Protein AF-A0A8S1F6G4-F1 (afdb_monomer_lite)

Organism: NCBI:txid2654633

Structure (mmCIF, N/CA/C/O backbone):
data_AF-A0A8S1F6G4-F1
#
_entry.id   AF-A0A8S1F6G4-F1
#
loop_
_atom_site.group_PDB
_atom_site.id
_atom_site.type_symbol
_atom_site.label_atom_id
_atom_site.label_alt_id
_atom_site.label_comp_id
_atom_site.label_asym_id
_atom_site.label_entity_id
_atom_site.label_seq_id
_atom_site.pdbx_PDB_ins_code
_atom_site.Cartn_x
_atom_site.Cartn_y
_atom_site.Cartn_z
_atom_site.occupancy
_atom_site.B_iso_or_equiv
_atom_site.auth_seq_id
_atom_site.auth_comp_id
_atom_site.auth_asym_id
_atom_site.auth_atom_id
_atom_site.pdbx_PDB_model_num
ATOM 1 N N . MET A 1 1 ? 21.079 3.612 -48.250 1.00 78.31 1 MET A N 1
ATOM 2 C CA . MET A 1 1 ? 20.667 3.744 -46.835 1.00 78.31 1 MET A CA 1
ATOM 3 C C . MET A 1 1 ? 19.174 3.493 -46.755 1.00 78.31 1 MET A C 1
ATOM 5 O O . MET A 1 1 ? 18.463 3.950 -47.637 1.00 78.31 1 MET A O 1
ATOM 9 N N . SER A 1 2 ? 18.727 2.748 -45.750 1.00 88.56 2 SER A N 1
ATOM 10 C CA . SER A 1 2 ? 17.322 2.566 -45.400 1.00 88.56 2 SER A CA 1
ATOM 11 C C . SER A 1 2 ? 16.981 3.512 -44.255 1.00 88.56 2 SER A C 1
ATOM 13 O O . SER A 1 2 ? 17.711 3.556 -43.262 1.00 88.56 2 SER A O 1
ATOM 15 N N . LEU A 1 3 ? 15.886 4.254 -44.395 1.00 92.00 3 LEU A N 1
ATOM 16 C CA . LEU A 1 3 ? 15.326 5.066 -43.320 1.00 92.00 3 LEU A CA 1
ATOM 17 C C . LEU A 1 3 ? 14.583 4.151 -42.341 1.00 92.00 3 LEU A C 1
ATOM 19 O O . LEU A 1 3 ? 13.874 3.241 -42.767 1.00 92.00 3 LEU A O 1
ATOM 23 N N . HIS A 1 4 ? 14.737 4.392 -41.046 1.00 92.88 4 HIS A N 1
ATOM 24 C CA . HIS A 1 4 ? 13.941 3.752 -40.002 1.00 92.88 4 HIS A CA 1
ATOM 25 C C . HIS A 1 4 ? 13.675 4.749 -38.872 1.00 92.88 4 HIS A C 1
ATOM 27 O O . HIS A 1 4 ? 14.307 5.804 -38.801 1.00 92.88 4 HIS A O 1
ATOM 33 N N . LYS A 1 5 ? 12.710 4.427 -38.014 1.00 94.75 5 LYS A N 1
ATOM 34 C CA . LYS A 1 5 ? 12.267 5.282 -36.916 1.00 94.75 5 LYS A CA 1
ATOM 35 C C . LYS A 1 5 ? 12.493 4.568 -35.588 1.00 94.75 5 LYS A C 1
ATOM 37 O O . LYS A 1 5 ? 12.183 3.385 -35.470 1.00 94.75 5 LYS A O 1
ATOM 42 N N . ILE A 1 6 ? 13.014 5.300 -34.611 1.00 96.19 6 ILE A N 1
ATOM 43 C CA . ILE A 1 6 ? 13.050 4.909 -33.202 1.00 96.19 6 ILE A CA 1
ATOM 44 C C . ILE A 1 6 ? 11.918 5.662 -32.512 1.00 96.19 6 ILE A C 1
ATOM 46 O O . ILE A 1 6 ? 11.839 6.889 -32.611 1.00 96.19 6 ILE A O 1
ATOM 50 N N . GLU A 1 7 ? 11.021 4.919 -31.872 1.00 94.88 7 GLU A N 1
ATOM 51 C CA . GLU A 1 7 ? 9.897 5.492 -31.137 1.00 94.88 7 GLU A CA 1
ATOM 52 C C . GLU A 1 7 ? 10.360 6.217 -29.870 1.00 94.88 7 GLU A C 1
ATOM 54 O O . GLU A 1 7 ? 11.411 5.916 -29.300 1.00 94.88 7 GLU A O 1
ATOM 59 N N . GLU A 1 8 ? 9.549 7.170 -29.417 1.00 94.00 8 GLU A N 1
ATOM 60 C CA . GLU A 1 8 ? 9.791 7.867 -28.156 1.00 94.00 8 GLU A CA 1
ATOM 61 C C . GLU A 1 8 ? 9.844 6.867 -26.990 1.00 94.00 8 GLU A C 1
ATOM 63 O O . GLU A 1 8 ? 9.173 5.829 -26.990 1.00 94.00 8 GLU A O 1
ATOM 68 N N . GLY A 1 9 ? 10.692 7.149 -26.000 1.00 92.88 9 GLY A N 1
ATOM 69 C CA . GLY A 1 9 ? 10.905 6.247 -24.868 1.00 92.88 9 GLY A CA 1
ATOM 70 C C . GLY A 1 9 ? 11.729 4.993 -25.180 1.00 92.88 9 GLY A C 1
ATOM 71 O O . GLY A 1 9 ? 11.834 4.114 -24.319 1.00 92.88 9 GLY A O 1
ATOM 72 N N . HIS A 1 10 ? 12.322 4.919 -26.375 1.00 95.75 10 HIS A N 1
ATOM 73 C CA . HIS A 1 10 ? 13.271 3.888 -26.781 1.00 95.75 10 HIS A CA 1
ATOM 74 C C . HIS A 1 10 ? 14.594 4.501 -27.240 1.00 95.75 10 HIS A C 1
ATOM 76 O O . HIS A 1 10 ? 14.670 5.642 -27.686 1.00 95.75 10 HIS A O 1
ATOM 82 N N . VAL A 1 11 ? 15.647 3.699 -27.170 1.00 95.62 11 VAL A N 1
ATOM 83 C CA . VAL A 1 11 ? 16.984 4.013 -27.657 1.00 95.62 11 VAL A CA 1
ATOM 84 C C . VAL A 1 11 ? 17.381 2.961 -28.683 1.00 95.62 11 VAL A C 1
ATOM 86 O O . VAL A 1 11 ? 17.190 1.761 -28.483 1.00 95.62 11 VAL A O 1
ATOM 89 N N . GLY A 1 12 ? 17.917 3.408 -29.814 1.00 95.44 12 GLY A N 1
ATOM 90 C CA . GLY A 1 12 ? 18.351 2.526 -30.891 1.00 95.44 12 GLY A CA 1
ATOM 91 C C . GLY A 1 12 ? 19.770 2.044 -30.677 1.00 95.44 12 GLY A C 1
ATOM 92 O O . GLY A 1 12 ? 20.696 2.844 -30.528 1.00 95.44 12 GLY A O 1
ATOM 93 N N . VAL A 1 13 ? 19.938 0.731 -30.731 1.00 95.62 13 VAL A N 1
ATOM 94 C CA . VAL A 1 13 ? 21.222 0.054 -30.649 1.00 95.62 13 VAL A CA 1
ATOM 95 C C . VAL A 1 13 ? 21.519 -0.615 -31.986 1.00 95.62 13 VAL A C 1
ATOM 97 O O . VAL A 1 13 ? 20.683 -1.326 -32.548 1.00 95.62 13 VAL A O 1
ATOM 100 N N . TYR A 1 14 ? 22.717 -0.372 -32.511 1.00 94.75 14 TYR A N 1
ATOM 101 C CA . TYR A 1 14 ? 23.095 -0.761 -33.866 1.00 94.75 14 TYR A CA 1
ATOM 102 C C . TYR A 1 14 ? 24.189 -1.814 -33.839 1.00 94.75 14 TYR A C 1
ATOM 104 O O . TYR A 1 14 ? 25.193 -1.667 -33.145 1.00 94.75 14 TYR A O 1
ATOM 112 N N . TYR A 1 15 ? 24.035 -2.827 -34.680 1.00 94.69 15 TYR A N 1
ATOM 113 C CA . TYR A 1 15 ? 25.055 -3.829 -34.939 1.00 94.69 15 TYR A CA 1
ATOM 114 C C . TYR A 1 15 ? 25.494 -3.721 -36.395 1.00 94.69 15 TYR A C 1
ATOM 116 O O . TYR A 1 15 ? 24.651 -3.684 -37.288 1.00 94.69 15 TYR A O 1
ATOM 124 N N . ARG A 1 16 ? 26.801 -3.683 -36.661 1.00 94.25 16 ARG A N 1
ATOM 125 C CA . ARG A 1 16 ? 27.364 -3.726 -38.020 1.00 94.25 16 ARG A CA 1
ATOM 126 C C . ARG A 1 16 ? 28.177 -4.997 -38.185 1.00 94.25 16 ARG A C 1
ATOM 128 O O . ARG A 1 16 ? 29.143 -5.199 -37.457 1.00 94.25 16 ARG A O 1
ATOM 135 N N . GLY A 1 17 ? 27.767 -5.866 -39.110 1.00 90.69 17 GLY A N 1
ATOM 136 C CA . GLY A 1 17 ? 28.433 -7.159 -39.315 1.00 90.69 17 GLY A CA 1
ATOM 137 C C . GLY A 1 17 ? 28.501 -8.025 -38.047 1.00 90.69 17 GLY A C 1
ATOM 138 O O . GLY A 1 17 ? 29.459 -8.766 -37.867 1.00 90.69 17 GLY A O 1
ATOM 139 N N . GLY A 1 18 ? 27.526 -7.884 -37.141 1.00 87.38 18 GLY A N 1
ATOM 140 C CA . GLY A 1 18 ? 27.472 -8.591 -35.854 1.00 87.38 18 GLY A CA 1
ATOM 141 C C . GLY A 1 18 ? 28.146 -7.877 -34.674 1.00 87.38 18 GLY A C 1
ATOM 142 O O . GLY A 1 18 ? 27.898 -8.255 -33.533 1.00 87.38 18 GLY A O 1
ATOM 143 N N . ALA A 1 19 ? 28.933 -6.822 -34.903 1.00 92.81 19 ALA A N 1
ATOM 144 C CA . ALA A 1 19 ? 29.557 -6.044 -33.832 1.00 92.81 19 ALA A CA 1
ATOM 145 C C . ALA A 1 19 ? 28.655 -4.890 -33.369 1.00 92.81 19 ALA A C 1
ATOM 147 O O . ALA A 1 19 ? 28.157 -4.122 -34.192 1.00 92.81 19 ALA A O 1
ATOM 148 N N . LEU A 1 20 ? 28.478 -4.756 -32.055 1.00 95.44 20 LEU A N 1
ATOM 149 C CA . LEU A 1 20 ? 27.735 -3.669 -31.418 1.00 95.44 20 LEU A CA 1
ATOM 150 C C . LEU A 1 20 ? 28.486 -2.332 -31.559 1.00 95.44 20 LEU A C 1
ATOM 152 O O . LEU A 1 20 ? 29.661 -2.244 -31.204 1.00 95.44 20 LEU A O 1
ATOM 156 N N . LEU A 1 21 ? 27.817 -1.289 -32.056 1.00 93.88 21 LEU A N 1
ATOM 157 C CA . LEU A 1 21 ? 28.376 0.065 -32.112 1.00 93.88 21 LEU A CA 1
ATOM 158 C C . LEU A 1 21 ? 28.373 0.724 -30.727 1.00 93.88 21 LEU A C 1
ATOM 160 O O . LEU A 1 21 ? 27.453 0.518 -29.940 1.00 93.88 21 LEU A O 1
ATOM 164 N N . SER A 1 22 ? 29.393 1.543 -30.452 1.00 89.94 22 SER A N 1
ATOM 165 C CA . SER A 1 22 ? 29.575 2.240 -29.170 1.00 89.94 22 SER A CA 1
ATOM 166 C C . SER A 1 22 ? 28.565 3.352 -28.907 1.00 89.94 22 SER A C 1
ATOM 168 O O . SER A 1 22 ? 28.343 3.719 -27.757 1.00 89.94 22 SER A O 1
ATOM 170 N N . GLU A 1 23 ? 27.978 3.905 -29.964 1.00 90.44 23 GLU A N 1
ATOM 171 C CA . GLU A 1 23 ? 27.007 4.986 -29.866 1.00 90.44 23 GLU A CA 1
ATOM 172 C C . GLU A 1 23 ? 25.585 4.445 -29.955 1.00 90.44 23 GLU A C 1
ATOM 174 O O . GLU A 1 23 ? 25.259 3.615 -30.809 1.00 90.44 23 GLU A O 1
ATOM 179 N N . VAL A 1 24 ? 24.735 4.967 -29.077 1.00 93.88 24 VAL A N 1
ATOM 180 C CA . VAL A 1 24 ? 23.299 4.715 -29.078 1.00 93.88 24 VAL A CA 1
ATOM 181 C C . VAL A 1 24 ? 22.564 5.916 -29.665 1.00 93.88 24 VAL A C 1
ATOM 183 O O . VAL A 1 24 ? 22.954 7.063 -29.442 1.00 93.88 24 VAL A O 1
ATOM 186 N N . SER A 1 25 ? 21.503 5.671 -30.431 1.00 94.62 25 SER A N 1
ATOM 187 C CA . SER A 1 25 ? 20.724 6.743 -31.060 1.00 94.62 25 SER A CA 1
ATOM 188 C C . SER A 1 25 ? 19.469 7.076 -30.264 1.00 94.62 25 SER A C 1
ATOM 190 O O . SER A 1 25 ? 18.749 6.185 -29.818 1.00 94.62 25 SER A O 1
ATOM 192 N N . GLN A 1 26 ? 19.199 8.373 -30.134 1.00 94.50 26 GLN A N 1
ATOM 193 C CA . GLN A 1 26 ? 17.991 8.917 -29.508 1.00 94.50 26 GLN A CA 1
ATOM 194 C C . GLN A 1 26 ? 16.737 8.675 -30.373 1.00 94.50 26 GLN A C 1
ATOM 196 O O . GLN A 1 26 ? 16.883 8.350 -31.557 1.00 94.50 26 GLN A O 1
ATOM 201 N N . PRO A 1 27 ? 15.517 8.848 -29.831 1.00 95.44 27 PRO A N 1
ATOM 202 C CA . PRO A 1 27 ? 14.281 8.788 -30.610 1.00 95.44 27 PRO A CA 1
ATOM 203 C C . PRO A 1 27 ? 14.305 9.668 -31.867 1.00 95.44 27 PRO A C 1
ATOM 205 O O . PRO A 1 27 ? 14.926 10.732 -31.891 1.00 95.44 27 PRO A O 1
ATOM 208 N N . GLY A 1 28 ? 13.630 9.221 -32.930 1.00 95.38 28 GLY A N 1
ATOM 209 C CA . GLY A 1 28 ? 13.546 9.943 -34.203 1.00 95.38 28 GLY A CA 1
ATOM 210 C C . GLY A 1 28 ? 13.889 9.103 -35.433 1.00 95.38 28 GLY A C 1
ATOM 211 O O . GLY A 1 28 ? 13.963 7.874 -35.383 1.00 95.38 28 GLY A O 1
ATOM 212 N N . TYR A 1 29 ? 14.059 9.776 -36.571 1.00 95.25 29 TYR A N 1
ATOM 213 C CA . TYR A 1 29 ? 14.381 9.142 -37.850 1.00 95.25 29 TYR A CA 1
ATOM 214 C C . TYR A 1 29 ? 15.890 8.994 -38.039 1.00 95.25 29 TYR A C 1
ATOM 216 O O . TYR A 1 29 ? 16.629 9.972 -37.953 1.00 95.25 29 TYR A O 1
ATOM 224 N N . HIS A 1 30 ? 16.329 7.781 -38.375 1.00 94.25 30 HIS A N 1
ATOM 225 C CA . HIS A 1 30 ? 17.738 7.434 -38.545 1.00 94.25 30 HIS A CA 1
ATOM 226 C C . HIS A 1 30 ? 17.983 6.625 -39.816 1.00 94.25 30 HIS A C 1
ATOM 228 O O . HIS A 1 30 ? 17.096 5.964 -40.361 1.00 94.25 30 HIS A O 1
ATOM 234 N N . MET A 1 31 ? 19.227 6.652 -40.287 1.00 91.94 31 MET A N 1
ATOM 235 C CA . MET A 1 31 ? 19.647 5.977 -41.513 1.00 91.94 31 MET A CA 1
ATOM 236 C C . MET A 1 31 ? 20.515 4.763 -41.191 1.00 91.94 31 MET A C 1
ATOM 238 O O . MET A 1 31 ? 21.533 4.874 -40.512 1.00 91.94 31 MET A O 1
ATOM 242 N N . ALA A 1 32 ? 20.149 3.602 -41.730 1.00 91.81 32 ALA A N 1
ATOM 243 C CA . ALA A 1 32 ? 20.916 2.365 -41.615 1.00 91.81 32 ALA A CA 1
ATOM 244 C C . ALA A 1 32 ? 21.372 1.866 -42.996 1.00 91.81 32 ALA A C 1
ATOM 246 O O . ALA A 1 32 ? 20.788 2.201 -44.029 1.00 91.81 32 ALA A O 1
ATOM 247 N N . ILE A 1 33 ? 22.437 1.065 -43.048 1.00 90.44 33 ILE A N 1
ATOM 248 C CA . ILE A 1 33 ? 22.870 0.412 -44.290 1.00 90.44 33 ILE A CA 1
ATOM 249 C C . ILE A 1 33 ? 22.125 -0.926 -44.381 1.00 90.44 33 ILE A C 1
ATOM 251 O O . ILE A 1 33 ? 22.315 -1.764 -43.498 1.00 90.44 33 ILE A O 1
ATOM 255 N N . PRO A 1 34 ? 21.279 -1.144 -45.406 1.00 87.06 34 PRO A N 1
ATOM 256 C CA . PRO A 1 34 ? 20.552 -2.403 -45.544 1.00 87.06 34 PRO A CA 1
ATOM 257 C C . PRO A 1 34 ? 21.535 -3.575 -45.676 1.00 87.06 34 PRO A C 1
ATOM 259 O O . PRO A 1 34 ? 22.626 -3.410 -46.221 1.00 87.06 34 PRO A O 1
ATOM 262 N N . TYR A 1 35 ? 21.151 -4.746 -45.164 1.00 86.06 35 TYR A N 1
ATOM 263 C CA . TYR A 1 35 ? 21.930 -5.998 -45.123 1.00 86.06 35 TYR A CA 1
ATOM 264 C C . TYR A 1 35 ? 23.185 -6.013 -44.232 1.00 86.06 35 TYR A C 1
ATOM 266 O O . TYR A 1 35 ? 23.555 -7.079 -43.752 1.00 86.06 35 TYR A O 1
ATOM 274 N N . LEU A 1 36 ? 23.824 -4.868 -43.972 1.00 91.25 36 LEU A N 1
ATOM 275 C CA . LEU A 1 36 ? 25.031 -4.791 -43.136 1.00 91.25 36 LEU A CA 1
ATOM 276 C C . LEU A 1 36 ? 24.736 -4.399 -41.682 1.00 91.25 36 LEU A C 1
ATOM 278 O O . LEU A 1 36 ? 25.426 -4.857 -40.767 1.00 91.25 36 LEU A O 1
ATOM 282 N N . THR A 1 37 ? 23.741 -3.532 -41.481 1.00 92.25 37 THR A N 1
ATOM 283 C CA . THR A 1 37 ? 23.390 -2.991 -40.168 1.00 92.25 37 THR A CA 1
ATOM 284 C C . THR A 1 37 ? 22.068 -3.572 -39.683 1.00 92.25 37 THR A C 1
ATOM 286 O O . THR A 1 37 ? 21.054 -3.438 -40.368 1.00 92.25 37 THR A O 1
ATOM 289 N N . THR A 1 38 ? 22.051 -4.152 -38.485 1.00 92.06 38 THR A N 1
ATOM 290 C CA . THR A 1 38 ? 20.818 -4.513 -37.775 1.00 92.06 38 THR A CA 1
ATOM 291 C C . THR A 1 38 ? 20.581 -3.543 -36.626 1.00 92.06 38 THR A C 1
ATOM 293 O O . THR A 1 38 ? 21.511 -3.143 -35.927 1.00 92.06 38 THR A O 1
ATOM 296 N N . VAL A 1 39 ? 19.328 -3.127 -36.455 1.00 92.94 39 VAL A N 1
ATOM 297 C CA . VAL A 1 39 ? 18.919 -2.174 -35.418 1.00 92.94 39 VAL A CA 1
ATOM 298 C C . VAL A 1 39 ? 17.985 -2.885 -34.458 1.00 92.94 39 VAL A C 1
ATOM 300 O O . VAL A 1 39 ? 17.070 -3.582 -34.893 1.00 92.94 39 VAL A O 1
ATOM 303 N N . LYS A 1 40 ? 18.219 -2.705 -33.161 1.00 93.94 40 LYS A N 1
ATOM 304 C CA . LYS A 1 40 ? 17.316 -3.136 -32.098 1.00 93.94 40 LYS A CA 1
ATOM 305 C C . LYS A 1 40 ? 16.962 -1.929 -31.236 1.00 93.94 40 LYS A C 1
ATOM 307 O O . LYS A 1 40 ? 17.846 -1.181 -30.827 1.00 93.94 40 LYS A O 1
ATOM 312 N N . SER A 1 41 ? 15.675 -1.725 -30.991 1.00 94.25 41 SER 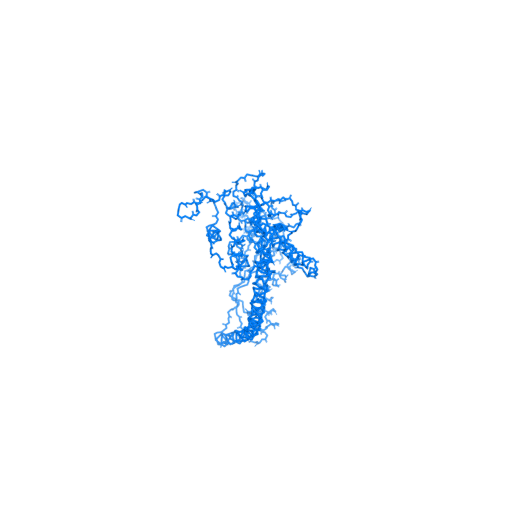A N 1
ATOM 313 C CA . SER A 1 41 ? 15.180 -0.696 -30.078 1.00 94.25 41 SER A CA 1
ATOM 314 C C . SER A 1 41 ? 15.121 -1.256 -28.662 1.00 94.25 41 SER A C 1
ATOM 316 O O . SER A 1 41 ? 14.473 -2.275 -28.439 1.00 94.25 41 SER A O 1
ATOM 318 N N . VAL A 1 42 ? 15.771 -0.581 -27.719 1.00 95.38 42 VAL A N 1
ATOM 319 C CA . VAL A 1 42 ? 15.719 -0.889 -26.287 1.00 95.38 42 VAL A CA 1
ATOM 320 C C . VAL A 1 42 ? 14.862 0.167 -25.612 1.00 95.38 42 VAL A C 1
ATOM 322 O O . VAL A 1 42 ? 15.098 1.360 -25.791 1.00 95.38 42 VAL A O 1
ATOM 325 N N . GLN A 1 43 ? 13.853 -0.248 -24.864 1.00 94.88 43 GLN A N 1
ATOM 326 C CA . GLN A 1 43 ? 12.990 0.677 -24.142 1.00 94.88 43 GLN A CA 1
ATOM 327 C C . GLN A 1 43 ? 13.720 1.213 -22.897 1.00 94.88 43 GLN A C 1
ATOM 329 O O . GLN A 1 43 ? 14.386 0.469 -22.189 1.00 94.88 43 GLN A O 1
ATOM 334 N N . ILE A 1 44 ? 13.616 2.520 -22.652 1.00 94.50 44 ILE A N 1
ATOM 335 C CA . ILE A 1 44 ? 14.245 3.221 -21.509 1.00 94.50 44 ILE A CA 1
ATOM 336 C C . ILE A 1 44 ? 13.212 3.868 -20.575 1.00 94.50 44 ILE A C 1
ATOM 338 O O . ILE A 1 44 ? 13.551 4.562 -19.620 1.00 94.50 44 ILE A O 1
ATOM 342 N N . THR A 1 45 ? 11.932 3.700 -20.894 1.00 94.62 45 THR A N 1
ATOM 343 C CA . THR A 1 45 ? 10.811 4.158 -20.070 1.00 94.62 45 THR A CA 1
ATOM 344 C C . THR A 1 45 ? 10.478 3.128 -18.998 1.00 94.62 45 THR A C 1
ATOM 346 O O . THR A 1 45 ? 11.094 2.073 -18.930 1.00 94.62 45 THR A O 1
ATOM 349 N N . LEU A 1 46 ? 9.502 3.445 -18.148 1.00 95.06 46 LEU A N 1
ATOM 350 C CA . LEU A 1 46 ? 8.905 2.490 -17.220 1.00 95.06 46 LEU A CA 1
ATOM 351 C C . LEU A 1 46 ? 8.447 1.225 -17.959 1.00 95.06 46 LEU A C 1
ATOM 353 O O . LEU A 1 46 ? 7.598 1.300 -18.849 1.00 95.06 46 LEU A O 1
ATOM 357 N N . GLN A 1 47 ? 8.992 0.081 -17.557 1.00 92.88 47 GLN A N 1
ATOM 358 C CA . GLN A 1 47 ? 8.617 -1.240 -18.053 1.00 92.88 47 GLN A CA 1
ATOM 359 C C . GLN A 1 47 ? 8.075 -2.095 -16.913 1.00 92.88 47 GLN A C 1
ATOM 361 O O . GLN A 1 47 ? 8.335 -1.834 -15.738 1.00 92.88 47 GLN A O 1
ATOM 366 N N . THR A 1 48 ? 7.283 -3.106 -17.254 1.00 94.62 48 THR A N 1
ATOM 367 C CA . THR A 1 48 ? 6.793 -4.099 -16.298 1.00 94.62 48 THR A CA 1
ATOM 368 C C . THR A 1 48 ? 7.079 -5.477 -16.857 1.00 94.62 48 THR A C 1
ATOM 370 O O . THR A 1 48 ? 6.457 -5.884 -17.836 1.00 94.62 48 THR A O 1
ATOM 373 N N . ASP A 1 49 ? 8.014 -6.170 -16.219 1.00 93.31 49 ASP A N 1
ATOM 374 C CA . ASP A 1 49 ? 8.353 -7.544 -16.554 1.00 93.31 49 ASP A CA 1
ATOM 375 C C . ASP A 1 49 ? 7.480 -8.483 -15.735 1.00 93.31 49 ASP A C 1
ATOM 377 O O . ASP A 1 49 ? 7.238 -8.254 -14.548 1.00 93.31 49 ASP A O 1
ATOM 381 N N . GLU A 1 50 ? 7.006 -9.550 -16.364 1.00 93.62 50 GLU A N 1
ATOM 382 C CA . GLU A 1 50 ? 6.086 -10.489 -15.740 1.00 93.62 50 GLU A CA 1
ATOM 383 C C . GLU A 1 50 ? 6.680 -11.895 -15.711 1.00 93.62 50 GLU A C 1
ATOM 385 O O . GLU A 1 50 ? 7.009 -12.476 -16.746 1.00 93.62 50 GLU A O 1
ATOM 390 N N . ALA A 1 51 ? 6.768 -12.467 -14.512 1.00 92.25 51 ALA A N 1
ATOM 391 C CA . ALA A 1 51 ? 7.039 -13.881 -14.314 1.00 92.25 51 ALA A CA 1
ATOM 392 C C . ALA A 1 51 ? 5.737 -14.601 -13.945 1.00 92.25 51 ALA A C 1
ATOM 394 O O . ALA A 1 51 ? 5.127 -14.324 -12.910 1.00 92.25 51 ALA A O 1
ATOM 395 N N . THR A 1 52 ? 5.306 -15.529 -14.801 1.00 93.19 52 THR A N 1
ATOM 396 C CA . THR A 1 52 ? 4.069 -16.297 -14.606 1.00 93.19 52 THR A CA 1
ATOM 397 C C . THR A 1 52 ? 4.340 -17.725 -14.156 1.00 93.19 52 THR A C 1
ATOM 399 O O . THR A 1 52 ? 5.281 -18.348 -14.648 1.00 93.19 52 THR A O 1
ATOM 402 N N . ASN A 1 53 ? 3.447 -18.283 -13.335 1.00 91.44 53 ASN A N 1
ATOM 403 C CA . ASN A 1 53 ? 3.481 -19.680 -12.884 1.00 91.44 53 ASN A CA 1
ATOM 404 C C . ASN A 1 53 ? 4.835 -20.091 -12.282 1.00 91.44 53 ASN A C 1
ATOM 406 O O . ASN A 1 53 ? 5.411 -21.116 -12.648 1.00 91.44 53 ASN A O 1
ATOM 410 N N . VAL A 1 54 ? 5.343 -19.292 -11.345 1.00 93.69 54 VAL A N 1
ATOM 411 C CA . VAL A 1 54 ? 6.610 -19.551 -10.654 1.00 93.69 54 VAL A CA 1
ATOM 412 C C . VAL A 1 54 ? 6.396 -20.658 -9.614 1.00 93.69 54 VAL A C 1
ATOM 414 O O . VAL A 1 54 ? 5.667 -20.435 -8.644 1.00 93.69 54 VAL A O 1
ATOM 417 N N . PRO A 1 55 ? 6.979 -21.861 -9.783 1.00 93.69 55 PRO A N 1
ATOM 418 C CA . PRO A 1 55 ? 6.889 -22.909 -8.773 1.00 93.69 55 PRO A CA 1
ATOM 419 C C . PRO A 1 55 ? 7.751 -22.553 -7.561 1.00 93.69 55 PRO A C 1
ATOM 421 O O . PRO A 1 55 ? 8.868 -22.061 -7.726 1.00 93.69 55 PRO A O 1
ATOM 424 N N . CYS A 1 56 ? 7.236 -22.845 -6.367 1.00 93.81 56 CYS A N 1
ATOM 425 C CA . CYS A 1 56 ? 7.911 -22.630 -5.096 1.00 93.81 56 CYS A CA 1
ATOM 426 C C . CYS A 1 56 ? 7.715 -23.817 -4.151 1.00 93.81 56 CYS A C 1
ATOM 428 O O . CYS A 1 56 ? 6.584 -24.231 -3.897 1.00 93.81 56 CYS A O 1
ATOM 430 N N . GLY A 1 57 ? 8.806 -24.357 -3.609 1.00 94.06 57 GLY A N 1
ATOM 431 C CA . GLY A 1 57 ? 8.758 -25.376 -2.560 1.00 94.06 57 GLY A CA 1
ATOM 432 C C . GLY A 1 57 ? 8.831 -24.732 -1.180 1.00 94.06 57 GLY A C 1
ATOM 433 O O . GLY A 1 57 ? 9.798 -24.039 -0.882 1.00 94.06 57 GLY A O 1
ATOM 434 N N . THR A 1 58 ? 7.817 -24.948 -0.345 1.00 94.69 58 THR A N 1
ATOM 435 C CA . THR A 1 58 ? 7.840 -24.492 1.058 1.00 94.69 58 THR A CA 1
ATOM 436 C C . THR A 1 58 ? 8.698 -25.412 1.928 1.00 94.69 58 THR A C 1
ATOM 438 O O . THR A 1 58 ? 8.895 -26.581 1.587 1.00 94.69 58 THR A O 1
ATOM 441 N N . SER A 1 59 ? 9.145 -24.938 3.095 1.00 93.94 59 SER A N 1
ATOM 442 C CA . SER A 1 59 ? 9.911 -25.756 4.056 1.00 93.94 59 SER A CA 1
ATOM 443 C C . SER A 1 59 ? 9.162 -27.017 4.522 1.00 93.94 59 SER A C 1
ATOM 445 O O . SER A 1 59 ? 9.777 -28.024 4.868 1.00 93.94 59 SER A O 1
ATOM 447 N N . GLY A 1 60 ? 7.824 -26.996 4.468 1.00 89.25 60 GLY A N 1
ATOM 448 C CA . GLY A 1 60 ? 6.950 -28.138 4.756 1.00 89.25 60 GLY A CA 1
ATOM 449 C C . GLY A 1 60 ? 6.819 -29.157 3.616 1.00 89.25 60 GLY A C 1
ATOM 450 O O . GLY A 1 60 ? 6.026 -30.088 3.731 1.00 89.25 60 GLY A O 1
ATOM 451 N N . GLY A 1 61 ? 7.539 -28.980 2.503 1.00 88.88 61 GLY A N 1
ATOM 452 C CA . GLY A 1 61 ? 7.514 -29.890 1.353 1.00 88.88 61 GLY A CA 1
ATOM 453 C C . GLY A 1 61 ? 6.282 -29.753 0.453 1.00 88.88 61 GLY A C 1
ATOM 454 O O . GLY A 1 61 ? 6.092 -30.563 -0.454 1.00 88.88 61 GLY A O 1
ATOM 455 N N . VAL A 1 62 ? 5.442 -28.736 0.673 1.00 91.44 62 VAL A N 1
ATOM 456 C CA . VAL A 1 62 ? 4.301 -28.438 -0.200 1.00 91.44 62 VAL A CA 1
ATOM 457 C C . VAL A 1 62 ? 4.769 -27.556 -1.350 1.00 91.44 62 VAL A C 1
ATOM 459 O O . VAL A 1 62 ? 5.343 -26.487 -1.122 1.00 91.44 62 VAL A O 1
ATOM 462 N N . MET A 1 63 ? 4.491 -28.001 -2.575 1.00 92.56 63 MET A N 1
ATOM 463 C CA . MET A 1 63 ? 4.695 -27.217 -3.790 1.00 92.56 63 MET A CA 1
ATOM 464 C C . MET A 1 63 ? 3.523 -26.257 -3.998 1.00 92.56 63 MET A C 1
ATOM 466 O O . MET A 1 63 ? 2.372 -26.683 -4.100 1.00 92.56 63 MET A O 1
ATOM 470 N N . ILE A 1 64 ? 3.833 -24.969 -4.081 1.00 94.06 64 ILE A N 1
ATOM 471 C CA . ILE A 1 64 ? 2.901 -23.890 -4.410 1.00 94.06 64 ILE A CA 1
ATOM 472 C C . ILE A 1 64 ? 3.337 -23.198 -5.698 1.00 94.06 64 ILE A C 1
ATOM 474 O O . ILE A 1 64 ? 4.486 -23.320 -6.125 1.00 94.06 64 ILE A O 1
ATOM 478 N N . HIS A 1 65 ? 2.423 -22.457 -6.319 1.00 94.56 65 HIS A N 1
ATOM 479 C CA . HIS A 1 65 ? 2.721 -21.692 -7.528 1.00 94.56 65 HIS A CA 1
ATOM 480 C C . HIS A 1 65 ? 2.299 -20.240 -7.360 1.00 94.56 65 HIS A C 1
ATOM 482 O O . HIS A 1 65 ? 1.158 -19.969 -6.998 1.00 94.56 65 HIS A O 1
ATOM 488 N N . PHE A 1 66 ? 3.195 -19.306 -7.660 1.00 94.88 66 PHE A N 1
ATOM 489 C CA . PHE A 1 66 ? 2.828 -17.904 -7.817 1.00 94.88 66 PHE A CA 1
ATOM 490 C C . PHE A 1 66 ? 2.349 -17.686 -9.246 1.00 94.88 66 PHE A C 1
ATOM 492 O O . PHE A 1 66 ? 3.084 -17.938 -10.201 1.00 94.88 66 PHE A O 1
ATOM 499 N N . ASP A 1 67 ? 1.106 -17.235 -9.391 1.00 93.38 67 ASP A N 1
ATOM 500 C CA . ASP A 1 67 ? 0.500 -17.035 -10.706 1.00 93.38 67 ASP A CA 1
ATOM 501 C C . ASP A 1 67 ? 1.224 -15.962 -11.499 1.00 93.38 67 ASP A C 1
ATOM 503 O O . ASP A 1 67 ? 1.481 -16.137 -12.689 1.00 93.38 67 ASP A O 1
ATOM 507 N N . ARG A 1 68 ? 1.527 -14.854 -10.824 1.00 94.75 68 ARG A N 1
ATOM 508 C CA . ARG A 1 68 ? 2.022 -13.637 -11.449 1.00 94.75 68 ARG A CA 1
ATOM 509 C C . ARG A 1 68 ? 2.889 -12.845 -10.484 1.00 94.75 68 ARG A C 1
ATOM 511 O O . ARG A 1 68 ? 2.454 -12.539 -9.370 1.00 94.75 68 ARG A O 1
ATOM 518 N N . ILE A 1 69 ? 4.088 -12.507 -10.935 1.00 95.94 69 ILE A N 1
ATOM 519 C CA . ILE A 1 69 ? 5.005 -11.588 -10.268 1.00 95.94 69 ILE A CA 1
ATOM 520 C C . ILE A 1 69 ? 5.363 -10.505 -11.276 1.00 95.94 69 ILE A C 1
ATOM 522 O O . ILE A 1 69 ? 5.923 -10.805 -12.328 1.00 95.94 69 ILE A O 1
ATOM 526 N N . GLU A 1 70 ? 5.012 -9.264 -10.964 1.00 96.00 70 GLU A N 1
ATOM 527 C CA . GLU A 1 70 ? 5.318 -8.100 -11.791 1.00 96.00 70 GLU A CA 1
ATOM 528 C C . GLU A 1 70 ? 6.511 -7.350 -11.198 1.00 96.00 70 GLU A C 1
ATOM 530 O O . GLU A 1 70 ? 6.499 -6.989 -10.020 1.00 96.00 70 GLU A O 1
ATOM 535 N N . VAL A 1 71 ? 7.522 -7.067 -12.014 1.00 96.88 71 VAL A N 1
ATOM 536 C CA . VAL A 1 71 ? 8.667 -6.234 -11.642 1.00 96.88 71 VAL A CA 1
ATOM 537 C C . VAL A 1 71 ? 8.644 -4.980 -12.497 1.00 96.88 71 VAL A C 1
ATOM 539 O O . VAL A 1 71 ? 8.847 -5.024 -13.708 1.00 96.88 71 VAL A O 1
ATOM 542 N N . VAL A 1 72 ? 8.393 -3.843 -11.857 1.00 96.75 72 VAL A N 1
ATOM 543 C CA . VAL A 1 72 ? 8.424 -2.537 -12.507 1.00 96.75 72 VAL A CA 1
ATOM 544 C C . VAL A 1 72 ? 9.855 -2.023 -12.486 1.00 96.75 72 VAL A C 1
ATOM 546 O O . VAL A 1 72 ? 10.412 -1.786 -11.409 1.00 96.75 72 VAL A O 1
ATOM 549 N N . ASN A 1 73 ? 10.441 -1.821 -13.662 1.00 95.38 73 ASN A N 1
ATOM 550 C CA . ASN A 1 73 ? 11.816 -1.361 -13.803 1.00 95.38 73 ASN A CA 1
ATOM 551 C C . ASN A 1 73 ? 11.938 -0.155 -14.746 1.00 95.38 73 ASN A C 1
ATOM 553 O O . ASN A 1 73 ? 11.002 0.212 -15.461 1.00 95.38 73 ASN A O 1
ATOM 557 N N . ILE A 1 74 ? 13.103 0.486 -14.703 1.00 95.94 74 ILE A N 1
ATOM 558 C CA . ILE A 1 74 ? 13.509 1.520 -15.649 1.00 95.94 74 ILE A CA 1
ATOM 559 C C . ILE A 1 74 ? 15.001 1.386 -15.954 1.00 95.94 74 ILE A C 1
ATOM 561 O O . ILE A 1 74 ? 15.825 1.204 -15.053 1.00 95.94 74 ILE A O 1
ATOM 565 N N . LEU A 1 75 ? 15.349 1.506 -17.234 1.00 95.88 75 LEU A N 1
ATOM 566 C CA . LEU A 1 75 ? 16.722 1.468 -17.720 1.00 95.88 75 LEU A CA 1
ATOM 567 C C . LEU A 1 75 ? 17.209 2.876 -18.080 1.00 95.88 75 LEU A C 1
ATOM 569 O O . LEU A 1 75 ? 16.653 3.546 -18.948 1.00 95.88 75 LEU A O 1
ATOM 573 N N . ALA A 1 76 ? 18.298 3.316 -17.453 1.00 95.62 76 ALA A N 1
ATOM 574 C CA . ALA A 1 76 ? 18.942 4.581 -17.780 1.00 95.62 76 ALA A CA 1
ATOM 575 C C . ALA A 1 76 ? 19.546 4.553 -19.195 1.00 95.62 76 ALA A C 1
ATOM 577 O O . ALA A 1 76 ? 20.350 3.679 -19.527 1.00 95.62 76 ALA A O 1
ATOM 578 N N . ALA A 1 77 ? 19.234 5.573 -20.002 1.00 93.75 77 ALA A N 1
ATOM 579 C CA . ALA A 1 77 ? 19.696 5.690 -21.388 1.00 93.75 77 ALA A CA 1
ATOM 580 C C . ALA A 1 77 ? 21.229 5.623 -21.539 1.00 93.75 77 ALA A C 1
ATOM 582 O O . ALA A 1 77 ? 21.737 5.060 -22.508 1.00 93.75 77 ALA A O 1
ATOM 583 N N . SER A 1 78 ? 21.973 6.158 -20.566 1.00 94.44 78 SER A N 1
ATOM 584 C CA . SER A 1 78 ? 23.441 6.130 -20.539 1.00 94.44 78 SER A CA 1
ATOM 585 C C . SER A 1 78 ? 24.023 4.726 -20.335 1.00 94.44 78 SER A C 1
ATOM 587 O O . SER A 1 78 ? 25.134 4.455 -20.788 1.00 94.44 78 SER A O 1
ATOM 589 N N . SER A 1 79 ? 23.282 3.825 -19.686 1.00 95.75 79 SER A N 1
ATOM 590 C CA . SER A 1 79 ? 23.729 2.464 -19.369 1.00 95.75 79 SER A CA 1
ATOM 591 C C . SER A 1 79 ? 23.336 1.426 -20.422 1.00 95.75 79 SER A C 1
ATOM 593 O O . SER A 1 79 ? 23.859 0.310 -20.389 1.00 95.75 79 SER A O 1
ATOM 595 N N . VAL A 1 80 ? 22.479 1.788 -21.389 1.00 95.69 80 VAL A N 1
ATOM 596 C CA . VAL A 1 80 ? 21.964 0.888 -22.440 1.00 95.69 80 VAL A CA 1
ATOM 597 C C . VAL A 1 80 ? 23.094 0.166 -23.174 1.00 95.69 80 VAL A C 1
ATOM 599 O O . VAL A 1 80 ? 23.061 -1.055 -23.298 1.00 95.69 80 VAL A O 1
ATOM 602 N N . TYR A 1 81 ? 24.129 0.888 -23.621 1.00 95.19 81 TYR A N 1
ATOM 603 C CA . TYR A 1 81 ? 25.244 0.277 -24.354 1.00 95.19 81 TYR A CA 1
ATOM 604 C C . TYR A 1 81 ? 25.960 -0.807 -23.535 1.00 95.19 81 TYR A C 1
ATOM 606 O O . TYR A 1 81 ? 26.196 -1.905 -24.036 1.00 95.19 81 TYR A O 1
ATOM 614 N N . ASN A 1 82 ? 26.276 -0.522 -22.268 1.00 95.00 82 ASN A N 1
ATOM 615 C CA . ASN A 1 82 ? 27.003 -1.455 -21.404 1.00 95.00 82 ASN A CA 1
ATOM 616 C C . ASN A 1 82 ? 26.163 -2.694 -21.075 1.00 95.00 82 ASN A C 1
ATOM 618 O O . ASN A 1 82 ? 26.679 -3.811 -21.107 1.00 95.00 82 ASN A O 1
ATOM 622 N N . ILE A 1 83 ? 24.870 -2.507 -20.806 1.00 95.38 83 ILE A N 1
ATOM 623 C CA . ILE A 1 83 ? 23.954 -3.608 -20.501 1.00 95.38 83 ILE A CA 1
ATOM 624 C C . ILE A 1 83 ? 23.761 -4.495 -21.728 1.00 95.38 83 ILE A C 1
ATOM 626 O O . ILE A 1 83 ? 23.945 -5.704 -21.629 1.00 95.38 83 ILE A O 1
ATOM 630 N N . VAL A 1 84 ? 23.525 -3.914 -22.906 1.00 95.50 84 VAL A N 1
ATOM 631 C CA . VAL A 1 84 ? 23.377 -4.691 -24.144 1.00 95.50 84 VAL A CA 1
ATOM 632 C C . VAL A 1 84 ? 24.674 -5.396 -24.538 1.00 95.50 84 VAL A C 1
ATOM 634 O O . VAL A 1 84 ? 24.642 -6.504 -25.071 1.00 95.50 84 VAL A O 1
ATOM 637 N N . LYS A 1 85 ? 25.832 -4.797 -24.257 1.00 94.69 85 LYS A N 1
ATOM 638 C CA . LYS A 1 85 ? 27.130 -5.430 -24.504 1.00 94.69 85 LYS A CA 1
ATOM 639 C C . LYS A 1 85 ? 27.354 -6.663 -23.624 1.00 94.69 85 LYS A C 1
ATOM 641 O O . LYS A 1 85 ? 27.868 -7.660 -24.122 1.00 94.69 85 LYS A O 1
ATOM 646 N N . ASN A 1 86 ? 26.989 -6.586 -22.345 1.00 94.44 86 ASN A N 1
ATOM 647 C CA . ASN A 1 86 ? 27.263 -7.643 -21.369 1.00 94.44 86 ASN A CA 1
ATOM 648 C C . ASN A 1 86 ? 26.163 -8.717 -21.317 1.00 94.44 86 ASN A C 1
ATOM 650 O O . ASN A 1 86 ? 26.473 -9.888 -21.116 1.00 94.44 86 ASN A O 1
ATOM 654 N N . TYR A 1 87 ? 24.899 -8.332 -21.518 1.00 93.94 87 TYR A N 1
ATOM 655 C CA . TYR A 1 87 ? 23.719 -9.183 -21.310 1.00 93.94 87 TYR A CA 1
ATOM 656 C C . TYR A 1 87 ? 22.804 -9.295 -22.532 1.00 93.94 87 TYR A C 1
ATOM 658 O O . TYR A 1 87 ? 21.792 -9.987 -22.468 1.00 93.94 87 TYR A O 1
ATOM 666 N N . THR A 1 88 ? 23.175 -8.689 -23.664 1.00 93.44 88 THR A N 1
ATOM 667 C CA . THR A 1 88 ? 22.361 -8.610 -24.891 1.00 93.44 88 THR A CA 1
ATOM 668 C C . THR A 1 88 ? 21.094 -7.761 -24.726 1.00 93.44 88 THR A C 1
ATOM 670 O O . THR A 1 88 ? 20.907 -7.086 -23.719 1.00 93.44 88 THR A O 1
ATOM 673 N N . VAL A 1 89 ? 20.257 -7.708 -25.766 1.00 92.19 89 VAL A N 1
ATOM 674 C CA . VAL A 1 89 ? 19.013 -6.917 -25.744 1.00 92.19 89 VAL A CA 1
ATOM 675 C C . VAL A 1 89 ? 17.960 -7.537 -24.824 1.00 92.19 89 VAL A C 1
ATOM 677 O O . VAL A 1 89 ? 17.182 -6.797 -24.239 1.00 92.19 89 VAL A O 1
ATOM 680 N N . ASP A 1 90 ? 18.003 -8.856 -24.633 1.00 93.06 90 ASP A N 1
ATOM 681 C CA . ASP A 1 90 ? 17.079 -9.609 -23.778 1.00 93.06 90 ASP A CA 1
ATOM 682 C C . ASP A 1 90 ? 17.661 -9.737 -22.354 1.00 93.06 90 ASP A C 1
ATOM 684 O O . ASP A 1 90 ? 17.823 -10.837 -21.819 1.00 93.06 90 ASP A O 1
ATOM 688 N N . TYR A 1 91 ? 18.102 -8.609 -21.781 1.00 93.44 91 TYR A N 1
ATOM 689 C CA . TYR A 1 91 ? 18.768 -8.554 -20.470 1.00 93.44 91 TYR A CA 1
ATOM 690 C C . TYR A 1 91 ? 17.809 -8.831 -19.302 1.00 93.44 91 TYR A C 1
ATOM 692 O O . TYR A 1 91 ? 18.238 -9.286 -18.240 1.00 93.44 91 TYR A O 1
ATOM 700 N N . ASP A 1 92 ? 16.522 -8.564 -19.502 1.00 92.94 92 ASP A N 1
ATOM 701 C CA . ASP A 1 92 ? 15.404 -8.788 -18.584 1.00 92.94 92 ASP A CA 1
ATOM 702 C C . ASP A 1 92 ? 15.320 -10.256 -18.142 1.00 92.94 92 ASP A C 1
ATOM 704 O O . ASP A 1 92 ? 15.171 -10.568 -16.957 1.00 92.94 92 ASP A O 1
ATOM 708 N N . ARG A 1 93 ? 15.520 -11.189 -19.074 1.00 92.25 93 ARG A N 1
ATOM 709 C CA . ARG A 1 93 ? 15.440 -12.625 -18.801 1.00 92.25 93 ARG A CA 1
ATOM 710 C C . ARG A 1 93 ? 16.500 -13.129 -17.803 1.00 92.25 93 ARG A C 1
ATOM 712 O O . ARG A 1 93 ? 16.121 -13.758 -16.811 1.00 92.25 93 ARG A O 1
ATOM 719 N N . PRO A 1 94 ? 17.814 -12.916 -18.012 1.00 92.38 94 PRO A N 1
ATOM 720 C CA . PRO A 1 94 ? 18.833 -13.348 -17.062 1.00 92.38 94 PRO A CA 1
ATOM 721 C C . PRO A 1 94 ? 18.886 -12.501 -15.786 1.00 92.38 94 PRO A C 1
ATOM 723 O O . PRO A 1 94 ? 19.144 -13.071 -14.729 1.00 92.38 94 PRO A O 1
ATOM 726 N N . LEU A 1 95 ? 18.663 -11.183 -15.864 1.00 93.88 95 LEU A N 1
ATOM 727 C CA . LEU A 1 95 ? 18.861 -10.283 -14.721 1.00 93.88 95 LEU A CA 1
ATOM 728 C C . LEU A 1 95 ? 17.637 -10.161 -13.812 1.00 93.88 95 LEU A C 1
ATOM 730 O O . LEU A 1 95 ? 17.802 -9.999 -12.607 1.00 93.88 95 LEU A O 1
ATOM 734 N N . ILE A 1 96 ? 16.426 -10.236 -14.368 1.00 94.06 96 ILE A N 1
ATOM 735 C CA . ILE A 1 96 ? 15.181 -10.059 -13.613 1.00 94.06 96 ILE A CA 1
ATOM 736 C C . ILE A 1 96 ? 14.452 -11.393 -13.500 1.00 94.06 96 ILE A C 1
ATOM 738 O O . ILE A 1 96 ? 14.349 -11.927 -12.400 1.00 94.06 96 ILE A O 1
ATOM 742 N N . PHE A 1 97 ? 14.001 -11.984 -14.611 1.00 92.75 97 PHE A N 1
ATOM 743 C CA . PHE A 1 97 ? 13.147 -13.181 -14.576 1.00 92.75 97 PHE A CA 1
ATOM 744 C C . PHE A 1 97 ? 13.808 -14.355 -13.838 1.00 92.75 97 PHE A C 1
ATOM 746 O O . PHE A 1 97 ? 13.251 -14.891 -12.878 1.00 92.75 97 PHE A O 1
ATOM 753 N N . ASN A 1 98 ? 15.030 -14.727 -14.226 1.00 93.00 98 ASN A N 1
ATOM 754 C CA . ASN A 1 98 ? 15.746 -15.828 -13.578 1.00 93.00 98 ASN A CA 1
ATOM 755 C C . ASN A 1 98 ? 16.045 -15.535 -12.101 1.00 93.00 98 ASN A C 1
ATOM 757 O O . ASN A 1 98 ? 15.993 -16.442 -11.267 1.00 93.00 98 ASN A O 1
ATOM 761 N N . LYS A 1 99 ? 16.343 -14.274 -11.772 1.00 93.19 99 LYS A N 1
ATOM 762 C CA . LYS A 1 99 ? 16.665 -13.867 -10.406 1.00 93.19 99 LYS A CA 1
ATOM 763 C C . LYS A 1 99 ? 15.431 -13.891 -9.504 1.00 93.19 99 LYS A C 1
ATOM 765 O O . LYS A 1 99 ? 15.510 -14.450 -8.418 1.00 93.19 99 LYS A O 1
ATOM 770 N N . VAL A 1 100 ? 14.281 -13.410 -9.980 1.00 95.00 100 VAL A N 1
ATOM 771 C CA . VAL A 1 100 ? 12.986 -13.528 -9.282 1.00 95.00 100 VAL A CA 1
ATOM 772 C C . VAL A 1 100 ? 12.681 -14.987 -8.956 1.00 95.00 100 VAL A C 1
ATOM 774 O O . VAL A 1 100 ? 12.372 -15.308 -7.813 1.00 95.00 100 VAL A O 1
ATOM 777 N N . HIS A 1 101 ? 12.820 -15.891 -9.931 1.00 93.44 101 HIS A N 1
ATOM 778 C CA . HIS A 1 101 ? 12.617 -17.324 -9.700 1.00 93.44 101 HIS A CA 1
ATOM 779 C C . HIS A 1 101 ? 13.534 -17.879 -8.600 1.00 93.44 101 HIS A C 1
ATOM 781 O O . HIS A 1 101 ? 13.095 -18.713 -7.808 1.00 93.44 101 HIS A O 1
ATOM 787 N N . HIS A 1 102 ? 14.795 -17.446 -8.552 1.00 93.25 102 HIS A N 1
ATOM 788 C CA . HIS A 1 102 ? 15.742 -17.878 -7.528 1.00 93.25 102 HIS A CA 1
ATOM 789 C C . HIS A 1 102 ? 15.369 -17.346 -6.138 1.00 93.25 102 HIS A C 1
ATOM 791 O O . HIS A 1 102 ? 15.240 -18.139 -5.207 1.00 93.25 102 HIS A O 1
ATOM 797 N N . GLU A 1 103 ? 15.123 -16.039 -6.020 1.00 94.06 103 GLU A N 1
ATOM 798 C CA . GLU A 1 103 ? 14.805 -15.379 -4.746 1.00 94.06 103 GLU A CA 1
ATOM 799 C C . GLU A 1 103 ? 13.492 -15.879 -4.144 1.00 94.06 103 GLU A C 1
ATOM 801 O O . GLU A 1 103 ? 13.425 -16.187 -2.957 1.00 94.06 103 GLU A O 1
ATOM 806 N N . VAL A 1 104 ? 12.457 -16.056 -4.969 1.00 93.75 104 VAL A N 1
ATOM 807 C CA . VAL A 1 104 ? 11.168 -16.608 -4.525 1.00 93.75 104 VAL A CA 1
ATOM 808 C C . VAL A 1 104 ? 11.354 -18.018 -3.969 1.00 93.75 104 VAL A C 1
ATOM 810 O O . VAL A 1 104 ? 10.886 -18.320 -2.873 1.00 93.75 104 VAL A O 1
ATOM 813 N N . ASN A 1 105 ? 12.094 -18.876 -4.679 1.00 92.94 105 ASN A N 1
ATOM 814 C CA . ASN A 1 105 ? 12.379 -20.233 -4.214 1.00 92.94 105 ASN A CA 1
ATOM 815 C C . ASN A 1 105 ? 13.199 -20.257 -2.921 1.00 92.94 105 ASN A C 1
ATOM 817 O O . ASN A 1 105 ? 12.924 -21.072 -2.037 1.00 92.94 105 ASN A O 1
ATOM 821 N N . GLN A 1 106 ? 14.178 -19.363 -2.791 1.00 92.81 106 GLN A N 1
ATOM 822 C CA . GLN A 1 106 ? 14.967 -19.218 -1.573 1.00 92.81 106 GLN A CA 1
ATOM 823 C C . GLN A 1 106 ? 14.094 -18.774 -0.395 1.00 92.81 106 GLN A C 1
ATOM 825 O O . GLN A 1 106 ? 14.197 -19.352 0.688 1.00 92.81 106 GLN A O 1
ATOM 830 N N . PHE A 1 107 ? 13.191 -17.818 -0.624 1.00 92.69 107 PHE A N 1
ATOM 831 C CA . PHE A 1 107 ? 12.241 -17.349 0.375 1.00 92.69 107 PHE A CA 1
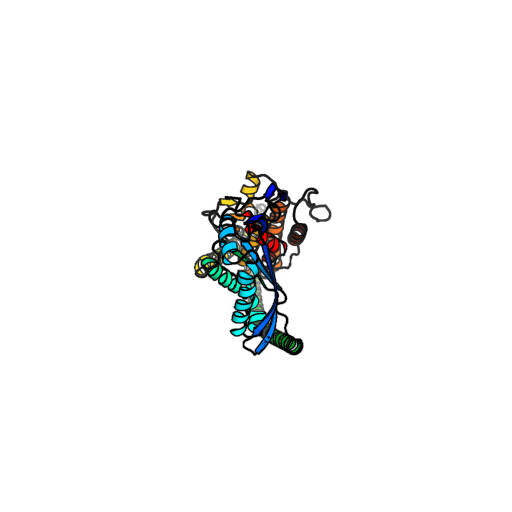ATOM 832 C C . PHE A 1 107 ? 11.286 -18.460 0.829 1.00 92.69 107 PHE A C 1
ATOM 834 O O . PHE A 1 107 ? 11.126 -18.670 2.028 1.00 92.69 107 PHE A O 1
ATOM 841 N N . CYS A 1 108 ? 10.678 -19.227 -0.082 1.00 93.50 108 CYS A N 1
ATOM 842 C CA . CYS A 1 108 ? 9.777 -20.313 0.328 1.00 93.50 108 CYS A CA 1
ATOM 843 C C . CYS A 1 108 ? 10.513 -21.454 1.035 1.00 93.50 108 CYS A C 1
ATOM 845 O O . CYS A 1 108 ? 9.950 -22.080 1.927 1.00 93.50 108 CYS A O 1
ATOM 847 N N . SER A 1 109 ? 11.767 -21.730 0.671 1.00 94.38 109 SER A N 1
ATOM 848 C CA . SER A 1 109 ? 12.517 -22.845 1.260 1.00 94.38 109 SER A CA 1
ATOM 849 C C . SER A 1 109 ? 12.775 -22.655 2.760 1.00 94.38 109 SER A C 1
ATOM 851 O O . SER A 1 109 ? 12.893 -23.638 3.490 1.00 94.38 109 SER A O 1
ATOM 853 N N . SER A 1 110 ? 12.844 -21.408 3.235 1.00 93.31 110 SER A N 1
ATOM 854 C CA . SER A 1 110 ? 13.036 -21.077 4.651 1.00 93.31 110 SER A CA 1
ATOM 855 C C . SER A 1 110 ? 11.735 -20.898 5.439 1.00 93.31 110 SER A C 1
ATOM 857 O O . SER A 1 110 ? 11.794 -20.847 6.666 1.00 93.31 110 SER A O 1
ATOM 859 N N . HIS A 1 111 ? 10.574 -20.863 4.776 1.00 93.94 111 HIS A N 1
ATOM 860 C CA . HIS A 1 111 ? 9.285 -20.552 5.401 1.00 93.94 111 HIS A CA 1
ATOM 861 C C . HIS A 1 111 ? 8.230 -21.634 5.157 1.00 93.94 111 HIS A C 1
ATOM 863 O O . HIS A 1 111 ? 8.207 -22.334 4.141 1.00 93.94 111 HIS A O 1
ATOM 869 N N . THR A 1 112 ? 7.324 -21.784 6.117 1.00 94.06 112 THR A N 1
ATOM 870 C CA . THR A 1 112 ? 6.201 -22.721 6.010 1.00 94.06 112 THR A CA 1
ATOM 871 C C . THR A 1 112 ? 5.101 -22.176 5.093 1.00 94.06 112 THR A C 1
ATOM 873 O O . THR A 1 112 ? 5.010 -20.976 4.839 1.00 94.06 112 THR A O 1
ATOM 876 N N . LEU A 1 113 ? 4.201 -23.050 4.625 1.00 91.44 113 LEU A N 1
ATOM 877 C CA . LEU A 1 113 ? 3.050 -22.641 3.808 1.00 91.44 113 LEU A CA 1
ATOM 878 C C . LEU A 1 113 ? 2.178 -21.575 4.496 1.00 91.44 113 LEU A C 1
ATOM 880 O O . LEU A 1 113 ? 1.735 -20.637 3.840 1.00 91.44 113 LEU A O 1
ATOM 884 N N . GLN A 1 114 ? 1.951 -21.709 5.807 1.00 88.50 114 GLN A N 1
ATOM 885 C CA . GLN A 1 114 ? 1.159 -20.752 6.589 1.00 88.50 114 GLN A CA 1
ATOM 886 C C . GLN A 1 114 ? 1.819 -19.367 6.603 1.00 88.50 114 GLN A C 1
ATOM 888 O O . GLN A 1 114 ? 1.154 -18.367 6.339 1.00 88.50 114 GLN A O 1
ATOM 893 N N . GLU A 1 115 ? 3.127 -19.318 6.862 1.00 91.19 115 GLU A N 1
ATOM 894 C CA . GLU A 1 115 ? 3.877 -18.064 6.930 1.00 91.19 115 GLU A CA 1
ATOM 895 C C . GLU A 1 115 ? 3.897 -17.353 5.574 1.00 91.19 115 GLU A C 1
ATOM 897 O O . GLU A 1 115 ? 3.616 -16.163 5.504 1.00 91.19 115 GLU A O 1
ATOM 902 N N . VAL A 1 116 ? 4.159 -18.080 4.482 1.00 91.69 116 VAL A N 1
ATOM 903 C CA . VAL A 1 116 ? 4.199 -17.503 3.126 1.00 91.69 116 VAL A CA 1
ATOM 904 C C . VAL A 1 116 ? 2.816 -17.020 2.671 1.00 91.69 116 VAL A C 1
ATOM 906 O O . VAL A 1 116 ? 2.715 -16.002 1.990 1.00 91.69 116 VAL A O 1
ATOM 909 N N . TYR A 1 117 ? 1.745 -17.739 3.023 1.00 89.50 117 TYR A N 1
ATOM 910 C CA . TYR A 1 117 ? 0.393 -17.432 2.547 1.00 89.50 117 TYR A CA 1
ATOM 911 C C . TYR A 1 117 ? -0.328 -16.353 3.371 1.00 89.50 117 TYR A C 1
ATOM 913 O O . TYR A 1 117 ? -1.139 -15.608 2.816 1.00 89.50 117 TYR A O 1
ATOM 921 N N . ILE A 1 118 ? -0.066 -16.282 4.683 1.00 86.12 118 ILE A N 1
ATOM 922 C CA . ILE A 1 118 ? -0.802 -15.417 5.619 1.00 86.12 118 ILE A CA 1
ATOM 923 C C . ILE A 1 118 ? 0.126 -14.406 6.294 1.00 86.12 118 ILE A C 1
ATOM 925 O O . ILE A 1 118 ? -0.101 -13.208 6.159 1.00 86.12 118 ILE A O 1
ATOM 929 N N . ASP A 1 119 ? 1.160 -14.859 7.004 1.00 86.00 119 ASP A N 1
ATOM 930 C CA . ASP A 1 119 ? 1.867 -14.000 7.970 1.00 86.00 119 ASP A CA 1
ATOM 931 C C . ASP A 1 119 ? 2.919 -13.068 7.339 1.00 86.00 119 ASP A C 1
ATOM 933 O O . ASP A 1 119 ? 3.187 -11.980 7.854 1.00 86.00 119 ASP A O 1
ATOM 937 N N . LEU A 1 120 ? 3.548 -13.490 6.241 1.00 89.44 120 LEU A N 1
ATOM 938 C CA . LEU A 1 120 ? 4.675 -12.802 5.604 1.00 89.44 120 LEU A CA 1
ATOM 939 C C . LEU A 1 120 ? 4.396 -12.378 4.164 1.00 89.44 120 LEU A C 1
ATOM 941 O O . LEU A 1 120 ? 5.284 -11.789 3.555 1.00 89.44 120 LEU A O 1
ATOM 945 N N . PHE A 1 121 ? 3.197 -12.627 3.629 1.00 86.62 121 PHE A N 1
ATOM 946 C CA . PHE A 1 121 ? 2.858 -12.307 2.238 1.00 86.62 121 PHE A CA 1
ATOM 947 C C . PHE A 1 121 ? 3.171 -10.844 1.885 1.00 86.62 121 PHE A C 1
ATOM 949 O O . PHE A 1 121 ? 3.861 -10.582 0.905 1.00 86.62 121 PHE A O 1
ATOM 956 N N . ASP A 1 122 ? 2.776 -9.908 2.751 1.00 86.38 122 ASP A N 1
ATOM 957 C CA . ASP A 1 122 ? 2.987 -8.468 2.543 1.00 86.38 122 ASP A CA 1
ATOM 958 C C . ASP A 1 122 ? 4.473 -8.053 2.563 1.00 86.38 122 ASP A C 1
ATOM 960 O O . ASP A 1 122 ? 4.818 -6.948 2.151 1.00 86.38 122 ASP A O 1
ATOM 964 N N . LYS A 1 123 ? 5.371 -8.917 3.057 1.00 90.31 123 LYS A N 1
ATOM 965 C CA . LYS A 1 123 ? 6.818 -8.655 3.108 1.00 90.31 123 LYS A CA 1
ATOM 966 C C . LYS A 1 123 ? 7.569 -9.208 1.902 1.00 90.31 123 LYS A C 1
ATOM 968 O O . LYS A 1 123 ? 8.688 -8.770 1.651 1.00 90.31 123 LYS A O 1
ATOM 973 N N . ILE A 1 124 ? 6.975 -10.149 1.165 1.00 91.25 124 ILE A N 1
ATOM 974 C CA . ILE A 1 124 ? 7.620 -10.810 0.021 1.00 91.25 124 ILE A CA 1
ATOM 975 C C . ILE A 1 124 ? 8.009 -9.777 -1.042 1.00 91.25 124 ILE A C 1
ATOM 977 O O . ILE A 1 124 ? 9.124 -9.820 -1.558 1.00 91.25 124 ILE A O 1
ATOM 981 N N . ASP A 1 125 ? 7.117 -8.825 -1.322 1.00 92.69 125 ASP A N 1
ATOM 982 C CA 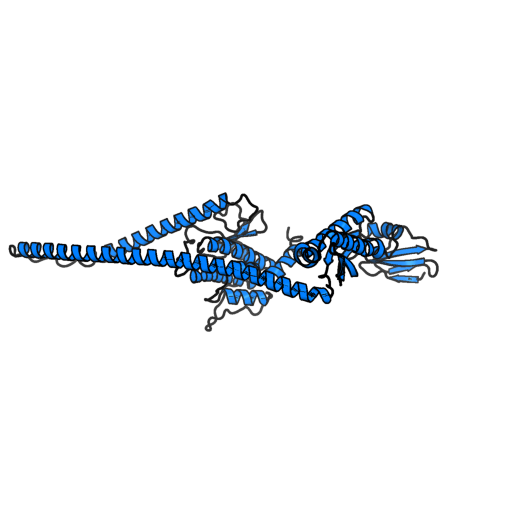. ASP A 1 125 ? 7.335 -7.770 -2.315 1.00 92.69 125 ASP A CA 1
ATOM 983 C C . ASP A 1 125 ? 8.610 -6.960 -2.025 1.00 92.69 125 ASP A C 1
ATOM 985 O O . ASP A 1 125 ? 9.452 -6.772 -2.907 1.00 92.69 125 ASP A O 1
ATOM 989 N N . GLU A 1 126 ? 8.781 -6.514 -0.777 1.00 92.56 126 GLU A N 1
ATOM 990 C CA . GLU A 1 126 ? 9.926 -5.691 -0.371 1.00 92.56 126 GLU A CA 1
ATOM 991 C C . GLU A 1 126 ? 11.228 -6.496 -0.278 1.00 92.56 126 GLU A C 1
ATOM 993 O O . GLU A 1 126 ? 12.274 -5.999 -0.699 1.00 92.56 126 GLU A O 1
ATOM 998 N N . GLU A 1 127 ? 11.184 -7.743 0.202 1.00 92.12 127 GLU A N 1
ATOM 999 C CA . GLU A 1 127 ? 12.370 -8.611 0.246 1.00 92.12 127 GLU A CA 1
ATOM 1000 C C . GLU A 1 127 ? 12.891 -8.919 -1.167 1.00 92.12 127 GLU A C 1
ATOM 1002 O O . GLU A 1 127 ? 14.081 -8.746 -1.438 1.00 92.12 127 GLU A O 1
ATOM 1007 N N . ILE A 1 128 ? 12.006 -9.278 -2.108 1.00 93.94 128 ILE A N 1
ATOM 1008 C CA . ILE A 1 128 ? 12.398 -9.540 -3.503 1.00 93.94 128 ILE A CA 1
ATOM 1009 C C . ILE A 1 128 ? 12.926 -8.268 -4.162 1.00 93.94 128 ILE A C 1
ATOM 1011 O O . ILE A 1 128 ? 13.959 -8.300 -4.832 1.00 93.94 128 ILE A O 1
ATOM 1015 N N . LYS A 1 129 ? 12.245 -7.132 -3.976 1.00 95.38 129 LYS A N 1
ATOM 1016 C CA . LYS A 1 129 ? 12.693 -5.843 -4.516 1.00 95.38 129 LYS A CA 1
ATOM 1017 C C . LYS A 1 129 ? 14.098 -5.498 -4.033 1.00 95.38 129 LYS A C 1
ATOM 1019 O O . LYS A 1 129 ? 14.938 -5.088 -4.836 1.00 95.38 129 LYS A O 1
ATOM 1024 N N . LYS A 1 130 ? 14.350 -5.657 -2.733 1.00 95.81 130 LYS A N 1
ATOM 1025 C CA . LYS A 1 130 ? 15.645 -5.371 -2.122 1.00 95.81 130 LYS A CA 1
ATOM 1026 C C . LYS A 1 130 ? 16.732 -6.291 -2.676 1.00 95.81 130 LYS A C 1
ATOM 1028 O O . LYS A 1 130 ? 17.746 -5.783 -3.148 1.00 95.81 130 LYS A O 1
ATOM 1033 N N . ALA A 1 131 ? 16.493 -7.602 -2.700 1.00 94.69 131 ALA A N 1
ATOM 1034 C CA . ALA A 1 131 ? 17.444 -8.581 -3.225 1.00 94.69 131 ALA A CA 1
ATOM 1035 C C . ALA A 1 131 ? 17.772 -8.341 -4.711 1.00 94.69 131 ALA A C 1
ATOM 1037 O O . ALA A 1 131 ? 18.936 -8.370 -5.109 1.00 94.69 131 ALA A O 1
ATOM 1038 N N . LEU A 1 132 ? 16.761 -8.030 -5.534 1.00 95.31 132 LEU A N 1
ATOM 1039 C CA . LEU A 1 132 ? 16.969 -7.671 -6.939 1.00 95.31 132 LEU A CA 1
ATOM 1040 C C . LEU A 1 132 ? 17.825 -6.410 -7.079 1.00 95.31 132 LEU A C 1
ATOM 1042 O O . LEU A 1 132 ? 18.771 -6.390 -7.863 1.00 95.31 132 LEU A O 1
ATOM 1046 N N . GLN A 1 133 ? 17.506 -5.348 -6.337 1.00 95.56 133 GLN A N 1
ATOM 1047 C CA . GLN A 1 133 ? 18.214 -4.079 -6.475 1.00 95.56 133 GLN A CA 1
ATOM 1048 C C . GLN A 1 133 ? 19.667 -4.168 -5.988 1.00 95.56 133 GLN A C 1
ATOM 1050 O O . GLN A 1 133 ? 20.542 -3.550 -6.600 1.00 95.56 133 GLN A O 1
ATOM 1055 N N . GLU A 1 134 ? 19.945 -4.925 -4.925 1.00 95.62 134 GLU A N 1
ATOM 1056 C CA . GLU A 1 134 ? 21.307 -5.153 -4.425 1.00 95.62 134 GLU A CA 1
ATOM 1057 C C . GLU A 1 134 ? 22.196 -5.793 -5.503 1.00 95.62 134 GLU A C 1
ATOM 1059 O O . GLU A 1 134 ? 23.265 -5.259 -5.816 1.00 95.62 134 GLU A O 1
ATOM 1064 N N . ASP A 1 135 ? 21.712 -6.845 -6.165 1.00 94.31 135 ASP A N 1
ATOM 1065 C CA . ASP A 1 135 ? 22.454 -7.522 -7.232 1.00 94.31 135 ASP A CA 1
ATOM 1066 C C . ASP A 1 135 ? 22.599 -6.658 -8.489 1.00 94.31 135 ASP A C 1
ATOM 1068 O O . ASP A 1 135 ? 23.688 -6.554 -9.065 1.00 94.31 135 ASP A O 1
ATOM 1072 N N . LEU A 1 136 ? 21.527 -5.978 -8.907 1.00 94.81 136 LEU A N 1
ATOM 1073 C CA . LEU A 1 136 ? 21.544 -5.114 -10.091 1.00 94.81 136 LEU A CA 1
ATOM 1074 C C . LEU A 1 136 ? 22.497 -3.927 -9.935 1.00 94.81 136 LEU A C 1
ATOM 1076 O O . LEU A 1 136 ? 23.118 -3.509 -10.912 1.00 94.81 136 LEU A O 1
ATOM 1080 N N . THR A 1 137 ? 22.683 -3.431 -8.711 1.00 94.50 137 THR A N 1
ATOM 1081 C CA . THR A 1 137 ? 23.635 -2.347 -8.425 1.00 94.50 137 THR A CA 1
ATOM 1082 C C . THR A 1 137 ? 25.077 -2.754 -8.752 1.00 94.50 137 THR A C 1
ATOM 1084 O O . THR A 1 137 ? 25.870 -1.912 -9.175 1.00 94.50 137 THR A O 1
ATOM 1087 N N . ILE A 1 138 ? 25.411 -4.041 -8.614 1.00 94.44 138 ILE A N 1
ATOM 1088 C CA . ILE A 1 138 ? 26.743 -4.585 -8.911 1.00 94.44 138 ILE A CA 1
ATOM 1089 C C . ILE A 1 138 ? 26.826 -5.051 -10.371 1.00 94.44 138 ILE A C 1
ATOM 1091 O O . ILE A 1 138 ? 27.795 -4.753 -11.069 1.00 94.44 138 ILE A O 1
ATOM 1095 N N . MET A 1 139 ? 25.816 -5.787 -10.841 1.00 92.94 139 MET A N 1
ATOM 1096 C CA . MET A 1 139 ? 25.846 -6.478 -12.134 1.00 92.94 139 MET A CA 1
ATOM 1097 C C . MET A 1 139 ? 25.493 -5.584 -13.327 1.00 92.94 139 MET A C 1
ATOM 1099 O O . MET A 1 139 ? 26.061 -5.760 -14.410 1.00 92.94 139 MET A O 1
ATOM 1103 N N . ALA A 1 140 ? 24.545 -4.660 -13.159 1.00 94.25 140 ALA A N 1
ATOM 1104 C CA . ALA A 1 140 ? 23.955 -3.866 -14.235 1.00 94.25 140 ALA A CA 1
ATOM 1105 C C . ALA A 1 140 ? 23.644 -2.430 -13.761 1.00 94.25 140 ALA A C 1
ATOM 1107 O O . ALA A 1 140 ? 22.477 -2.044 -13.640 1.00 94.25 140 ALA A O 1
ATOM 1108 N N . PRO A 1 141 ? 24.679 -1.605 -13.508 1.00 94.88 141 PRO A N 1
ATOM 1109 C CA . PRO A 1 141 ? 24.486 -0.251 -13.006 1.00 94.88 141 PRO A CA 1
ATOM 1110 C C . PRO A 1 141 ? 23.684 0.596 -14.003 1.00 94.88 141 PRO A C 1
ATOM 1112 O O . PRO A 1 141 ? 24.086 0.790 -15.154 1.00 94.88 141 PRO A O 1
ATOM 1115 N N . GLY A 1 142 ? 22.551 1.129 -13.546 1.00 93.06 142 GLY A N 1
ATOM 1116 C CA . GLY A 1 142 ? 21.613 1.917 -14.351 1.00 93.06 142 GLY A CA 1
ATOM 1117 C C . GLY A 1 142 ? 20.318 1.193 -14.722 1.00 93.06 142 GLY A C 1
ATOM 1118 O O . GLY A 1 142 ? 19.454 1.821 -15.329 1.00 93.06 142 GLY A O 1
ATOM 1119 N N . LEU A 1 143 ? 20.162 -0.081 -14.349 1.00 95.69 143 LEU A N 1
ATOM 1120 C CA . LEU A 1 143 ? 18.863 -0.748 -14.293 1.00 95.69 143 LEU A CA 1
ATOM 1121 C C . LEU A 1 143 ? 18.303 -0.622 -12.871 1.00 95.69 143 LEU A C 1
ATOM 1123 O O . LEU A 1 143 ? 18.934 -1.064 -11.909 1.00 95.69 143 LEU A O 1
ATOM 1127 N N . PHE A 1 144 ? 17.138 0.007 -12.736 1.00 95.81 144 PHE A N 1
ATOM 1128 C CA . PHE A 1 144 ? 16.521 0.282 -11.440 1.00 95.81 144 PHE A CA 1
ATOM 1129 C C . PHE A 1 144 ? 15.183 -0.430 -11.312 1.00 95.81 144 PHE A C 1
ATOM 1131 O O . PHE A 1 144 ? 14.331 -0.314 -12.191 1.00 95.81 144 PHE A O 1
ATOM 1138 N N . VAL A 1 145 ? 14.982 -1.114 -10.188 1.00 96.50 145 VAL A N 1
ATOM 1139 C CA . VAL A 1 145 ? 13.705 -1.726 -9.819 1.00 96.50 145 VAL A CA 1
ATOM 1140 C C . VAL A 1 145 ? 12.939 -0.749 -8.939 1.00 96.50 145 VAL A C 1
ATOM 1142 O O . VAL A 1 145 ? 13.384 -0.362 -7.859 1.00 96.50 145 VAL A O 1
ATOM 1145 N N . LEU A 1 146 ? 11.767 -0.331 -9.404 1.00 95.19 146 LEU A N 1
ATOM 1146 C CA . LEU A 1 146 ? 10.936 0.659 -8.723 1.00 95.19 146 LEU A CA 1
ATOM 1147 C C . LEU A 1 146 ? 9.967 -0.016 -7.750 1.00 95.19 146 LEU A C 1
ATOM 1149 O O . LEU A 1 146 ? 9.832 0.406 -6.597 1.00 95.19 146 LEU A O 1
ATOM 1153 N N . ALA A 1 147 ? 9.318 -1.085 -8.206 1.00 95.31 147 ALA A N 1
ATOM 1154 C CA . ALA A 1 147 ? 8.362 -1.849 -7.420 1.00 95.31 147 ALA A CA 1
ATOM 1155 C C . ALA A 1 147 ? 8.318 -3.306 -7.882 1.00 95.31 147 ALA A C 1
ATOM 1157 O O . ALA A 1 147 ? 8.502 -3.595 -9.063 1.00 95.31 147 ALA A O 1
ATOM 1158 N N . VAL A 1 148 ? 8.020 -4.201 -6.948 1.00 96.31 148 VAL A N 1
ATOM 1159 C CA . VAL A 1 148 ? 7.697 -5.604 -7.214 1.00 96.31 148 VAL A CA 1
ATOM 1160 C C . VAL A 1 148 ? 6.296 -5.846 -6.672 1.00 96.31 148 VAL A C 1
ATOM 1162 O O . VAL A 1 148 ? 5.947 -5.304 -5.626 1.00 96.31 148 VAL A O 1
ATOM 1165 N N . ARG A 1 149 ? 5.480 -6.600 -7.404 1.00 94.88 149 ARG A N 1
ATOM 1166 C CA . ARG A 1 149 ? 4.146 -7.014 -6.967 1.00 94.88 149 ARG A CA 1
ATOM 1167 C C . ARG A 1 149 ? 4.002 -8.509 -7.149 1.00 94.88 149 ARG A C 1
ATOM 1169 O O . ARG A 1 149 ? 4.027 -9.002 -8.278 1.00 94.88 149 ARG A O 1
ATOM 1176 N N . VAL A 1 150 ? 3.810 -9.221 -6.053 1.00 94.50 150 VAL A N 1
ATOM 1177 C CA . VAL A 1 150 ? 3.580 -10.660 -6.046 1.00 94.50 150 VAL A CA 1
ATOM 1178 C C . VAL A 1 150 ? 2.096 -10.925 -5.817 1.00 94.50 150 VAL A C 1
ATOM 1180 O O . VAL A 1 150 ? 1.464 -10.371 -4.922 1.00 94.50 150 VAL A O 1
ATOM 1183 N N . THR A 1 151 ? 1.494 -11.773 -6.647 1.00 93.75 151 THR A N 1
ATOM 1184 C CA . THR A 1 151 ? 0.126 -12.260 -6.406 1.00 93.75 151 THR A CA 1
ATOM 1185 C C . THR A 1 151 ? 0.117 -13.378 -5.367 1.00 93.75 151 THR A C 1
ATOM 1187 O O . THR A 1 151 ? 1.117 -14.062 -5.168 1.00 93.75 151 THR A O 1
ATOM 1190 N N . LYS A 1 152 ? -1.017 -13.603 -4.695 1.00 92.00 152 LYS A N 1
ATOM 1191 C CA . LYS A 1 152 ? -1.124 -14.706 -3.729 1.00 92.00 152 LYS A CA 1
ATOM 1192 C C . LYS A 1 152 ? -0.839 -16.056 -4.399 1.00 92.00 152 LYS A C 1
ATOM 1194 O O . LYS A 1 152 ? -1.354 -16.297 -5.493 1.00 92.00 152 LYS A O 1
ATOM 1199 N N . PRO A 1 153 ? -0.066 -16.949 -3.756 1.00 92.50 153 PRO A N 1
ATOM 1200 C CA . PRO A 1 153 ? 0.251 -18.233 -4.353 1.00 92.50 153 PRO A CA 1
ATOM 1201 C C . PRO A 1 153 ? -0.979 -19.145 -4.371 1.00 92.50 153 PRO A C 1
ATOM 1203 O O . PRO A 1 153 ? -1.778 -19.174 -3.432 1.00 92.50 153 PRO A O 1
ATOM 1206 N N . LYS A 1 154 ? -1.113 -19.932 -5.436 1.00 92.06 154 LYS A N 1
ATOM 1207 C CA . LYS A 1 154 ? -2.099 -21.004 -5.543 1.00 92.06 154 LYS A CA 1
ATOM 1208 C C . LYS A 1 154 ? -1.654 -22.215 -4.730 1.00 92.06 154 LYS A C 1
ATOM 1210 O O . LYS A 1 154 ? -0.575 -22.769 -4.953 1.00 92.06 154 LYS A O 1
ATOM 1215 N N . ILE A 1 155 ? -2.528 -22.643 -3.822 1.00 91.88 155 ILE A N 1
ATOM 1216 C CA . ILE A 1 155 ? -2.360 -23.844 -2.999 1.00 91.88 155 ILE A CA 1
ATOM 1217 C C . ILE A 1 155 ? -3.044 -25.032 -3.698 1.00 91.88 155 ILE A C 1
ATOM 1219 O O . ILE A 1 155 ? -4.146 -24.866 -4.227 1.00 91.88 155 ILE A O 1
ATOM 1223 N N . PRO A 1 156 ? -2.445 -26.237 -3.687 1.00 90.56 156 PRO A N 1
ATOM 1224 C CA . PRO A 1 156 ? -3.101 -27.447 -4.172 1.00 90.56 156 PRO A CA 1
ATOM 1225 C C . PRO A 1 156 ? -4.430 -27.744 -3.457 1.00 90.56 156 PRO A C 1
ATOM 1227 O O . PRO A 1 156 ? -4.533 -27.648 -2.232 1.00 90.56 156 PRO A O 1
ATOM 1230 N N . GLU A 1 157 ? -5.429 -28.204 -4.217 1.00 88.56 157 GLU A N 1
ATOM 1231 C CA . GLU A 1 157 ? -6.795 -28.444 -3.720 1.00 88.56 157 GLU A CA 1
ATOM 1232 C C . GLU A 1 157 ? -6.856 -29.417 -2.535 1.00 88.56 157 GLU A C 1
ATOM 1234 O O . GLU A 1 157 ? -7.654 -29.233 -1.619 1.00 88.56 157 GLU A O 1
ATOM 1239 N N . ALA A 1 158 ? -5.967 -30.416 -2.518 1.00 85.69 158 ALA A N 1
ATOM 1240 C CA . ALA A 1 158 ? -5.903 -31.427 -1.466 1.00 85.69 158 ALA A CA 1
ATOM 1241 C C . ALA A 1 158 ? -5.672 -30.837 -0.063 1.00 85.69 158 ALA A C 1
ATOM 1243 O O . ALA A 1 158 ? -6.124 -31.412 0.921 1.00 85.69 158 ALA A O 1
ATOM 1244 N N . ILE A 1 159 ? -4.972 -29.701 0.028 1.00 87.81 159 ILE A N 1
ATOM 1245 C CA . ILE A 1 159 ? -4.605 -29.052 1.297 1.00 87.81 159 ILE A CA 1
ATOM 1246 C C . ILE A 1 159 ? -5.502 -27.837 1.575 1.00 87.81 159 ILE A C 1
ATOM 1248 O O . ILE A 1 159 ? -5.699 -27.465 2.733 1.00 87.81 159 ILE A O 1
ATOM 1252 N N . ARG A 1 160 ? -6.101 -27.248 0.530 1.00 88.56 160 ARG A N 1
ATOM 1253 C CA . ARG A 1 160 ? -6.941 -26.047 0.624 1.00 88.56 160 ARG A CA 1
ATOM 1254 C C . ARG A 1 160 ? -8.088 -26.211 1.621 1.00 88.56 160 ARG A C 1
ATOM 1256 O O . ARG A 1 160 ? -8.224 -25.392 2.524 1.00 88.56 160 ARG A O 1
ATOM 1263 N N . GLN A 1 161 ? -8.850 -27.301 1.513 1.00 87.38 161 GLN A N 1
ATOM 1264 C CA . GLN A 1 161 ? -9.995 -27.551 2.401 1.00 87.38 161 GLN A CA 1
ATOM 1265 C C . GLN A 1 161 ? -9.571 -27.701 3.868 1.00 87.38 161 GLN A C 1
ATOM 1267 O O . GLN A 1 161 ? -10.244 -27.204 4.770 1.00 87.38 161 GLN A O 1
ATOM 1272 N N . SER A 1 162 ? -8.439 -28.361 4.126 1.00 86.31 162 SER A N 1
ATOM 1273 C CA . SER A 1 162 ? -7.909 -28.520 5.483 1.00 86.31 162 SER A CA 1
ATOM 1274 C C . SER A 1 162 ? -7.506 -27.180 6.101 1.00 86.31 162 SER A C 1
ATOM 1276 O O . SER A 1 162 ? -7.789 -26.948 7.274 1.00 86.31 162 SER A O 1
ATOM 1278 N N . TYR A 1 163 ? -6.907 -26.284 5.314 1.00 87.06 163 TYR A N 1
ATOM 1279 C CA . TYR A 1 163 ? -6.545 -24.939 5.766 1.00 87.06 163 TYR A CA 1
ATOM 1280 C C . TYR A 1 163 ? -7.765 -24.057 6.028 1.00 87.06 163 TYR A C 1
ATOM 1282 O O . TYR A 1 163 ? -7.823 -23.391 7.058 1.00 87.06 163 TYR A O 1
ATOM 1290 N N . GLU A 1 164 ? -8.758 -24.085 5.139 1.00 87.12 164 GLU A N 1
ATOM 1291 C CA . GLU A 1 164 ? -10.006 -23.336 5.323 1.00 87.12 164 GLU A CA 1
ATOM 1292 C C . GLU A 1 164 ? -10.728 -23.761 6.612 1.00 87.12 164 GLU A C 1
ATOM 1294 O O . GLU A 1 164 ? -11.173 -22.911 7.386 1.00 87.12 164 GLU A O 1
ATOM 1299 N N . ASN A 1 165 ? -10.775 -25.068 6.897 1.00 89.56 165 ASN A N 1
ATOM 1300 C CA . ASN A 1 165 ? -11.359 -25.592 8.133 1.00 89.56 165 ASN A CA 1
ATOM 1301 C C . ASN A 1 165 ? -10.560 -25.181 9.378 1.00 89.56 165 ASN A C 1
ATOM 1303 O O . ASN A 1 165 ? -11.148 -24.726 10.360 1.00 89.56 165 ASN A O 1
ATOM 1307 N N . MET A 1 166 ? -9.230 -25.295 9.336 1.00 87.38 166 MET A N 1
ATOM 1308 C CA . MET A 1 166 ? -8.355 -24.916 10.450 1.00 87.38 166 MET A CA 1
ATOM 1309 C C . MET A 1 166 ? -8.472 -23.422 10.788 1.00 87.38 166 MET A C 1
ATOM 1311 O O . MET A 1 166 ? -8.575 -23.056 11.960 1.00 87.38 166 MET A O 1
ATOM 1315 N N . GLU A 1 167 ? -8.509 -22.549 9.779 1.00 86.38 167 GLU A N 1
ATOM 1316 C CA . GLU A 1 167 ? -8.628 -21.102 9.989 1.00 86.38 167 GLU A CA 1
ATOM 1317 C C . GLU A 1 167 ? -10.023 -20.721 10.516 1.00 86.38 167 GLU A C 1
ATOM 1319 O O . GLU A 1 167 ? -10.158 -19.855 11.391 1.00 86.38 167 GLU A O 1
ATOM 1324 N N . ALA A 1 168 ? -11.069 -21.423 10.063 1.00 90.81 168 ALA A N 1
ATOM 1325 C CA . ALA A 1 168 ? -12.418 -21.270 10.598 1.00 90.81 168 ALA A CA 1
ATOM 1326 C C . ALA A 1 168 ? -12.495 -21.682 12.079 1.00 90.81 168 ALA A C 1
ATOM 1328 O O . ALA A 1 168 ? -13.119 -20.984 12.882 1.00 90.81 168 ALA A O 1
ATOM 1329 N N . GLU A 1 169 ? -11.842 -22.779 12.471 1.00 93.44 169 GLU A N 1
ATOM 1330 C CA . GLU A 1 169 ? -11.762 -23.218 13.869 1.00 93.44 169 GLU A CA 1
ATOM 1331 C C . GLU A 1 169 ? -10.962 -22.248 14.746 1.00 93.44 169 GLU A C 1
ATOM 1333 O O . GLU A 1 169 ? -11.428 -21.871 15.825 1.00 93.44 169 GLU A O 1
ATOM 1338 N N . LYS A 1 170 ? -9.807 -21.768 14.271 1.00 90.56 170 LYS A N 1
ATOM 1339 C CA . LYS A 1 170 ? -8.987 -20.766 14.971 1.00 90.56 170 LYS A CA 1
ATOM 1340 C C . LYS A 1 170 ? -9.765 -19.473 15.211 1.00 90.56 170 LYS A C 1
ATOM 1342 O O . LYS A 1 170 ? -9.769 -18.944 16.323 1.00 90.56 170 LYS A O 1
ATOM 1347 N N . THR A 1 171 ? -10.490 -19.006 14.195 1.00 91.00 171 THR A N 1
ATOM 1348 C CA . THR A 1 171 ? -11.360 -17.829 14.304 1.00 91.00 171 THR A CA 1
ATOM 1349 C C . THR A 1 171 ? -12.480 -18.057 15.319 1.00 91.00 171 THR A C 1
ATOM 1351 O O . THR A 1 171 ? -12.716 -17.203 16.173 1.00 91.00 171 THR A O 1
ATOM 1354 N N . ARG A 1 172 ? -13.140 -19.226 15.293 1.00 94.88 172 ARG A N 1
ATOM 1355 C CA . ARG A 1 172 ? -14.179 -19.584 16.277 1.00 94.88 172 ARG A CA 1
ATOM 1356 C C . ARG A 1 172 ? -13.646 -19.576 17.707 1.00 94.88 172 ARG A C 1
ATOM 1358 O O . ARG A 1 172 ? -14.325 -19.060 18.593 1.00 94.88 172 ARG A O 1
ATOM 1365 N N . LEU A 1 173 ? -12.444 -20.105 17.932 1.00 96.00 173 LEU A N 1
ATOM 1366 C CA . LEU A 1 173 ? -11.810 -20.107 19.249 1.00 96.00 173 LEU A CA 1
ATOM 1367 C C . LEU A 1 173 ? -11.516 -18.683 19.739 1.00 96.00 173 LEU A C 1
ATOM 1369 O O . LEU A 1 173 ? -11.852 -18.348 20.873 1.00 96.00 173 LEU A O 1
ATOM 1373 N N . LEU A 1 174 ? -10.944 -17.829 18.885 1.00 92.25 174 LEU A N 1
ATOM 1374 C CA . LEU A 1 174 ? -10.665 -16.430 19.229 1.00 92.25 174 LEU A CA 1
ATOM 1375 C C . LEU A 1 174 ? -11.946 -15.659 19.565 1.00 92.25 174 LEU A C 1
ATOM 1377 O O . LEU A 1 174 ? -11.989 -14.945 20.566 1.00 92.25 174 LEU A O 1
ATOM 1381 N N . VAL A 1 175 ? -13.013 -15.855 18.785 1.00 96.50 175 VAL A N 1
ATOM 1382 C CA . VAL A 1 175 ? -14.327 -15.254 19.058 1.00 96.50 175 VAL A CA 1
ATOM 1383 C C . VAL A 1 175 ? -14.896 -15.753 20.386 1.00 96.50 175 VAL A C 1
ATOM 1385 O O . VAL A 1 175 ? -15.408 -14.949 21.160 1.00 96.50 175 VAL A O 1
ATOM 1388 N N . ALA A 1 176 ? -14.784 -17.049 20.688 1.00 96.25 176 ALA A N 1
ATOM 1389 C CA . ALA A 1 176 ? -15.249 -17.606 21.957 1.00 96.25 176 ALA A CA 1
ATOM 1390 C C . ALA A 1 176 ? -14.488 -17.022 23.161 1.00 96.25 176 ALA A C 1
ATOM 1392 O O . ALA A 1 176 ? -15.111 -16.685 24.168 1.00 96.25 176 ALA A O 1
ATOM 1393 N N . ILE A 1 177 ? -13.168 -16.842 23.042 1.00 95.50 177 ILE A N 1
ATOM 1394 C CA . ILE A 1 177 ? -12.325 -16.226 24.079 1.00 95.50 177 ILE A CA 1
ATOM 1395 C C . ILE A 1 177 ? -12.724 -14.764 24.310 1.00 95.50 177 ILE A C 1
ATOM 1397 O O . ILE A 1 177 ? -12.925 -14.352 25.452 1.00 95.50 177 ILE A O 1
ATOM 1401 N N . GLU A 1 178 ? -12.863 -13.970 23.247 1.00 94.31 178 GLU A N 1
ATOM 1402 C CA . GLU A 1 178 ? -13.273 -12.567 23.374 1.00 94.31 178 GLU A CA 1
ATOM 1403 C C . GLU A 1 178 ? -14.701 -12.443 23.914 1.00 94.31 178 GLU A C 1
ATOM 1405 O O . GLU A 1 178 ? -14.965 -11.624 24.794 1.00 94.31 178 GLU A O 1
ATOM 1410 N N . HIS A 1 179 ? -15.613 -13.315 23.481 1.00 95.88 179 HIS A N 1
ATOM 1411 C CA . HIS A 1 179 ? -16.963 -13.378 24.029 1.00 95.88 179 HIS A CA 1
ATOM 1412 C C . HIS A 1 179 ? -16.950 -13.695 25.530 1.00 95.88 179 HIS A C 1
ATOM 1414 O O . HIS A 1 179 ? -17.650 -13.042 26.304 1.00 95.88 179 HIS A O 1
ATOM 1420 N N . GLN A 1 180 ? -16.124 -14.649 25.970 1.00 94.56 180 GLN A N 1
ATOM 1421 C CA . GLN A 1 180 ? -15.976 -14.973 27.387 1.00 94.56 180 GLN A CA 1
ATOM 1422 C C . GLN A 1 180 ? -15.491 -13.762 28.200 1.00 94.56 180 GLN A C 1
ATOM 1424 O O . GLN A 1 180 ? -16.071 -13.467 29.246 1.00 94.56 180 GLN A O 1
ATOM 1429 N N . LYS A 1 181 ? -14.504 -13.009 27.692 1.00 96.56 181 LYS A N 1
ATOM 1430 C CA . LYS A 1 181 ? -14.025 -11.768 28.330 1.00 96.56 181 LYS A CA 1
ATOM 1431 C C . LYS A 1 181 ? -15.116 -10.701 28.415 1.00 96.56 181 LYS A C 1
ATOM 1433 O O . LYS A 1 181 ? -15.231 -10.018 29.431 1.00 96.56 181 LYS A O 1
ATOM 1438 N N . VAL A 1 182 ? -15.925 -10.549 27.365 1.00 96.56 182 VAL A N 1
ATOM 1439 C CA . VAL A 1 182 ? -17.049 -9.602 27.359 1.00 96.56 182 VAL A CA 1
ATOM 1440 C C . VAL A 1 182 ? -18.082 -9.990 28.415 1.00 96.56 182 VAL A C 1
ATOM 1442 O O . VAL A 1 182 ? -18.491 -9.134 29.195 1.00 96.56 182 VAL A O 1
ATOM 1445 N N . VAL A 1 183 ? -18.463 -11.268 28.494 1.00 97.06 183 VAL A N 1
ATOM 1446 C CA . VAL A 1 183 ? -19.418 -11.762 29.501 1.00 97.06 183 VAL A CA 1
ATOM 1447 C C . VAL A 1 183 ? -18.897 -11.528 30.921 1.00 97.06 183 VAL A C 1
ATOM 1449 O O . VAL A 1 183 ? -19.640 -11.036 31.769 1.00 97.06 183 VAL A O 1
ATOM 1452 N N . GLU A 1 184 ? -17.617 -11.800 31.176 1.00 95.56 184 GLU A N 1
ATOM 1453 C CA . GLU A 1 184 ? -16.984 -11.541 32.473 1.00 95.56 184 GLU A CA 1
ATOM 1454 C C . GLU A 1 184 ? -17.032 -10.048 32.844 1.00 95.56 184 GLU A C 1
ATOM 1456 O O . GLU A 1 184 ? -17.455 -9.687 33.945 1.00 95.56 184 GLU A O 1
ATOM 1461 N N . LYS A 1 185 ? -16.691 -9.157 31.903 1.00 95.62 185 LYS A N 1
ATOM 1462 C CA . LYS A 1 185 ? -16.735 -7.702 32.120 1.00 95.62 185 LYS A CA 1
ATOM 1463 C C . LYS A 1 185 ? -18.152 -7.169 32.298 1.00 95.62 185 LYS A C 1
ATOM 1465 O O . LYS A 1 185 ? -18.354 -6.240 33.082 1.00 95.62 185 LYS A O 1
ATOM 1470 N N . LEU A 1 186 ? -19.140 -7.745 31.618 1.00 92.56 186 LEU A N 1
ATOM 1471 C CA . LEU A 1 186 ? -20.545 -7.387 31.807 1.00 92.56 186 LEU A CA 1
ATOM 1472 C C . LEU A 1 186 ? -21.032 -7.802 33.198 1.00 92.56 186 LEU A C 1
ATOM 1474 O O . LEU A 1 186 ? -21.630 -6.980 33.889 1.00 92.56 186 LEU A O 1
ATOM 1478 N N . ALA A 1 187 ? -20.691 -9.009 33.652 1.00 95.81 187 ALA A N 1
ATOM 1479 C CA . ALA A 1 187 ? -21.036 -9.481 34.992 1.00 95.81 187 ALA A CA 1
ATOM 1480 C C . ALA A 1 187 ? -20.385 -8.628 36.101 1.00 95.81 187 ALA A C 1
ATOM 1482 O O . ALA A 1 187 ? -21.034 -8.285 37.091 1.00 95.81 187 ALA A O 1
ATOM 1483 N N . GLU A 1 188 ? -19.119 -8.224 35.940 1.00 93.94 188 GLU A N 1
ATOM 1484 C CA . GLU A 1 188 ? -18.464 -7.269 36.850 1.00 93.94 188 GLU A CA 1
ATOM 1485 C C . GLU A 1 188 ? -19.173 -5.906 36.867 1.00 93.94 188 GLU A C 1
ATOM 1487 O O . GLU A 1 188 ? -19.332 -5.289 37.925 1.00 93.94 188 GLU A O 1
ATOM 1492 N N . THR A 1 189 ? -19.598 -5.433 35.694 1.00 91.00 189 THR A N 1
ATOM 1493 C CA . THR A 1 189 ? -20.292 -4.149 35.532 1.00 91.00 189 THR A CA 1
ATOM 1494 C C . THR A 1 189 ? -21.657 -4.170 36.212 1.00 91.00 189 THR A C 1
ATOM 1496 O O . THR A 1 189 ? -22.006 -3.230 36.925 1.00 91.00 189 THR A O 1
ATOM 1499 N N . GLU A 1 190 ? -22.406 -5.258 36.049 1.00 94.88 190 GLU A N 1
ATOM 1500 C CA . GLU A 1 190 ? -23.712 -5.455 36.675 1.00 94.88 190 GLU A CA 1
ATOM 1501 C C . GLU A 1 190 ? -23.605 -5.488 38.204 1.00 94.88 190 GLU A C 1
ATOM 1503 O O . GLU A 1 190 ? -24.371 -4.807 38.889 1.00 94.88 190 GLU A O 1
ATOM 1508 N N . ARG A 1 191 ? -22.587 -6.170 38.749 1.00 94.62 191 ARG A N 1
ATOM 1509 C CA . ARG A 1 191 ? -22.302 -6.163 40.195 1.00 94.62 191 ARG A CA 1
ATOM 1510 C C . ARG A 1 191 ? -22.045 -4.754 40.723 1.00 94.62 191 ARG A C 1
ATOM 1512 O O . ARG A 1 191 ? -22.628 -4.367 41.731 1.00 94.62 191 ARG A O 1
ATOM 1519 N N . LYS A 1 192 ? -21.203 -3.970 40.042 1.00 93.75 192 LYS A N 1
ATOM 1520 C CA . LYS A 1 192 ? -20.930 -2.578 40.441 1.00 93.75 192 LYS A CA 1
ATOM 1521 C C . LYS A 1 192 ? -22.183 -1.712 40.362 1.00 93.75 192 LYS A C 1
ATOM 1523 O O . LYS A 1 192 ? -22.430 -0.926 41.269 1.00 93.75 192 LYS A O 1
ATOM 1528 N N . LYS A 1 193 ? -22.996 -1.885 39.318 1.00 93.62 193 LYS A N 1
ATOM 1529 C CA . LYS A 1 193 ? -24.260 -1.158 39.159 1.00 93.62 193 LYS A CA 1
ATOM 1530 C C . LYS A 1 193 ? -25.238 -1.462 40.297 1.00 93.62 193 LYS A C 1
ATOM 1532 O O . LYS A 1 193 ? -25.858 -0.538 40.807 1.00 93.62 193 LYS A O 1
ATOM 1537 N N . ALA A 1 194 ? -25.344 -2.722 40.719 1.00 94.44 194 ALA A N 1
ATOM 1538 C CA . ALA A 1 194 ? -26.200 -3.112 41.838 1.00 94.44 194 ALA A CA 1
ATOM 1539 C C . ALA A 1 194 ? -25.755 -2.476 43.168 1.00 94.44 194 ALA A C 1
ATOM 1541 O O . ALA A 1 194 ? -26.600 -2.019 43.934 1.00 94.44 194 ALA A O 1
ATOM 1542 N N . VAL A 1 195 ? -24.442 -2.396 43.422 1.00 95.56 195 VAL A N 1
ATOM 1543 C CA . VAL A 1 195 ? -23.894 -1.717 44.612 1.00 95.56 195 VAL A CA 1
ATOM 1544 C C . VAL A 1 195 ? -24.199 -0.220 44.580 1.00 95.56 195 VAL A C 1
ATOM 1546 O O . VAL A 1 195 ? -24.728 0.308 45.552 1.00 95.56 195 VAL A O 1
ATOM 1549 N N . ILE A 1 196 ? -23.950 0.443 43.446 1.00 92.06 196 ILE A N 1
ATOM 1550 C CA . ILE A 1 196 ? -24.218 1.880 43.282 1.00 92.06 196 ILE A CA 1
ATOM 1551 C C . ILE A 1 196 ? -25.710 2.187 43.468 1.00 92.06 196 ILE A C 1
ATOM 1553 O O . ILE A 1 196 ? -26.060 3.174 44.109 1.00 92.06 196 ILE A O 1
ATOM 1557 N N . GLU A 1 197 ? -26.605 1.349 42.940 1.00 93.06 197 GLU A N 1
ATOM 1558 C CA . GLU A 1 197 ? -28.047 1.555 43.112 1.00 93.06 197 GLU A CA 1
ATOM 1559 C C . GLU A 1 197 ? -28.475 1.373 44.576 1.00 93.06 197 GLU A C 1
ATOM 1561 O O . GLU A 1 197 ? -29.273 2.158 45.087 1.00 93.06 197 GLU A O 1
ATOM 1566 N N . ALA A 1 198 ? -27.907 0.391 45.284 1.00 93.62 198 ALA A N 1
ATOM 1567 C CA . ALA A 1 198 ? -28.166 0.206 46.710 1.00 93.62 198 ALA A CA 1
ATOM 1568 C C . ALA A 1 198 ? -27.677 1.403 47.549 1.00 93.62 198 ALA A C 1
ATOM 1570 O O . ALA A 1 198 ? -28.409 1.880 48.418 1.00 93.62 198 ALA A O 1
ATOM 1571 N N . GLU A 1 199 ? -26.479 1.923 47.265 1.00 92.94 199 GLU A N 1
ATOM 1572 C CA . GLU A 1 199 ? -25.929 3.122 47.915 1.00 92.94 199 GLU A CA 1
ATOM 1573 C C . GLU A 1 199 ? -26.787 4.359 47.636 1.00 92.94 199 GLU A C 1
ATOM 1575 O O . GLU A 1 199 ? -27.148 5.086 48.562 1.00 92.94 199 GLU A O 1
ATOM 1580 N N . LYS A 1 200 ? -27.203 4.550 46.380 1.00 95.56 200 LYS A N 1
ATOM 1581 C CA . LYS A 1 200 ? -28.087 5.646 45.975 1.00 95.56 200 LYS A CA 1
ATOM 1582 C C . LYS A 1 200 ? -29.419 5.608 46.723 1.00 95.56 200 LYS A C 1
ATOM 1584 O O . LYS A 1 200 ? -29.877 6.641 47.206 1.00 95.56 200 LYS A O 1
ATOM 1589 N N . ILE A 1 201 ? -30.051 4.439 46.844 1.00 93.50 201 ILE A N 1
ATOM 1590 C CA . ILE A 1 201 ? -31.312 4.293 47.589 1.00 93.50 201 ILE A CA 1
ATOM 1591 C C . ILE A 1 201 ? -31.104 4.632 49.072 1.00 93.50 201 ILE A C 1
ATOM 1593 O O . ILE A 1 201 ? -31.935 5.327 49.662 1.00 93.50 201 ILE A O 1
ATOM 1597 N N . ALA A 1 202 ? -29.996 4.184 49.669 1.00 92.69 202 ALA A N 1
ATOM 1598 C CA . ALA A 1 202 ? -29.666 4.493 51.058 1.00 92.69 202 ALA A CA 1
ATOM 1599 C C . ALA A 1 202 ? -29.444 6.001 51.280 1.00 92.69 202 ALA A C 1
ATOM 1601 O O . ALA A 1 202 ? -29.942 6.565 52.257 1.00 92.69 202 ALA A O 1
ATOM 1602 N N . GLU A 1 203 ? -28.756 6.674 50.357 1.00 93.19 203 GLU A N 1
ATOM 1603 C CA . GLU A 1 203 ? -28.513 8.116 50.422 1.00 93.19 203 GLU A CA 1
ATOM 1604 C C . GLU A 1 203 ? -29.806 8.927 50.246 1.00 93.19 203 GLU A C 1
ATOM 1606 O O . GLU A 1 203 ? -30.090 9.830 51.039 1.00 93.19 203 GLU A O 1
ATOM 1611 N N . VAL A 1 204 ? -30.655 8.552 49.282 1.00 93.06 204 VAL A N 1
ATOM 1612 C CA . VAL A 1 204 ? -31.977 9.170 49.079 1.00 93.06 204 VAL A CA 1
ATOM 1613 C C . VAL A 1 204 ? -32.861 9.003 50.320 1.00 93.06 204 VAL A C 1
ATOM 1615 O O . VAL A 1 204 ? -33.518 9.958 50.744 1.00 93.06 204 VAL A O 1
ATOM 1618 N N . ALA A 1 205 ? -32.847 7.827 50.955 1.00 91.25 205 ALA A N 1
ATOM 1619 C CA . ALA A 1 205 ? -33.578 7.595 52.200 1.00 91.25 205 ALA A CA 1
ATOM 1620 C C . ALA A 1 205 ? -33.076 8.500 53.343 1.00 91.25 205 ALA A C 1
ATOM 1622 O O . ALA A 1 205 ? -33.886 9.071 54.079 1.00 91.25 205 ALA A O 1
ATOM 1623 N N . ALA A 1 206 ? -31.758 8.697 53.461 1.00 93.19 206 ALA A N 1
ATOM 1624 C CA . ALA A 1 206 ? -31.169 9.584 54.464 1.00 93.19 206 ALA A CA 1
ATOM 1625 C C . ALA A 1 206 ? -31.554 11.060 54.246 1.00 93.19 206 ALA A C 1
ATOM 1627 O O . ALA A 1 206 ? -31.846 11.769 55.214 1.00 93.19 206 ALA A O 1
ATOM 1628 N N . ILE A 1 207 ? -31.600 11.526 52.993 1.00 90.50 207 ILE A N 1
ATOM 1629 C CA . ILE A 1 207 ? -32.052 12.885 52.652 1.00 90.50 207 ILE A CA 1
ATOM 1630 C C . ILE A 1 207 ? -33.525 13.069 53.026 1.00 90.50 207 ILE A C 1
ATOM 1632 O O . ILE A 1 207 ? -33.859 14.041 53.706 1.00 90.50 207 ILE A O 1
ATOM 1636 N N . HIS A 1 208 ? -34.394 12.123 52.661 1.00 88.56 208 HIS A N 1
ATOM 1637 C CA . HIS A 1 208 ? -35.811 12.174 53.032 1.00 88.56 208 HIS A CA 1
ATOM 1638 C C . HIS A 1 208 ? -36.014 12.205 54.547 1.00 88.56 208 HIS A C 1
ATOM 1640 O O . HIS A 1 208 ? -36.862 12.942 55.052 1.00 88.56 208 HIS A O 1
ATOM 1646 N N . GLN A 1 209 ? -35.219 11.437 55.294 1.00 91.88 209 GLN A N 1
ATOM 1647 C CA . GLN A 1 209 ? -35.288 11.445 56.748 1.00 91.88 209 GLN A CA 1
ATOM 1648 C C . GLN A 1 209 ? -34.861 12.798 57.332 1.00 91.88 209 GLN A C 1
ATOM 1650 O O . GLN A 1 209 ? -35.536 13.305 58.228 1.00 91.88 209 GLN A O 1
ATOM 1655 N N . LYS A 1 210 ? -33.802 13.421 56.796 1.00 90.06 210 LYS A N 1
ATOM 1656 C CA . LYS A 1 210 ? -33.379 14.776 57.191 1.00 90.06 210 LYS A CA 1
ATOM 1657 C C . LYS A 1 210 ? -34.441 15.832 56.879 1.00 90.06 210 LYS A C 1
ATOM 1659 O O . LYS A 1 210 ? -34.734 16.643 57.751 1.00 90.06 210 LYS A O 1
ATOM 1664 N N . GLN A 1 211 ? -35.044 15.799 55.688 1.00 86.56 211 GLN A N 1
ATOM 1665 C CA . GLN A 1 211 ? -36.135 16.712 55.314 1.00 86.56 211 GLN A CA 1
ATOM 1666 C C . GLN A 1 211 ? -37.301 16.617 56.303 1.00 86.56 211 GLN A C 1
ATOM 1668 O O . GLN A 1 211 ? -37.751 17.629 56.827 1.00 86.56 211 GLN A O 1
ATOM 1673 N N . LYS A 1 212 ? -37.713 15.395 56.653 1.00 90.81 212 LYS A N 1
ATOM 1674 C CA . LYS A 1 212 ? -38.831 15.159 57.574 1.00 90.81 212 LYS A CA 1
ATOM 1675 C C . LYS A 1 212 ? -38.549 15.611 59.013 1.00 90.81 212 LYS A C 1
ATOM 1677 O O . LYS A 1 212 ? -39.472 15.972 59.741 1.00 90.81 212 LYS A O 1
ATOM 1682 N N . ILE A 1 213 ? -37.288 15.555 59.451 1.00 90.25 213 ILE A N 1
ATOM 1683 C CA . ILE A 1 213 ? -36.864 16.101 60.751 1.00 90.25 213 ILE A CA 1
ATOM 1684 C C . ILE A 1 213 ? -36.918 17.630 60.711 1.00 90.25 213 ILE A C 1
ATOM 1686 O O . ILE A 1 213 ? -37.517 18.229 61.601 1.00 90.25 213 ILE A O 1
ATOM 1690 N N . ALA A 1 214 ? -36.363 18.239 59.660 1.00 88.75 214 ALA A N 1
ATOM 1691 C CA . ALA A 1 214 ? -36.362 19.687 59.484 1.00 88.75 214 ALA A CA 1
ATOM 1692 C C . ALA A 1 214 ? -37.788 20.261 59.418 1.00 88.75 214 ALA A C 1
ATOM 1694 O O . ALA A 1 214 ? -38.072 21.239 60.099 1.00 88.75 214 ALA A O 1
ATOM 1695 N N . GLU A 1 215 ? -38.709 19.619 58.690 1.00 83.69 215 GLU A N 1
ATOM 1696 C CA . GLU A 1 215 ? -40.128 20.010 58.637 1.00 83.69 215 GLU A CA 1
ATOM 1697 C C . GLU A 1 215 ? -40.756 20.053 60.038 1.00 83.69 215 GLU A C 1
ATOM 1699 O O . GLU A 1 215 ? -41.324 21.069 60.442 1.00 83.69 215 GLU A O 1
ATOM 1704 N N . LYS A 1 216 ? -40.570 18.996 60.837 1.00 86.00 216 LYS A N 1
ATOM 1705 C CA . LYS A 1 216 ? -41.087 18.946 62.214 1.00 86.00 216 LYS A CA 1
ATOM 1706 C C . LYS A 1 216 ? -40.463 19.991 63.138 1.00 86.00 216 LYS A C 1
ATOM 1708 O O . LYS A 1 216 ? -41.119 20.453 64.070 1.00 86.00 216 LYS A O 1
ATOM 1713 N N . GLU A 1 217 ? -39.194 20.335 62.944 1.00 83.06 217 GLU A N 1
ATOM 1714 C CA . GLU A 1 217 ? -38.542 21.406 63.706 1.00 83.06 217 GLU A CA 1
ATOM 1715 C C . GLU A 1 217 ? -39.064 22.783 63.296 1.00 83.06 217 GLU A C 1
ATOM 1717 O O . GLU A 1 217 ? -39.349 23.609 64.164 1.00 83.06 217 GLU A O 1
ATOM 1722 N N . THR A 1 218 ? -39.278 23.011 61.997 1.00 75.56 218 THR A N 1
ATOM 1723 C CA . THR A 1 218 ? -39.888 24.251 61.506 1.00 75.56 218 THR A CA 1
ATOM 1724 C C . THR A 1 218 ? -41.322 24.423 62.000 1.00 75.56 218 THR A C 1
ATOM 1726 O O . THR A 1 218 ? -41.6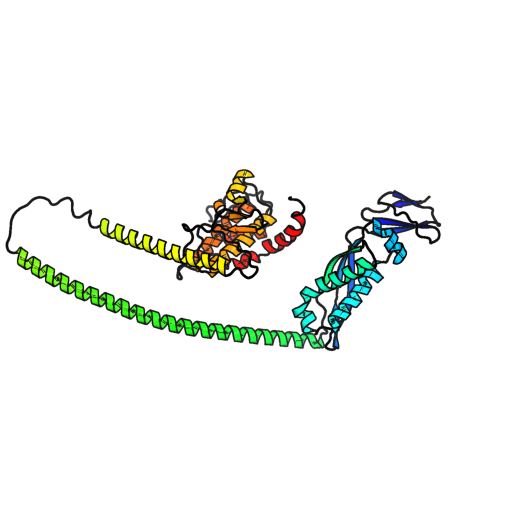64 25.514 62.442 1.00 75.56 218 THR A O 1
ATOM 1729 N N . GLU A 1 219 ? -42.133 23.359 62.042 1.00 81.00 219 GLU A N 1
ATOM 1730 C CA . GLU A 1 219 ? -43.480 23.400 62.632 1.00 81.00 219 GLU A CA 1
ATOM 1731 C C . GLU A 1 219 ? -43.441 23.804 64.112 1.00 81.00 219 GLU A C 1
ATOM 1733 O O . GLU A 1 219 ? -44.238 24.629 64.556 1.00 81.00 219 GLU A O 1
ATOM 1738 N N . LYS A 1 220 ? -42.487 23.275 64.891 1.00 80.12 220 LYS A N 1
ATOM 1739 C CA . LYS A 1 220 ? -42.320 23.672 66.299 1.00 80.12 220 LYS A CA 1
ATOM 1740 C C . LYS A 1 220 ? -41.953 25.147 66.445 1.00 80.12 220 LYS A C 1
ATOM 1742 O O . LYS A 1 220 ? -42.499 25.805 67.326 1.00 80.12 220 LYS A O 1
ATOM 1747 N N . LEU A 1 221 ? -41.053 25.655 65.603 1.00 79.19 221 LEU A N 1
ATOM 1748 C CA . LEU A 1 221 ? -40.644 27.061 65.617 1.00 79.19 221 LEU A CA 1
ATOM 1749 C C . LEU A 1 221 ? -41.789 27.994 65.209 1.00 79.19 221 LEU A C 1
ATOM 1751 O O . LEU A 1 221 ? -41.981 29.024 65.846 1.00 79.19 221 LEU A O 1
ATOM 1755 N N . VAL A 1 222 ? -42.581 27.630 64.197 1.00 74.81 222 VAL A N 1
ATOM 1756 C CA . VAL A 1 222 ? -43.763 28.407 63.788 1.00 74.81 222 VAL A CA 1
ATOM 1757 C C . VAL A 1 222 ? -44.791 28.459 64.913 1.00 74.81 222 VAL A C 1
ATOM 1759 O O . VAL A 1 222 ? -45.228 29.545 65.271 1.00 74.81 222 VAL A O 1
ATOM 1762 N N . ASN A 1 223 ? -45.084 27.329 65.559 1.00 77.44 223 ASN A N 1
ATOM 1763 C CA . ASN A 1 223 ? -46.006 27.295 66.697 1.00 77.44 223 ASN A CA 1
ATOM 1764 C C . ASN A 1 223 ? -45.512 28.140 67.891 1.00 77.44 223 ASN A C 1
ATOM 1766 O O . ASN A 1 223 ? -46.319 28.716 68.617 1.00 77.44 223 ASN A O 1
ATOM 1770 N N . GLN A 1 224 ? -44.193 28.226 68.105 1.00 72.81 224 GLN A N 1
ATOM 1771 C CA . GLN A 1 224 ? -43.599 29.092 69.133 1.00 72.81 224 GLN A CA 1
ATOM 1772 C C . GLN A 1 224 ? -43.707 30.578 68.761 1.00 72.81 224 GLN A C 1
ATOM 1774 O O . GLN A 1 224 ? -44.100 31.382 69.600 1.00 72.81 224 GLN A O 1
ATOM 1779 N N . MET A 1 225 ? -43.446 30.936 67.502 1.00 61.38 225 MET A N 1
ATOM 1780 C CA . MET A 1 225 ? -43.609 32.310 67.010 1.00 61.38 225 MET A CA 1
ATOM 1781 C C . MET A 1 225 ? -45.078 32.758 67.000 1.00 61.38 225 MET A C 1
ATOM 1783 O O . MET A 1 225 ? -45.372 33.906 67.321 1.00 61.38 225 MET A O 1
ATOM 1787 N N . GLU A 1 226 ? -46.017 31.866 66.682 1.00 59.06 226 GLU A N 1
ATOM 1788 C CA . GLU A 1 226 ? -47.454 32.151 66.756 1.00 59.06 226 GLU A CA 1
ATOM 1789 C C . GLU A 1 226 ? -47.909 32.386 68.204 1.00 59.06 226 GLU A C 1
ATOM 1791 O O . GLU A 1 226 ? -48.702 33.297 68.457 1.00 59.06 226 GLU A O 1
ATOM 1796 N N . ALA A 1 227 ? -47.350 31.645 69.167 1.00 57.84 227 ALA A N 1
ATOM 1797 C CA . ALA A 1 227 ? -47.596 31.860 70.591 1.00 57.84 227 ALA A CA 1
ATOM 1798 C C . ALA A 1 227 ? -47.031 33.202 71.098 1.00 57.84 227 ALA A C 1
ATOM 1800 O O . ALA A 1 227 ? -47.673 33.857 71.919 1.00 57.84 227 ALA A O 1
ATOM 1801 N N . GLU A 1 228 ? -45.880 33.641 70.581 1.00 54.88 228 GLU A N 1
ATOM 1802 C CA . GLU A 1 228 ? -45.277 34.946 70.899 1.00 54.88 228 GLU A CA 1
ATOM 1803 C C . GLU A 1 228 ? -45.973 36.119 70.177 1.00 54.88 228 GLU A C 1
ATOM 1805 O O . GLU A 1 228 ? -45.970 37.240 70.677 1.00 54.88 228 GLU A O 1
ATOM 1810 N N . SER A 1 229 ? -46.655 35.870 69.053 1.00 48.69 229 SER A N 1
ATOM 1811 C CA . SER A 1 229 ? -47.379 36.897 68.282 1.00 48.69 229 SER A CA 1
ATOM 1812 C C . SER A 1 229 ? -48.763 37.283 68.833 1.00 48.69 229 SER A C 1
ATOM 1814 O O . SER A 1 229 ? -49.358 38.258 68.376 1.00 48.69 229 SER A O 1
ATOM 1816 N N . ASN A 1 230 ? -49.280 36.573 69.846 1.00 49.12 230 ASN A N 1
ATOM 1817 C CA . ASN A 1 230 ? -50.574 36.878 70.482 1.00 49.12 230 ASN A CA 1
ATOM 1818 C C . ASN A 1 230 ? -50.509 37.999 71.538 1.00 49.12 230 ASN A C 1
ATOM 1820 O O . ASN A 1 230 ? -51.501 38.268 72.220 1.00 49.12 230 ASN A O 1
ATOM 1824 N N . LEU A 1 231 ? -49.368 38.682 71.663 1.00 43.78 231 LEU A N 1
ATOM 1825 C CA . LEU A 1 231 ? -49.211 39.845 72.528 1.00 43.78 231 LEU A CA 1
ATOM 1826 C C . LEU A 1 231 ? -48.411 40.961 71.845 1.00 43.78 231 LEU A C 1
ATOM 1828 O O . LEU A 1 231 ? -47.363 41.337 72.336 1.00 43.78 231 LEU A O 1
ATOM 1832 N N . GLU A 1 232 ? -48.903 41.492 70.725 1.00 36.00 232 GLU A N 1
ATOM 1833 C CA . GLU A 1 232 ? -48.728 42.902 70.335 1.00 36.00 232 GLU A CA 1
ATOM 1834 C C . GLU A 1 232 ? -49.497 43.181 69.035 1.00 36.00 232 GLU A C 1
ATOM 1836 O O . GLU A 1 232 ? -49.163 42.707 67.951 1.00 36.00 232 GLU A O 1
ATOM 1841 N N . LEU A 1 233 ? -50.570 43.965 69.154 1.00 43.53 233 LEU A N 1
ATOM 1842 C CA . LEU A 1 233 ? -51.235 44.611 68.026 1.00 43.53 233 LEU A CA 1
ATOM 1843 C C . LEU A 1 233 ? -50.708 46.044 67.881 1.00 43.53 233 LEU A C 1
ATOM 1845 O O . LEU A 1 233 ? -50.402 46.697 68.876 1.00 43.53 233 LEU A O 1
ATOM 1849 N N . THR A 1 234 ? -50.777 46.542 66.639 1.00 33.31 234 THR A N 1
ATOM 1850 C CA . THR A 1 234 ? -50.489 47.907 66.132 1.00 33.31 234 THR A CA 1
ATOM 1851 C C . THR A 1 234 ? -49.077 48.040 65.539 1.00 33.31 234 THR A C 1
ATOM 1853 O O . THR A 1 234 ? -48.110 47.637 66.157 1.00 33.31 234 THR A O 1
ATOM 1856 N N . THR A 1 235 ? -48.845 48.510 64.308 1.00 35.94 235 THR A N 1
ATOM 1857 C CA . THR A 1 235 ? -49.522 49.526 63.477 1.00 35.94 235 THR A CA 1
ATOM 1858 C C . THR A 1 235 ? -49.247 49.284 61.968 1.00 35.94 235 THR A C 1
ATOM 1860 O O . THR A 1 235 ? -48.361 48.507 61.611 1.00 35.94 235 THR A O 1
ATOM 1863 N N . PRO A 1 236 ? -49.989 49.944 61.053 1.00 47.09 236 PRO A N 1
ATOM 1864 C CA . PRO A 1 236 ? -49.925 49.716 59.611 1.00 47.09 236 PRO A CA 1
ATOM 1865 C C . PRO A 1 236 ? -48.866 50.596 58.926 1.00 47.09 236 PRO A C 1
ATOM 1867 O O . PRO A 1 236 ? -48.725 51.772 59.250 1.00 47.09 236 PRO A O 1
ATOM 1870 N N . GLY A 1 237 ? -48.193 50.062 57.901 1.00 38.28 237 GLY A N 1
ATOM 1871 C CA . GLY A 1 237 ? -47.506 50.889 56.900 1.00 38.28 237 GLY A CA 1
ATOM 1872 C C . GLY A 1 237 ? -46.073 50.491 56.557 1.00 38.28 237 GLY A C 1
ATOM 1873 O O . GLY A 1 237 ? -45.134 51.155 56.979 1.00 38.28 237 GLY A O 1
ATOM 1874 N N . LYS A 1 238 ? -45.925 49.461 55.713 1.00 33.47 238 LYS A N 1
ATOM 1875 C CA . LYS A 1 238 ? -45.052 49.419 54.514 1.00 33.47 238 LYS A CA 1
ATOM 1876 C C . LYS A 1 238 ? -45.031 47.994 53.953 1.00 33.47 238 LYS A C 1
ATOM 1878 O O . LYS A 1 238 ? -44.058 47.260 54.064 1.00 33.47 238 LYS A O 1
ATOM 1883 N N . GLN A 1 239 ? -46.139 47.609 53.327 1.00 40.53 239 GLN A N 1
ATOM 1884 C CA . GLN A 1 239 ? -46.181 46.481 52.399 1.00 40.53 239 GLN A CA 1
ATOM 1885 C C . GLN A 1 239 ? -46.023 47.022 50.981 1.00 40.53 239 GLN A C 1
ATOM 1887 O O . GLN A 1 239 ? -46.998 47.352 50.321 1.00 40.53 239 GLN A O 1
ATOM 1892 N N . GLN A 1 240 ? -44.781 47.150 50.538 1.00 40.41 240 GLN A N 1
ATOM 1893 C CA . GLN A 1 240 ? -44.372 47.042 49.138 1.00 40.41 240 GLN A CA 1
ATOM 1894 C C . GLN A 1 240 ? -42.851 47.158 49.128 1.00 40.41 240 GLN A C 1
ATOM 1896 O O . GLN A 1 240 ? -42.297 48.013 49.810 1.00 40.41 240 GLN A O 1
ATOM 1901 N N . ILE A 1 241 ? -42.195 46.307 48.339 1.00 40.66 241 ILE A N 1
ATOM 1902 C CA . ILE A 1 241 ? -40.737 46.117 48.269 1.00 40.66 241 ILE A CA 1
ATOM 1903 C C . ILE A 1 241 ? -40.196 45.213 49.388 1.00 40.66 241 ILE A C 1
ATOM 1905 O O . ILE A 1 241 ? -39.484 45.680 50.263 1.00 40.66 241 ILE A O 1
ATOM 1909 N N . LEU A 1 242 ? -40.505 43.910 49.352 1.00 39.00 242 LEU A N 1
ATOM 1910 C CA . LEU A 1 242 ? -39.601 42.872 49.903 1.00 39.00 242 LEU A CA 1
ATOM 1911 C C . LEU A 1 242 ? -39.974 41.422 49.548 1.00 39.00 242 LEU A C 1
ATOM 1913 O O . LEU A 1 242 ? -39.324 40.498 50.021 1.00 39.00 242 LEU A O 1
ATOM 1917 N N . THR A 1 243 ? -40.961 41.188 48.678 1.00 37.91 243 THR A N 1
ATOM 1918 C CA . THR A 1 243 ? -41.356 39.828 48.260 1.00 37.91 243 THR A CA 1
ATOM 1919 C C . THR A 1 243 ? -41.001 39.463 46.816 1.00 37.91 243 THR A C 1
ATOM 1921 O O . THR A 1 243 ? -41.184 38.317 46.428 1.00 37.91 243 THR A O 1
ATOM 1924 N N . SER A 1 244 ? -40.402 40.361 46.026 1.00 37.16 244 SER A N 1
ATOM 1925 C CA . SER A 1 244 ? -39.956 40.049 44.652 1.00 37.16 244 SER A CA 1
ATOM 1926 C C . SER A 1 244 ? -38.434 39.954 44.475 1.00 37.16 244 SER A C 1
ATOM 1928 O O . SER A 1 244 ? -37.965 39.480 43.445 1.00 37.16 244 SER A O 1
ATOM 1930 N N . SER A 1 245 ? -37.637 40.342 45.476 1.00 40.31 245 SER A N 1
ATOM 1931 C CA . SER A 1 245 ? -36.166 40.389 45.382 1.00 40.31 245 SER A CA 1
ATOM 1932 C C . SER A 1 245 ? -35.434 39.263 46.124 1.00 40.31 245 SER A C 1
ATOM 1934 O O . SER A 1 245 ? -34.236 39.081 45.913 1.00 40.31 245 SER A O 1
ATOM 1936 N N . LEU A 1 246 ? -36.132 38.461 46.937 1.00 39.16 246 LEU A N 1
ATOM 1937 C CA . LEU A 1 246 ? -35.543 37.312 47.644 1.00 39.16 246 LEU A CA 1
ATOM 1938 C C . LEU A 1 246 ? -35.789 35.960 46.954 1.00 39.16 246 LEU A C 1
ATOM 1940 O O . LEU A 1 246 ? -35.068 35.008 47.241 1.00 39.16 246 LEU A O 1
ATOM 1944 N N . CYS A 1 247 ? -36.713 35.884 45.988 1.00 37.53 247 CYS A N 1
ATOM 1945 C CA . CYS A 1 247 ? -36.947 34.661 45.208 1.00 37.53 247 CYS A CA 1
ATOM 1946 C C . CYS A 1 247 ? -35.997 34.525 44.002 1.00 37.53 247 CYS A C 1
ATOM 1948 O O . CYS A 1 247 ? -35.608 33.416 43.657 1.00 37.53 247 CYS A O 1
ATOM 1950 N N . ASN A 1 248 ? -35.538 35.636 43.412 1.00 36.41 248 ASN A N 1
ATOM 1951 C CA . ASN A 1 248 ? -34.586 35.589 42.292 1.00 36.41 248 ASN A CA 1
ATOM 1952 C C . ASN A 1 248 ? -33.122 35.486 42.741 1.00 36.41 248 ASN A C 1
ATOM 1954 O O . ASN A 1 248 ? -32.278 35.024 41.987 1.00 36.41 248 ASN A O 1
ATOM 1958 N N . ARG A 1 249 ? -32.786 35.897 43.969 1.00 39.22 249 ARG A N 1
ATOM 1959 C CA . ARG A 1 249 ? -31.383 35.962 44.415 1.00 39.22 249 ARG A CA 1
ATOM 1960 C C . ARG A 1 249 ? -30.841 34.627 44.940 1.00 39.22 249 ARG A C 1
ATOM 1962 O O . ARG A 1 249 ? -29.634 34.419 44.904 1.00 39.22 249 ARG A O 1
ATOM 1969 N N . LYS A 1 250 ? -31.718 33.720 45.392 1.00 38.91 250 LYS A N 1
ATOM 1970 C CA . LYS A 1 250 ? -31.338 32.348 45.772 1.00 38.91 250 LYS A CA 1
ATOM 1971 C C . LYS A 1 250 ? -31.213 31.426 44.556 1.00 38.91 250 LYS A C 1
ATOM 1973 O O . LYS A 1 250 ? -30.226 30.709 44.473 1.00 38.91 250 LYS A O 1
ATOM 1978 N N . SER A 1 251 ? -32.114 31.536 43.574 1.00 40.75 251 SER A N 1
ATOM 1979 C CA . SER A 1 251 ? -32.037 30.729 42.349 1.00 40.75 251 SER A CA 1
ATOM 1980 C C . SER A 1 251 ? -30.830 31.090 41.480 1.00 40.75 251 SER A C 1
ATOM 1982 O O . SER A 1 251 ? -30.117 30.189 41.061 1.00 40.75 251 SER A O 1
ATOM 1984 N N . LEU A 1 252 ? -30.534 32.385 41.284 1.00 42.47 252 LEU A N 1
ATOM 1985 C CA . LEU A 1 252 ? -29.373 32.833 40.499 1.00 42.47 252 LEU A CA 1
ATOM 1986 C C . LEU A 1 252 ? -28.026 32.469 41.144 1.00 42.47 252 LEU A C 1
ATOM 1988 O O . LEU A 1 252 ? -27.083 32.156 40.423 1.00 42.47 252 LEU A O 1
ATOM 1992 N N . ASN A 1 253 ? -27.926 32.479 42.478 1.00 43.44 253 ASN A N 1
ATOM 1993 C CA . ASN A 1 253 ? -26.692 32.093 43.164 1.00 43.44 253 ASN A CA 1
ATOM 1994 C C . ASN A 1 253 ? -26.491 30.571 43.173 1.00 43.44 253 ASN A C 1
ATOM 1996 O O . ASN A 1 253 ? -25.368 30.131 42.969 1.00 43.44 253 ASN A O 1
ATOM 2000 N N . GLU A 1 254 ? -27.538 29.761 43.350 1.00 42.88 254 GLU A N 1
ATOM 2001 C CA . GLU A 1 254 ? -27.408 28.296 43.281 1.00 42.88 254 GLU A CA 1
ATOM 2002 C C . GLU A 1 254 ? -27.080 27.814 41.860 1.00 42.88 254 GLU A C 1
ATOM 2004 O O . GLU A 1 254 ? -26.211 26.958 41.705 1.00 42.88 254 GLU A O 1
ATOM 2009 N N . THR A 1 255 ? -27.658 28.421 40.815 1.00 44.00 255 THR A N 1
ATOM 2010 C CA . THR A 1 255 ? -27.298 28.101 39.422 1.00 44.00 255 THR A CA 1
ATOM 2011 C C . THR A 1 255 ? -25.894 28.582 39.048 1.00 44.00 255 THR A C 1
ATOM 2013 O O . THR A 1 255 ? -25.156 27.839 38.412 1.00 44.00 255 THR A O 1
ATOM 2016 N N . MET A 1 256 ? -25.472 29.781 39.481 1.00 42.84 256 MET A N 1
ATOM 2017 C CA . MET A 1 256 ? -24.111 30.274 39.199 1.00 42.84 256 MET A CA 1
ATOM 2018 C C . MET A 1 256 ? -23.028 29.500 39.962 1.00 42.84 256 MET A C 1
ATOM 2020 O O . MET A 1 256 ? -21.935 29.313 39.434 1.00 42.84 256 MET A O 1
ATOM 2024 N N . ILE A 1 257 ? -23.313 29.034 41.183 1.00 48.59 257 ILE A N 1
ATOM 2025 C CA . ILE A 1 257 ? -22.372 28.226 41.972 1.00 48.59 257 ILE A CA 1
ATOM 2026 C C . ILE A 1 257 ? -22.276 26.797 41.406 1.00 48.59 257 ILE A C 1
ATOM 2028 O O . ILE A 1 257 ? -21.180 26.237 41.365 1.00 48.59 257 ILE A O 1
ATOM 2032 N N . MET A 1 258 ? -23.380 26.222 40.910 1.00 41.56 258 MET A N 1
ATOM 2033 C CA . MET A 1 258 ? -23.363 24.917 40.233 1.00 41.56 258 MET A CA 1
ATOM 2034 C C . MET A 1 258 ? -22.621 24.951 38.888 1.00 41.56 258 MET A C 1
ATOM 2036 O O . MET A 1 258 ? -21.810 24.060 38.637 1.00 41.56 258 MET A O 1
ATOM 2040 N N . ASP A 1 259 ? -22.822 25.985 38.064 1.00 46.91 259 ASP A N 1
ATOM 2041 C CA . ASP A 1 259 ? -22.113 26.126 36.782 1.00 46.91 259 ASP A CA 1
ATOM 2042 C C . ASP A 1 259 ? -20.611 26.386 36.979 1.00 46.91 259 ASP A C 1
ATOM 2044 O O . ASP A 1 259 ? -19.789 25.808 36.269 1.00 46.91 259 ASP A O 1
ATOM 2048 N N . HIS A 1 260 ? -20.220 27.203 37.968 1.00 47.94 260 HIS A N 1
ATOM 2049 C CA . HIS A 1 260 ? -18.805 27.493 38.232 1.00 47.94 260 HIS A CA 1
ATOM 2050 C C . HIS A 1 260 ? -18.037 26.256 38.730 1.00 47.94 260 HIS A C 1
ATOM 2052 O O . HIS A 1 260 ? -16.935 25.995 38.251 1.00 47.94 260 HIS A O 1
ATOM 2058 N N . ASN A 1 261 ? -18.644 25.445 39.607 1.00 52.03 261 ASN A N 1
ATOM 2059 C CA . ASN A 1 261 ? -18.044 24.196 40.089 1.00 52.03 261 ASN A CA 1
ATOM 2060 C C . ASN A 1 261 ? -17.954 23.124 38.985 1.00 52.03 261 ASN A C 1
ATOM 2062 O O . ASN A 1 261 ? -16.940 22.437 38.884 1.00 52.03 261 ASN A O 1
ATOM 2066 N N . GLN A 1 262 ? -18.961 23.012 38.106 1.00 55.34 262 GLN A N 1
ATOM 2067 C CA . GLN A 1 262 ? -18.895 22.102 36.952 1.00 55.34 262 GLN A CA 1
ATOM 2068 C C . GLN A 1 262 ? -17.851 22.537 35.913 1.00 55.34 262 GLN A C 1
ATOM 2070 O O . GLN A 1 262 ? -17.214 21.685 35.290 1.00 55.34 262 GLN A O 1
ATOM 2075 N N . LEU A 1 263 ? -17.662 23.842 35.697 1.00 51.22 263 LEU A N 1
ATOM 2076 C CA . LEU A 1 263 ? -16.616 24.363 34.814 1.00 51.22 263 LEU A CA 1
ATOM 2077 C C . LEU A 1 263 ? -15.211 24.044 35.343 1.00 51.22 263 LEU A C 1
ATOM 2079 O O . LEU A 1 263 ? -14.362 23.639 34.550 1.00 51.22 263 LEU A O 1
ATOM 2083 N N . ASP A 1 264 ? -14.974 24.161 36.652 1.00 53.88 264 ASP A N 1
ATOM 2084 C CA . ASP A 1 264 ? -13.661 23.893 37.259 1.00 53.88 264 ASP A CA 1
ATOM 2085 C C . ASP A 1 264 ? -13.334 22.383 37.300 1.00 53.88 264 ASP A C 1
ATOM 2087 O O . ASP A 1 264 ? -12.224 21.978 36.953 1.00 53.88 264 ASP A O 1
ATOM 2091 N N . GLU A 1 265 ? -14.322 21.517 37.574 1.00 59.38 265 GLU A N 1
ATOM 2092 C CA . GLU A 1 265 ? -14.160 20.052 37.496 1.00 59.38 265 GLU A CA 1
ATOM 2093 C C . GLU A 1 265 ? -13.884 19.555 36.065 1.00 59.38 265 GLU A C 1
ATOM 2095 O O . GLU A 1 265 ? -13.029 18.689 35.841 1.00 59.38 265 GLU A O 1
ATOM 2100 N N . ASN A 1 266 ? -14.578 20.116 35.066 1.00 57.53 266 ASN A N 1
ATOM 2101 C CA . ASN A 1 266 ? -14.311 19.825 33.656 1.00 57.53 266 ASN A CA 1
ATOM 2102 C C . ASN A 1 266 ? -12.915 20.311 33.240 1.00 57.53 266 ASN A C 1
ATOM 2104 O O . ASN A 1 266 ? -12.205 19.615 32.508 1.00 57.53 266 ASN A O 1
ATOM 2108 N N . LEU A 1 267 ? -12.505 21.480 33.731 1.00 55.97 267 LEU A N 1
ATOM 2109 C CA . LEU A 1 267 ? -11.206 22.079 33.456 1.00 55.97 267 LEU A CA 1
ATOM 2110 C C . LEU A 1 267 ? -10.057 21.256 34.058 1.00 55.97 267 LEU A C 1
ATOM 2112 O O . LEU A 1 267 ? -9.045 21.047 33.384 1.00 55.97 267 LEU A O 1
ATOM 2116 N N . ASP A 1 268 ? -10.213 20.732 35.273 1.00 59.94 268 ASP A N 1
ATOM 2117 C CA . ASP A 1 268 ? -9.226 19.860 35.918 1.00 59.94 268 ASP A CA 1
ATOM 2118 C C . ASP A 1 268 ? -9.142 18.471 35.274 1.00 59.94 268 ASP A C 1
ATOM 2120 O O . ASP A 1 268 ? -8.039 17.948 35.072 1.00 59.94 268 ASP A O 1
ATOM 2124 N N . PHE A 1 269 ? -10.273 17.911 34.834 1.00 66.00 269 PHE A N 1
ATOM 2125 C CA . PHE A 1 269 ? -10.297 16.671 34.055 1.00 66.00 269 PHE A CA 1
ATOM 2126 C C . PHE A 1 269 ? -9.549 16.818 32.721 1.00 66.00 269 PHE A C 1
ATOM 2128 O O . PHE A 1 269 ? -8.677 16.005 32.397 1.00 66.00 269 PHE A O 1
ATOM 2135 N N . VAL A 1 270 ? -9.834 17.888 31.970 1.00 62.59 270 VAL A N 1
ATOM 2136 C CA . VAL A 1 270 ? -9.163 18.188 30.697 1.00 62.59 270 VAL A CA 1
ATOM 2137 C C . VAL A 1 270 ? -7.667 18.453 30.923 1.00 62.59 270 VAL A C 1
ATOM 2139 O O . VAL A 1 270 ? -6.834 17.927 30.183 1.00 62.59 270 VAL A O 1
ATOM 2142 N N . ARG A 1 271 ? -7.285 19.177 31.989 1.00 62.06 271 ARG A N 1
ATOM 2143 C CA . ARG A 1 271 ? -5.875 19.401 32.372 1.00 62.06 271 ARG A CA 1
ATOM 2144 C C . ARG A 1 271 ? -5.131 18.095 32.653 1.00 62.06 271 ARG A C 1
ATOM 2146 O O . ARG A 1 271 ? -4.004 17.940 32.183 1.00 62.06 271 ARG A O 1
ATOM 2153 N N . HIS A 1 272 ? -5.727 17.167 33.401 1.00 64.44 272 HIS A N 1
ATOM 2154 C CA . HIS A 1 272 ? -5.093 15.887 33.725 1.00 64.44 272 HIS A CA 1
ATOM 2155 C C . HIS A 1 272 ? -4.961 14.987 32.487 1.00 64.44 272 HIS A C 1
ATOM 2157 O O . HIS A 1 272 ? -3.897 14.414 32.241 1.00 64.44 272 HIS A O 1
ATOM 2163 N N . ALA A 1 273 ? -6.012 14.906 31.667 1.00 61.69 273 ALA A N 1
ATOM 2164 C CA . ALA A 1 273 ? -6.033 14.065 30.474 1.00 61.69 273 ALA A CA 1
ATOM 2165 C C . ALA A 1 273 ? -5.047 14.534 29.387 1.00 61.69 273 ALA A C 1
ATOM 2167 O O . ALA A 1 273 ? -4.384 13.704 28.769 1.00 61.69 273 ALA A O 1
ATOM 2168 N N . ILE A 1 274 ? -4.897 15.851 29.205 1.00 62.34 274 ILE A N 1
ATOM 2169 C CA . ILE A 1 274 ? -3.951 16.450 28.250 1.00 62.34 274 ILE A CA 1
ATOM 2170 C C . ILE A 1 274 ? -2.508 16.421 28.786 1.00 62.34 274 ILE A C 1
ATOM 2172 O O . ILE A 1 274 ? -1.561 16.225 28.031 1.00 62.34 274 ILE A O 1
ATOM 2176 N N . LYS A 1 275 ? -2.279 16.583 30.098 1.00 59.78 275 LYS A N 1
ATOM 2177 C CA . LYS A 1 275 ? -0.916 16.533 30.666 1.00 59.78 275 LYS A CA 1
ATOM 2178 C C . LYS A 1 275 ? -0.293 15.133 30.578 1.00 59.78 275 LYS A C 1
ATOM 2180 O O . LYS A 1 275 ? 0.921 15.033 30.400 1.00 59.78 275 LYS A O 1
ATOM 2185 N N . ASN A 1 276 ? -1.104 14.076 30.653 1.00 52.94 276 ASN A N 1
ATOM 2186 C CA . ASN A 1 276 ? -0.650 12.697 30.436 1.00 52.94 276 ASN A CA 1
ATOM 2187 C C . ASN A 1 276 ? -0.237 12.426 28.978 1.00 52.94 276 ASN A C 1
ATOM 2189 O O . ASN A 1 276 ? 0.654 11.617 28.745 1.00 52.94 276 ASN A O 1
ATOM 2193 N N . GLU A 1 277 ? -0.761 13.184 28.012 1.00 51.41 277 GLU A N 1
ATOM 2194 C CA . GLU A 1 277 ? -0.350 13.113 26.601 1.00 51.41 277 GLU A CA 1
ATOM 2195 C C . GLU A 1 277 ? 1.134 13.460 26.392 1.00 51.41 277 GLU A C 1
ATOM 2197 O O . GLU A 1 277 ? 1.792 12.862 25.547 1.00 51.41 277 GLU A O 1
ATOM 2202 N N . ARG A 1 278 ? 1.696 14.359 27.218 1.00 48.56 278 ARG A N 1
ATOM 2203 C CA . ARG A 1 278 ? 3.133 14.706 27.201 1.00 48.56 278 ARG A CA 1
ATOM 2204 C C . ARG A 1 278 ? 4.034 13.697 27.924 1.00 48.56 278 ARG A C 1
ATOM 2206 O O . ARG A 1 278 ? 5.251 13.799 27.801 1.00 48.56 278 ARG A O 1
ATOM 2213 N N . ARG A 1 279 ? 3.473 12.788 28.732 1.00 39.78 279 ARG A N 1
ATOM 2214 C CA . ARG A 1 279 ? 4.233 11.772 29.491 1.00 39.78 279 ARG A CA 1
ATOM 2215 C C . ARG A 1 279 ? 4.232 10.402 28.814 1.00 39.78 279 ARG A C 1
ATOM 2217 O O . ARG A 1 279 ? 5.235 9.707 28.917 1.00 39.78 279 ARG A O 1
ATOM 2224 N N . ASP A 1 280 ? 3.169 10.051 28.091 1.00 39.78 280 ASP A N 1
ATOM 2225 C CA . ASP A 1 280 ? 3.062 8.769 27.374 1.00 39.78 280 ASP A CA 1
ATOM 2226 C C . ASP A 1 280 ? 3.853 8.739 26.046 1.00 39.78 280 ASP A C 1
ATOM 2228 O O . ASP A 1 280 ? 4.043 7.680 25.447 1.00 39.78 280 ASP A O 1
ATOM 2232 N N . SER A 1 281 ? 4.381 9.878 25.584 1.00 43.91 281 SER A N 1
ATOM 2233 C CA . SER A 1 281 ? 5.210 9.983 24.377 1.00 43.91 281 SER A CA 1
ATOM 2234 C C . SER A 1 281 ? 6.676 9.585 24.631 1.00 43.91 281 SER A C 1
ATOM 2236 O O . SER A 1 281 ? 7.597 10.393 24.497 1.00 43.91 281 SER A O 1
ATOM 2238 N N . HIS A 1 282 ? 6.899 8.328 25.021 1.00 38.72 282 HIS A N 1
ATOM 2239 C CA . HIS A 1 282 ? 8.181 7.610 24.862 1.00 38.72 282 HIS A CA 1
ATOM 2240 C C . HIS A 1 282 ? 8.083 6.458 23.844 1.00 38.72 282 HIS A C 1
ATOM 2242 O O . HIS A 1 282 ? 9.016 5.677 23.683 1.00 38.72 282 HIS A O 1
ATOM 2248 N N . ALA A 1 283 ? 6.979 6.392 23.097 1.00 33.78 283 ALA A N 1
ATOM 2249 C CA . ALA A 1 283 ? 6.832 5.577 21.899 1.00 33.78 283 ALA A CA 1
ATOM 2250 C C . ALA A 1 283 ? 6.347 6.471 20.745 1.00 33.78 283 ALA A C 1
ATOM 2252 O O . ALA A 1 283 ? 5.534 7.365 20.969 1.00 33.78 283 ALA A O 1
ATOM 2253 N N . ASN A 1 284 ? 6.869 6.243 19.536 1.00 39.19 284 ASN A N 1
ATOM 2254 C CA . ASN A 1 284 ? 6.624 6.979 18.283 1.00 39.19 284 ASN A CA 1
ATOM 2255 C C . ASN A 1 284 ? 5.129 7.130 17.900 1.00 39.19 284 ASN A C 1
ATOM 2257 O O . ASN A 1 284 ? 4.662 6.497 16.956 1.00 39.19 284 ASN A O 1
ATOM 2261 N N . ALA A 1 285 ? 4.367 7.978 18.590 1.00 43.19 285 ALA A N 1
ATOM 2262 C CA . ALA A 1 285 ? 3.003 8.349 18.225 1.00 43.19 285 ALA A CA 1
ATOM 2263 C C . ALA A 1 285 ? 2.940 9.858 17.953 1.00 43.19 285 ALA A C 1
ATOM 2265 O O . ALA A 1 285 ? 3.189 10.672 18.841 1.00 43.19 285 ALA A O 1
ATOM 2266 N N . THR A 1 286 ? 2.611 10.240 16.718 1.00 56.78 286 THR A N 1
ATOM 2267 C CA . THR A 1 286 ? 2.355 11.635 16.349 1.00 56.78 286 THR A CA 1
ATOM 2268 C C . THR A 1 286 ? 1.053 12.102 17.014 1.00 56.78 286 THR A C 1
ATOM 2270 O O . THR A 1 286 ? -0.035 11.578 16.751 1.00 56.78 286 THR A O 1
ATOM 2273 N N . SER A 1 287 ? 1.145 13.065 17.935 1.00 65.62 287 SER A N 1
ATOM 2274 C CA . SER A 1 287 ? -0.042 13.701 18.520 1.00 65.62 287 SER A CA 1
ATOM 2275 C C . SER A 1 287 ? -0.677 14.623 17.481 1.00 65.62 287 SER A C 1
ATOM 2277 O O . SER A 1 287 ? -0.002 15.512 16.970 1.00 65.62 287 SER A O 1
ATOM 2279 N N . HIS A 1 288 ? -1.960 14.415 17.177 1.00 78.25 288 HIS A N 1
ATOM 2280 C CA . HIS A 1 288 ? -2.724 15.250 16.233 1.00 78.25 288 HIS A CA 1
ATOM 2281 C C . HIS A 1 288 ? -3.587 16.297 16.968 1.00 78.25 288 HIS A C 1
ATOM 2283 O O . HIS A 1 288 ? -4.320 17.067 16.347 1.00 78.25 288 HIS A O 1
ATOM 2289 N N . VAL A 1 289 ? -3.509 16.329 18.304 1.00 82.69 289 VAL A N 1
ATOM 2290 C CA . VAL A 1 289 ? -4.165 17.312 19.172 1.00 82.69 289 VAL A CA 1
ATOM 2291 C C . VAL A 1 289 ? -3.112 18.290 19.689 1.00 82.69 289 VAL A C 1
ATOM 2293 O O . VAL A 1 289 ? -2.069 17.878 20.205 1.00 82.69 289 VAL A O 1
ATOM 2296 N N . ILE A 1 290 ? -3.392 19.588 19.571 1.00 80.56 290 ILE A N 1
ATOM 2297 C CA . ILE A 1 290 ? -2.545 20.667 20.094 1.00 80.56 290 ILE A CA 1
ATOM 2298 C C . ILE A 1 290 ? -3.332 21.551 21.061 1.00 80.56 290 ILE A C 1
ATOM 2300 O O . ILE A 1 290 ? -4.551 21.659 20.993 1.00 80.56 290 ILE A O 1
ATOM 2304 N N . VAL A 1 291 ? -2.616 22.203 21.976 1.00 77.44 291 VAL A N 1
ATOM 2305 C CA . VAL A 1 291 ? -3.187 23.087 23.018 1.00 77.44 291 VAL A CA 1
ATOM 2306 C C . VAL A 1 291 ? -2.638 24.512 22.892 1.00 77.44 291 VAL A C 1
ATOM 2308 O O . VAL A 1 291 ? -3.034 25.417 23.620 1.00 77.44 291 VAL A O 1
ATOM 2311 N N . SER A 1 292 ? -1.677 24.709 21.990 1.00 75.69 292 SER A N 1
ATOM 2312 C CA . SER A 1 292 ? -1.013 25.980 21.738 1.00 75.69 292 SER A CA 1
ATOM 2313 C C . SER A 1 292 ? -0.663 26.088 20.262 1.00 75.69 292 SER A C 1
ATOM 2315 O O . SER A 1 292 ? -0.384 25.079 19.620 1.00 75.69 292 SER A O 1
ATOM 2317 N N . THR A 1 293 ? -0.636 27.310 19.744 1.00 76.94 293 THR A N 1
ATOM 2318 C CA . THR A 1 293 ? -0.390 27.618 18.329 1.00 76.94 293 THR A CA 1
ATOM 2319 C C . THR A 1 293 ? 1.080 27.929 18.016 1.00 76.94 293 THR A C 1
ATOM 2321 O O . THR A 1 293 ? 1.392 28.311 16.892 1.00 76.94 293 THR A O 1
ATOM 2324 N N . CYS A 1 294 ? 2.001 27.751 18.975 1.00 71.31 294 CYS A N 1
ATOM 2325 C CA . CYS A 1 294 ? 3.411 28.169 18.869 1.00 71.31 294 CYS A CA 1
ATOM 2326 C C . CYS A 1 294 ? 4.144 27.641 17.624 1.00 71.31 294 CYS A C 1
ATOM 2328 O O . CYS A 1 294 ? 4.949 28.364 17.050 1.00 71.31 294 CYS A O 1
ATOM 2330 N N . ASP A 1 295 ? 3.851 26.403 17.215 1.00 71.50 295 ASP A N 1
ATOM 2331 C CA . ASP A 1 295 ? 4.541 25.698 16.122 1.00 71.50 295 ASP A CA 1
ATOM 2332 C C . ASP A 1 295 ? 3.671 25.572 14.855 1.00 71.50 295 ASP A C 1
ATOM 2334 O O . ASP A 1 295 ? 3.959 24.786 13.947 1.00 71.50 295 ASP A O 1
ATOM 2338 N N . THR A 1 296 ? 2.583 26.342 14.791 1.00 81.75 296 THR A N 1
ATOM 2339 C CA . THR A 1 296 ? 1.625 26.310 13.678 1.00 81.75 296 THR A CA 1
ATOM 2340 C C . THR A 1 296 ? 1.968 27.343 12.607 1.00 81.75 296 THR A C 1
ATOM 2342 O O . THR A 1 296 ? 2.536 28.396 12.896 1.00 81.75 296 THR A O 1
ATOM 2345 N N . TRP A 1 297 ? 1.628 27.030 11.359 1.00 81.56 297 TRP A N 1
ATOM 2346 C CA . TRP A 1 297 ? 1.785 27.923 10.215 1.00 81.56 297 TRP A CA 1
ATOM 2347 C C . TRP A 1 297 ? 0.597 28.880 10.092 1.00 81.56 297 TRP A C 1
ATOM 2349 O O . TRP A 1 297 ? 0.752 30.096 10.172 1.00 81.56 297 TRP A O 1
ATOM 2359 N N . MET A 1 298 ? -0.604 28.324 9.916 1.00 84.94 298 MET A N 1
ATOM 2360 C CA . MET A 1 298 ? -1.868 29.063 9.868 1.00 84.94 298 MET A CA 1
ATOM 2361 C C . MET A 1 298 ? -3.049 28.140 10.183 1.00 84.94 298 MET A C 1
ATOM 2363 O O . MET A 1 298 ? -2.926 26.914 10.080 1.00 84.94 298 MET A O 1
ATOM 2367 N N . SER A 1 299 ? -4.192 28.730 10.546 1.00 90.44 299 SER A N 1
ATOM 2368 C CA . SER A 1 299 ? -5.455 27.996 10.648 1.00 90.44 299 SER A CA 1
ATOM 2369 C C . SER A 1 299 ? -6.072 27.759 9.269 1.00 90.44 299 SER A C 1
ATOM 2371 O O . SER A 1 299 ? -5.776 28.461 8.298 1.00 90.44 299 SER A O 1
ATOM 2373 N N . LEU A 1 300 ? -6.965 26.778 9.181 1.00 89.94 300 LEU A N 1
ATOM 2374 C CA . LEU A 1 300 ? -7.723 26.486 7.971 1.00 89.94 300 LEU A CA 1
ATOM 2375 C C . LEU A 1 300 ? -8.632 27.663 7.582 1.00 89.94 300 LEU A C 1
ATOM 2377 O O . LEU A 1 300 ? -8.803 27.943 6.398 1.00 89.94 300 LEU A O 1
ATOM 2381 N N . ASP A 1 301 ? -9.172 28.396 8.558 1.00 89.56 301 ASP A N 1
ATOM 2382 C CA . ASP A 1 301 ? -9.925 29.621 8.276 1.00 89.56 301 ASP A CA 1
ATOM 2383 C C . ASP A 1 301 ? -9.051 30.724 7.653 1.00 89.56 301 ASP A C 1
ATOM 2385 O O . ASP A 1 301 ? -9.440 31.346 6.662 1.00 89.56 301 ASP A O 1
ATOM 2389 N N . GLU A 1 302 ? -7.839 30.927 8.179 1.00 87.88 302 GLU A N 1
ATOM 2390 C CA . GLU A 1 302 ? -6.885 31.887 7.617 1.00 87.88 302 GLU A CA 1
ATOM 2391 C C . GLU A 1 302 ? -6.474 31.498 6.190 1.00 87.88 302 GLU A C 1
ATOM 2393 O O . GLU A 1 302 ? -6.366 32.361 5.317 1.00 87.88 302 GLU A O 1
ATOM 2398 N N . TYR A 1 303 ? -6.331 30.196 5.917 1.00 88.62 303 TYR A N 1
ATOM 2399 C CA . TYR A 1 303 ? -6.103 29.685 4.567 1.00 88.62 303 TYR A CA 1
ATOM 2400 C C . TYR A 1 303 ? -7.240 30.087 3.613 1.00 88.62 303 TYR A C 1
ATOM 2402 O O . TYR A 1 303 ? -6.983 30.665 2.555 1.00 88.62 303 TYR A O 1
ATOM 2410 N N . PHE A 1 304 ? -8.502 29.858 3.996 1.00 87.75 304 PHE A N 1
ATOM 2411 C CA . PHE A 1 304 ? -9.652 30.255 3.176 1.00 87.75 304 PHE A CA 1
ATOM 2412 C C . PHE A 1 304 ? -9.742 31.773 2.978 1.00 87.75 304 PHE A C 1
ATOM 2414 O O . PHE A 1 304 ? -10.091 32.227 1.888 1.00 87.75 304 PHE A O 1
ATOM 2421 N N . ARG A 1 305 ? -9.406 32.577 3.995 1.00 87.38 305 ARG A N 1
ATOM 2422 C CA . ARG A 1 305 ? -9.376 34.043 3.864 1.00 87.38 305 ARG A CA 1
ATOM 2423 C C . ARG A 1 305 ? -8.284 34.520 2.910 1.00 87.38 305 ARG A C 1
ATOM 2425 O O . ARG A 1 305 ? -8.510 35.466 2.159 1.00 87.38 305 ARG A O 1
ATOM 2432 N N . ARG A 1 306 ? -7.121 33.867 2.915 1.00 84.75 306 ARG A N 1
ATOM 2433 C CA . ARG A 1 306 ? -5.966 34.260 2.100 1.00 84.75 306 ARG A CA 1
ATOM 2434 C C . ARG A 1 306 ? -6.077 33.837 0.638 1.00 84.75 306 ARG A C 1
ATOM 2436 O O . ARG A 1 306 ? -5.676 34.602 -0.235 1.00 84.75 306 ARG A O 1
ATOM 2443 N N . TYR A 1 307 ? -6.583 32.635 0.377 1.00 81.81 307 TYR A N 1
ATOM 2444 C CA . TYR A 1 307 ? -6.632 32.058 -0.971 1.00 81.81 307 TYR A CA 1
ATOM 2445 C C . TYR A 1 307 ? -8.022 32.117 -1.617 1.00 81.81 307 TYR A C 1
ATOM 2447 O O . TYR A 1 307 ? -8.121 31.931 -2.826 1.00 81.81 307 TYR A O 1
ATOM 2455 N N . GLY A 1 308 ? -9.070 32.450 -0.856 1.00 76.38 308 GLY A N 1
ATOM 2456 C CA . GLY A 1 308 ? -10.449 32.580 -1.329 1.00 76.38 308 GLY A CA 1
ATOM 2457 C C . GLY A 1 308 ? -11.309 31.329 -1.078 1.00 76.38 308 GLY A C 1
ATOM 2458 O O . GLY A 1 308 ? -10.790 30.284 -0.680 1.00 76.38 308 GLY A O 1
ATOM 2459 N N . PRO A 1 309 ? -12.636 31.417 -1.305 1.00 75.00 309 PRO A N 1
ATOM 2460 C CA . PRO A 1 309 ? -13.597 30.331 -1.083 1.00 75.00 309 PRO A CA 1
ATOM 2461 C C . PRO A 1 309 ? -13.565 29.308 -2.232 1.00 75.00 309 PRO A C 1
ATOM 2463 O O . PRO A 1 309 ? -14.567 29.047 -2.889 1.00 75.00 309 PRO A O 1
ATOM 2466 N N . PHE A 1 310 ? -12.388 28.765 -2.532 1.00 82.75 310 PHE A N 1
ATOM 2467 C CA . PHE A 1 310 ? -12.224 27.733 -3.552 1.00 82.75 310 PHE A CA 1
ATOM 2468 C C . PHE A 1 310 ? -12.186 26.350 -2.907 1.00 82.75 310 PHE A C 1
ATOM 2470 O O . PHE A 1 310 ? -11.685 26.184 -1.793 1.00 82.75 310 PHE A O 1
ATOM 2477 N N . ALA A 1 311 ? -12.691 25.353 -3.633 1.00 84.94 311 ALA A N 1
ATOM 2478 C CA . ALA A 1 311 ? -12.561 23.961 -3.238 1.00 84.94 311 ALA A CA 1
ATOM 2479 C C . ALA A 1 311 ? -11.078 23.577 -3.108 1.00 84.94 311 ALA A C 1
ATOM 2481 O O . ALA A 1 311 ? -10.269 23.816 -4.011 1.00 84.94 311 ALA A O 1
ATOM 2482 N N . LEU A 1 312 ? -10.729 22.972 -1.978 1.00 87.25 312 LEU A N 1
ATOM 2483 C CA . LEU A 1 312 ? -9.420 22.388 -1.747 1.00 87.25 312 LEU A CA 1
ATOM 2484 C C . LEU A 1 312 ? -9.259 21.121 -2.595 1.00 87.25 312 LEU A C 1
ATOM 2486 O O . LEU A 1 312 ? -10.226 20.385 -2.802 1.00 87.25 312 LEU A O 1
ATOM 2490 N N . PRO A 1 313 ? -8.029 20.805 -3.031 1.00 86.12 313 PRO A N 1
ATOM 2491 C CA . PRO A 1 313 ? -7.749 19.533 -3.679 1.00 86.12 313 PRO A CA 1
ATOM 2492 C C . PRO A 1 313 ? -8.168 18.337 -2.813 1.00 86.12 313 PRO A C 1
ATOM 2494 O O . PRO A 1 313 ? -7.942 18.339 -1.600 1.00 86.12 313 PRO A O 1
ATOM 2497 N N . ASP A 1 314 ? -8.675 17.277 -3.445 1.00 84.69 314 ASP A N 1
ATOM 2498 C CA . ASP A 1 314 ? -9.145 16.063 -2.759 1.00 84.69 314 ASP A CA 1
ATOM 2499 C C . ASP A 1 314 ? -8.098 15.469 -1.806 1.00 84.69 314 ASP A C 1
ATOM 2501 O O . ASP A 1 314 ? -8.432 15.056 -0.697 1.00 84.69 314 ASP A O 1
ATOM 2505 N N . TRP A 1 315 ? -6.814 15.498 -2.185 1.00 84.31 315 TRP A N 1
ATOM 2506 C CA . TRP A 1 315 ? -5.723 15.002 -1.341 1.00 84.31 315 TRP A CA 1
ATOM 2507 C C . TRP A 1 315 ? -5.556 15.793 -0.036 1.00 84.31 315 TRP A C 1
ATOM 2509 O O . TRP A 1 315 ? -5.261 15.208 1.007 1.00 84.31 315 TRP A O 1
ATOM 2519 N N . LEU A 1 316 ? -5.753 17.114 -0.077 1.00 85.69 316 LEU A N 1
ATOM 2520 C CA . LEU A 1 316 ? -5.628 17.986 1.089 1.00 85.69 316 LEU A CA 1
ATOM 2521 C C . LEU A 1 316 ? -6.852 17.829 1.992 1.00 85.69 316 LEU A C 1
ATOM 2523 O O . LEU A 1 316 ? -6.718 17.715 3.208 1.00 85.69 316 LEU A O 1
ATOM 2527 N N . THR A 1 317 ? -8.038 17.729 1.392 1.00 88.38 317 THR A N 1
ATOM 2528 C CA . THR A 1 317 ? -9.279 17.435 2.114 1.00 88.38 317 THR A CA 1
ATOM 2529 C C . THR A 1 317 ? -9.225 16.066 2.798 1.00 88.38 317 THR A C 1
ATOM 2531 O O . THR A 1 317 ? -9.636 15.931 3.950 1.00 88.38 317 THR A O 1
ATOM 2534 N N . ALA A 1 318 ? -8.664 15.052 2.135 1.00 87.94 318 ALA A N 1
ATOM 2535 C CA . ALA A 1 318 ? -8.452 13.729 2.714 1.00 87.94 318 ALA A CA 1
ATOM 2536 C C . ALA A 1 318 ? -7.436 13.737 3.866 1.00 87.94 318 ALA A C 1
ATOM 2538 O O . ALA A 1 318 ? -7.648 13.042 4.861 1.00 87.94 318 ALA A O 1
ATOM 2539 N N . LEU A 1 319 ? -6.368 14.539 3.766 1.00 86.75 319 LEU A N 1
ATOM 2540 C CA . LEU A 1 319 ? -5.404 14.731 4.853 1.00 86.75 319 LEU A CA 1
ATOM 2541 C C . LEU A 1 319 ? -6.072 15.361 6.084 1.00 86.75 319 LEU A C 1
ATOM 2543 O O . LEU A 1 319 ? -5.949 14.826 7.183 1.00 86.75 319 LEU A O 1
ATOM 2547 N N . ILE A 1 320 ? -6.843 16.438 5.892 1.00 89.75 320 ILE A N 1
ATOM 2548 C CA . ILE A 1 320 ? -7.609 17.085 6.970 1.00 89.75 320 ILE A CA 1
ATOM 2549 C C . ILE A 1 320 ? -8.573 16.080 7.613 1.00 89.75 320 ILE A C 1
ATOM 2551 O O . ILE A 1 320 ? -8.614 15.960 8.837 1.00 89.75 320 ILE A O 1
ATOM 2555 N N . LEU A 1 321 ? -9.317 15.315 6.805 1.00 90.56 321 LEU A N 1
ATOM 2556 C CA . LEU A 1 321 ? -10.228 14.284 7.301 1.00 90.56 321 LEU A CA 1
ATOM 2557 C C . LEU A 1 321 ? -9.489 13.237 8.146 1.00 90.56 321 LEU A C 1
ATOM 2559 O O . LEU A 1 321 ? -9.938 12.929 9.249 1.00 90.56 321 LEU A O 1
ATOM 2563 N N . LYS A 1 322 ? -8.366 12.701 7.660 1.00 88.56 322 LYS A N 1
ATOM 2564 C CA . LYS A 1 322 ? -7.573 11.674 8.350 1.00 88.56 322 LYS A CA 1
ATOM 2565 C C . LYS A 1 322 ? -7.043 12.165 9.698 1.00 88.56 322 LYS A C 1
ATOM 2567 O O . LYS A 1 322 ? -7.228 11.498 10.723 1.00 88.56 322 LYS A O 1
ATOM 2572 N N . ASP A 1 323 ? -6.392 13.319 9.691 1.00 88.25 323 ASP A N 1
ATOM 2573 C CA . ASP A 1 323 ? -5.655 13.822 10.842 1.00 88.25 323 ASP A CA 1
ATOM 2574 C C . ASP A 1 323 ? -6.609 14.353 11.923 1.00 88.25 323 ASP A C 1
ATOM 2576 O O . ASP A 1 323 ? -6.470 14.012 13.101 1.00 88.25 323 ASP A O 1
ATOM 2580 N N . VAL A 1 324 ? -7.664 15.080 11.532 1.00 91.31 324 VAL A N 1
ATOM 2581 C CA . VAL A 1 324 ? -8.684 15.570 12.476 1.00 91.31 324 VAL A CA 1
ATOM 2582 C C . VAL A 1 324 ? -9.538 14.420 13.018 1.00 91.31 324 VAL A C 1
ATOM 2584 O O . VAL A 1 324 ? -9.857 14.407 14.207 1.00 91.31 324 VAL A O 1
ATOM 2587 N N . SER A 1 325 ? -9.853 13.396 12.214 1.00 90.19 325 SER A N 1
ATOM 2588 C CA . SER A 1 325 ? -10.540 12.194 12.724 1.00 90.19 325 SER A CA 1
ATOM 2589 C C . SER A 1 325 ? -9.681 11.428 13.734 1.00 90.19 325 SER A C 1
ATOM 2591 O O . SER A 1 325 ? -10.197 10.934 14.741 1.00 90.19 325 SER A O 1
ATOM 2593 N N . SER A 1 326 ? -8.364 11.369 13.511 1.00 88.06 326 SER A N 1
ATOM 2594 C CA . SER A 1 326 ? -7.416 10.780 14.464 1.00 88.06 326 SER A CA 1
ATOM 2595 C C . SER A 1 326 ? -7.355 11.588 15.763 1.00 88.06 326 SER A C 1
ATOM 2597 O O . SER A 1 326 ? -7.403 11.000 16.845 1.00 88.06 326 SER A O 1
ATOM 2599 N N . ALA A 1 327 ? -7.341 12.921 15.674 1.00 88.00 327 ALA A N 1
ATOM 2600 C CA . ALA A 1 327 ? -7.406 13.815 16.828 1.00 88.00 327 ALA A CA 1
ATOM 2601 C C . ALA A 1 327 ? -8.701 13.618 17.642 1.00 88.00 327 ALA A C 1
ATOM 2603 O O . ALA A 1 327 ? -8.656 13.426 18.859 1.00 88.00 327 ALA A O 1
ATOM 2604 N N . LEU A 1 328 ? -9.861 13.567 16.978 1.00 89.62 328 LEU A N 1
ATOM 2605 C CA . LEU A 1 328 ? -11.144 13.326 17.646 1.00 89.62 328 LEU A CA 1
ATOM 2606 C C . LEU A 1 328 ? -11.208 11.939 18.285 1.00 89.62 328 LEU A C 1
ATOM 2608 O O . LEU A 1 328 ? -11.688 11.800 19.405 1.00 89.62 328 LEU A O 1
ATOM 2612 N N . SER A 1 329 ? -10.663 10.913 17.631 1.00 87.88 329 SER A N 1
ATOM 2613 C CA . SER A 1 329 ? -10.562 9.577 18.221 1.00 87.88 329 SER A CA 1
ATOM 2614 C C . SER A 1 329 ? -9.724 9.558 19.504 1.00 87.88 329 SER A C 1
ATOM 2616 O O . SER A 1 329 ? -10.113 8.920 20.488 1.00 87.88 329 SER A O 1
ATOM 2618 N N . GLN A 1 330 ? -8.601 10.287 19.527 1.00 86.69 330 GLN A N 1
ATOM 2619 C CA . GLN A 1 330 ? -7.760 10.430 20.720 1.00 86.69 330 GLN A CA 1
ATOM 2620 C C . GLN A 1 330 ? -8.534 11.087 21.874 1.00 86.69 330 GLN A C 1
ATOM 2622 O O . GLN A 1 330 ? -8.488 10.592 23.004 1.00 86.69 330 GLN A O 1
ATOM 2627 N N . LEU A 1 331 ? -9.308 12.139 21.590 1.00 86.19 331 LEU A N 1
ATOM 2628 C CA . LEU A 1 331 ? -10.161 12.814 22.576 1.00 86.19 331 LEU A CA 1
ATOM 2629 C C . LEU A 1 331 ? -11.315 11.919 23.056 1.00 86.19 331 LEU A C 1
ATOM 2631 O O . LEU A 1 331 ? -11.523 11.746 24.259 1.00 86.19 331 LEU A O 1
ATOM 2635 N N . HIS A 1 332 ? -12.026 11.266 22.135 1.00 87.94 332 HIS A N 1
ATOM 2636 C CA . HIS A 1 332 ? -13.183 10.414 22.433 1.00 87.94 332 HIS A CA 1
ATOM 2637 C C . HIS A 1 332 ? -12.808 9.166 23.236 1.00 87.94 332 HIS A C 1
ATOM 2639 O O . HIS A 1 332 ? -13.603 8.716 24.069 1.00 87.94 332 HIS A O 1
ATOM 2645 N N . ARG A 1 333 ? -11.601 8.616 23.028 1.00 85.31 333 ARG A N 1
ATOM 2646 C CA . ARG A 1 333 ? -11.040 7.514 23.832 1.00 85.31 333 ARG A CA 1
ATOM 2647 C C . ARG A 1 333 ? -10.852 7.917 25.294 1.00 85.31 333 ARG A C 1
ATOM 2649 O O . ARG A 1 333 ? -11.011 7.086 26.180 1.00 85.31 333 ARG A O 1
ATOM 2656 N N . ARG A 1 334 ? -10.565 9.197 25.538 1.00 82.06 334 ARG A N 1
ATOM 2657 C CA . ARG A 1 334 ? -10.404 9.791 26.872 1.00 82.06 334 ARG A CA 1
ATOM 2658 C C . ARG A 1 334 ? -11.697 10.417 27.411 1.00 82.06 334 ARG A C 1
ATOM 2660 O O . ARG A 1 334 ? -11.653 11.095 28.430 1.00 82.06 334 ARG A O 1
ATOM 2667 N N . GLN A 1 335 ? -12.838 10.177 26.754 1.00 84.69 335 GLN A N 1
ATOM 2668 C CA . GLN A 1 335 ? -14.146 10.750 27.104 1.00 84.69 335 GLN A CA 1
ATOM 2669 C C . GLN A 1 335 ? -14.155 12.289 27.115 1.00 84.69 335 GLN A C 1
ATOM 2671 O O . GLN A 1 335 ? -14.833 12.904 27.936 1.00 84.69 335 GLN A O 1
ATOM 2676 N N . ILE A 1 336 ? -13.409 12.920 26.206 1.00 85.12 336 ILE A N 1
ATOM 2677 C CA . ILE A 1 336 ? -13.392 14.376 26.029 1.00 85.12 336 ILE A CA 1
ATOM 2678 C C . ILE A 1 336 ? -14.217 14.727 24.794 1.00 85.12 336 ILE A C 1
ATOM 2680 O O . ILE A 1 336 ? -13.938 14.230 23.705 1.00 85.12 336 ILE A O 1
ATOM 2684 N N . PHE A 1 337 ? -15.214 15.588 24.974 1.00 86.81 337 PHE A N 1
ATOM 2685 C CA . PHE A 1 337 ? -15.966 16.235 23.902 1.00 86.81 337 PHE A CA 1
ATOM 2686 C C . PHE A 1 337 ? -15.243 17.511 23.490 1.00 86.81 337 PHE A C 1
ATOM 2688 O O . PHE A 1 337 ? -14.947 18.334 24.357 1.00 86.81 337 PHE A O 1
ATOM 2695 N N . HIS A 1 338 ? -14.958 17.667 22.195 1.00 88.38 338 HIS A N 1
ATOM 2696 C CA . HIS A 1 338 ? -14.241 18.837 21.693 1.00 88.38 338 HIS A CA 1
ATOM 2697 C C . HIS A 1 338 ? -15.163 20.059 21.580 1.00 88.38 338 HIS A C 1
ATOM 2699 O O . HIS A 1 338 ? -14.819 21.147 22.035 1.00 88.38 338 HIS A O 1
ATOM 2705 N N . GLY A 1 339 ? -16.341 19.883 20.979 1.00 85.31 339 GLY A N 1
ATOM 2706 C CA . GLY A 1 339 ? -17.421 20.868 20.919 1.00 85.31 339 GLY A CA 1
ATOM 2707 C C . GLY A 1 339 ? -17.232 22.042 19.963 1.00 85.31 339 GLY A C 1
ATOM 2708 O O . GLY A 1 339 ? -18.206 22.747 19.700 1.00 85.31 339 GLY A O 1
ATOM 2709 N N . ALA A 1 340 ? -16.029 22.238 19.422 1.00 87.56 340 ALA A N 1
ATOM 2710 C CA . ALA A 1 340 ? -15.720 23.332 18.503 1.00 87.56 340 ALA A CA 1
ATOM 2711 C C . ALA A 1 340 ? -14.784 22.910 17.355 1.00 87.56 340 ALA A C 1
ATOM 2713 O O . ALA A 1 340 ? -13.727 23.502 17.147 1.00 87.56 340 ALA A O 1
ATOM 2714 N N . VAL A 1 341 ? -15.127 21.854 16.618 1.00 90.62 341 VAL A N 1
ATOM 2715 C CA . VAL A 1 341 ? -14.411 21.447 15.397 1.00 90.62 341 VAL A CA 1
ATOM 2716 C C . VAL A 1 341 ? -14.761 22.422 14.265 1.00 90.62 341 VAL A C 1
ATOM 2718 O O . VAL A 1 341 ? -15.631 22.170 13.437 1.00 90.62 341 VAL A O 1
ATOM 2721 N N . THR A 1 342 ? -14.111 23.582 14.269 1.00 90.44 342 THR A N 1
ATOM 2722 C CA . THR A 1 342 ? -14.298 24.658 13.287 1.00 90.44 342 THR A CA 1
ATOM 2723 C C . THR A 1 342 ? -13.011 24.901 12.493 1.00 90.44 342 THR A C 1
ATOM 2725 O O . THR A 1 342 ? -11.933 24.506 12.946 1.00 90.44 342 THR A O 1
ATOM 2728 N N . PRO A 1 343 ? -13.076 25.577 11.328 1.00 88.94 343 PRO A N 1
ATOM 2729 C CA . PRO A 1 343 ? -11.878 25.921 10.557 1.00 88.94 343 PRO A CA 1
ATOM 2730 C C . PRO A 1 343 ? -10.867 26.782 11.337 1.00 88.94 343 PRO A C 1
ATOM 2732 O O . PRO A 1 343 ? -9.672 26.716 11.066 1.00 88.94 343 PRO A O 1
ATOM 2735 N N . ASP A 1 344 ? -11.320 27.543 12.337 1.00 89.00 344 ASP A N 1
ATOM 2736 C CA . ASP A 1 344 ? -10.450 28.345 13.211 1.00 89.00 344 ASP A CA 1
ATOM 2737 C C . ASP A 1 344 ? -9.572 27.490 14.126 1.00 89.00 344 ASP A C 1
ATOM 2739 O O . ASP A 1 344 ? -8.459 27.882 14.464 1.00 89.00 344 ASP A O 1
ATOM 2743 N N . ASN A 1 345 ? -10.066 26.311 14.508 1.00 90.44 345 ASN A N 1
ATOM 2744 C CA . ASN A 1 345 ? -9.394 25.402 15.428 1.00 90.44 345 ASN A CA 1
ATOM 2745 C C . ASN A 1 345 ? -8.582 24.318 14.701 1.00 90.44 345 ASN A C 1
ATOM 2747 O O . ASN A 1 345 ? -8.011 23.450 15.349 1.00 90.44 345 ASN A O 1
ATOM 2751 N N . ILE A 1 346 ? -8.506 24.337 13.370 1.00 92.12 346 ILE A N 1
ATOM 2752 C CA . ILE A 1 346 ? -7.728 23.372 12.583 1.00 92.12 346 ILE A CA 1
ATOM 2753 C C . ILE A 1 346 ? -6.492 24.079 12.044 1.00 92.12 346 ILE A C 1
ATOM 2755 O O . ILE A 1 346 ? -6.621 25.085 11.354 1.00 92.12 346 ILE A O 1
ATOM 2759 N N . TYR A 1 347 ? -5.304 23.556 12.341 1.00 89.81 347 TYR A N 1
ATOM 2760 C CA . TYR A 1 347 ? -4.033 24.205 12.022 1.00 89.81 347 TYR A CA 1
ATOM 2761 C C . TYR A 1 347 ? -3.118 23.327 11.179 1.00 89.81 347 TYR A C 1
ATOM 2763 O O . TYR A 1 347 ? -2.979 22.128 11.420 1.00 89.81 347 TYR A O 1
ATOM 2771 N N . PHE A 1 348 ? -2.429 23.962 10.235 1.00 87.50 348 PHE A N 1
ATOM 2772 C CA . PHE A 1 348 ? -1.300 23.372 9.524 1.00 87.50 348 PHE A CA 1
ATOM 2773 C C . PHE A 1 348 ? -0.021 23.574 10.339 1.00 87.50 348 PHE A C 1
ATOM 2775 O O . PHE A 1 348 ? 0.244 24.679 10.816 1.00 87.50 348 PHE A O 1
ATOM 2782 N N . MET A 1 349 ? 0.773 22.521 10.515 1.00 83.00 349 MET A N 1
ATOM 2783 C CA . MET A 1 349 ? 2.039 22.579 11.253 1.00 83.00 349 MET A CA 1
ATOM 2784 C C . MET A 1 349 ? 3.190 23.077 10.363 1.00 83.00 349 MET A C 1
ATOM 2786 O O . MET A 1 349 ? 3.222 22.775 9.174 1.00 83.00 349 MET A O 1
ATOM 2790 N N . ASN A 1 350 ? 4.156 23.817 10.928 1.00 74.06 350 ASN A N 1
ATOM 2791 C CA . ASN A 1 350 ? 5.286 24.369 10.155 1.00 74.06 350 ASN A CA 1
ATOM 2792 C C . ASN A 1 350 ? 6.259 23.291 9.632 1.00 74.06 350 ASN A C 1
ATOM 2794 O O . ASN A 1 350 ? 6.773 23.418 8.526 1.00 74.06 350 ASN A O 1
ATOM 2798 N N . ASN A 1 351 ? 6.515 22.240 10.423 1.00 63.06 351 ASN A N 1
ATOM 2799 C CA . ASN A 1 351 ? 7.619 21.289 10.188 1.00 63.06 351 ASN A CA 1
ATOM 2800 C C . ASN A 1 351 ? 7.174 19.826 10.051 1.00 63.06 351 ASN A C 1
ATOM 2802 O O . ASN A 1 351 ? 7.999 18.928 9.898 1.00 63.06 351 ASN A O 1
ATOM 2806 N N . SER A 1 352 ? 5.875 19.570 10.132 1.00 62.31 352 SER A N 1
ATOM 2807 C CA . SER A 1 352 ? 5.289 18.254 9.925 1.00 62.31 352 SER A CA 1
ATOM 2808 C C . SER A 1 352 ? 4.141 18.442 8.951 1.00 62.31 352 SER A C 1
ATOM 2810 O O . SER A 1 352 ? 3.318 19.330 9.138 1.00 62.31 352 SER A O 1
ATOM 2812 N N . HIS A 1 353 ? 4.089 17.650 7.881 1.00 73.50 353 HIS A N 1
ATOM 2813 C CA . HIS A 1 353 ? 3.020 17.693 6.874 1.00 73.50 353 HIS A CA 1
ATOM 2814 C C . HIS A 1 353 ? 1.690 17.142 7.431 1.00 73.50 353 HIS A C 1
ATOM 2816 O O . HIS A 1 353 ? 1.037 16.307 6.815 1.00 73.50 353 HIS A O 1
ATOM 2822 N N . THR A 1 354 ? 1.336 17.570 8.639 1.00 82.44 354 THR A N 1
ATOM 2823 C CA . THR A 1 354 ? 0.256 17.084 9.486 1.00 82.44 354 THR A CA 1
ATOM 2824 C C . THR A 1 354 ? -0.667 18.239 9.823 1.00 82.44 354 THR A C 1
ATOM 2826 O O . THR A 1 354 ? -0.215 19.358 10.097 1.00 82.44 354 THR A O 1
ATOM 2829 N N . VAL A 1 355 ? -1.955 17.944 9.874 1.00 86.88 355 VAL A N 1
ATOM 2830 C CA . VAL A 1 355 ? -2.982 18.871 10.331 1.00 86.88 355 VAL A CA 1
ATOM 2831 C C . VAL A 1 355 ? -3.315 18.549 11.784 1.00 86.88 355 VAL A C 1
ATOM 2833 O O . VAL A 1 355 ? -3.528 17.396 12.140 1.00 86.88 355 VAL A O 1
ATOM 2836 N N . CYS A 1 356 ? -3.366 19.560 12.642 1.00 87.94 356 CYS A N 1
ATOM 2837 C CA . CYS A 1 356 ? -3.654 19.373 14.061 1.00 87.94 356 CYS A CA 1
ATOM 2838 C C . CYS A 1 356 ? -4.943 20.087 14.463 1.00 87.94 356 CYS A C 1
ATOM 2840 O O . CYS A 1 356 ? -5.238 21.185 13.986 1.00 87.94 356 CYS A O 1
ATOM 2842 N N . LEU A 1 357 ? -5.689 19.477 15.384 1.00 88.69 357 LEU A N 1
ATOM 2843 C CA . LEU A 1 357 ? -6.861 20.087 16.003 1.00 88.69 357 LEU A CA 1
ATOM 2844 C C . LEU A 1 357 ? -6.448 20.804 17.295 1.00 88.69 357 LEU A C 1
ATOM 2846 O O . LEU A 1 357 ? -5.933 20.182 18.229 1.00 88.69 357 LEU A O 1
ATOM 2850 N N . LEU A 1 358 ? -6.680 22.112 17.344 1.00 85.31 358 LEU A N 1
ATOM 2851 C CA . LEU A 1 358 ? -6.502 22.944 18.523 1.00 85.31 358 LEU A CA 1
ATOM 2852 C C . LEU A 1 358 ? -7.668 22.735 19.482 1.00 85.31 358 LEU A C 1
ATOM 2854 O O . LEU A 1 358 ? -8.772 23.223 19.255 1.00 85.31 358 LEU A O 1
ATOM 2858 N N . THR A 1 359 ? -7.390 22.067 20.596 1.00 80.81 359 THR A N 1
ATOM 2859 C CA . THR A 1 359 ? -8.353 21.938 21.684 1.00 80.81 359 THR A CA 1
ATOM 2860 C C . THR A 1 359 ? -8.227 23.122 22.640 1.00 80.81 359 THR A C 1
ATOM 2862 O O . THR A 1 359 ? -7.163 23.388 23.205 1.00 80.81 359 THR A O 1
ATOM 2865 N N . SER A 1 360 ? -9.334 23.836 22.854 1.00 69.25 360 SER A N 1
ATOM 2866 C CA . SER A 1 360 ? -9.403 24.969 23.782 1.00 69.25 360 SER A CA 1
ATOM 2867 C C . SER A 1 360 ? -10.064 24.585 25.104 1.00 69.25 360 SER A C 1
ATOM 2869 O O . SER A 1 360 ? -11.071 23.878 25.144 1.00 69.25 360 SER A O 1
ATOM 2871 N N . LYS A 1 361 ? -9.530 25.130 26.202 1.00 61.53 361 LYS A N 1
ATOM 2872 C CA . LYS A 1 361 ? -10.027 24.937 27.576 1.00 61.53 361 LYS A CA 1
ATOM 2873 C C . LYS A 1 361 ? -11.445 25.472 27.804 1.00 61.53 361 LYS A C 1
ATOM 2875 O O . LYS A 1 361 ? -12.082 25.075 28.767 1.00 61.53 361 LYS A O 1
ATOM 2880 N N . MET A 1 362 ? -11.910 26.385 26.952 1.00 63.09 362 MET A N 1
ATOM 2881 C CA . MET A 1 362 ? -13.233 27.011 27.069 1.00 63.09 362 MET A CA 1
ATOM 2882 C C . MET A 1 362 ? -14.353 26.181 26.428 1.00 63.09 362 MET A C 1
ATOM 2884 O O . MET A 1 362 ? -15.523 26.438 26.686 1.00 63.09 362 MET A O 1
ATOM 2888 N N . GLN A 1 363 ? -14.002 25.238 25.549 1.00 71.12 363 GLN A N 1
ATOM 2889 C CA . GLN A 1 363 ? -14.951 24.527 24.681 1.00 71.12 363 GLN A CA 1
ATOM 2890 C C . GLN A 1 363 ? -14.933 23.016 24.939 1.00 71.12 363 GLN A C 1
ATOM 2892 O O . GLN A 1 363 ? -15.988 22.380 24.922 1.00 71.12 363 GLN A O 1
ATOM 2897 N N . ALA A 1 364 ? -13.758 22.455 25.247 1.00 79.12 364 ALA A N 1
ATOM 2898 C CA . ALA A 1 364 ? -13.623 21.041 25.559 1.00 79.12 364 ALA A CA 1
ATOM 2899 C C . ALA A 1 364 ? -14.169 20.714 26.960 1.00 79.12 364 ALA A C 1
ATOM 2901 O O . ALA A 1 364 ? -13.827 21.374 27.941 1.00 79.12 364 ALA A O 1
ATOM 2902 N N . ARG A 1 365 ? -14.981 19.657 27.065 1.00 80.88 365 ARG A N 1
ATOM 2903 C CA . ARG A 1 365 ? -15.608 19.203 28.323 1.00 80.88 365 ARG A CA 1
ATOM 2904 C C . ARG A 1 365 ? -15.616 17.682 28.429 1.00 80.88 365 ARG A C 1
ATOM 2906 O O . ARG A 1 365 ? -15.475 16.980 27.425 1.00 80.88 365 ARG A O 1
ATOM 2913 N N . LYS A 1 366 ? -15.808 17.150 29.636 1.00 81.00 366 LYS A N 1
ATOM 2914 C CA . LYS A 1 366 ? -15.983 15.709 29.833 1.00 81.00 366 LYS A CA 1
ATOM 2915 C C . LYS A 1 366 ? -17.306 15.252 29.211 1.00 81.00 366 LYS A C 1
ATOM 2917 O O . LYS A 1 366 ? -18.330 15.922 29.324 1.00 81.00 366 LYS A O 1
ATOM 2922 N N . MET A 1 367 ? -17.291 14.109 28.534 1.00 81.69 367 MET A N 1
ATOM 2923 C CA . MET A 1 367 ? -18.505 13.485 28.017 1.00 81.69 367 MET A CA 1
ATOM 2924 C C . MET A 1 367 ? -19.301 12.873 29.172 1.00 81.69 367 MET A C 1
ATOM 2926 O O . MET A 1 367 ? -18.804 11.994 29.876 1.00 81.69 367 MET A O 1
ATOM 2930 N N . ASN A 1 368 ? -20.555 13.298 29.330 1.00 74.75 368 ASN A N 1
ATOM 2931 C CA . ASN A 1 368 ? -21.499 12.646 30.238 1.00 74.75 368 ASN A CA 1
ATOM 2932 C C . ASN A 1 368 ? -21.885 11.269 29.682 1.00 74.75 368 ASN A C 1
ATOM 2934 O O . ASN A 1 368 ? -22.082 11.127 28.473 1.00 74.75 368 ASN A O 1
ATOM 2938 N N . ALA A 1 369 ? -22.014 10.269 30.558 1.00 70.44 369 ALA A N 1
ATOM 2939 C CA . ALA A 1 369 ? -22.329 8.894 30.164 1.00 70.44 369 ALA A CA 1
ATOM 2940 C C . ALA A 1 369 ? -23.667 8.789 29.409 1.00 70.44 369 ALA A C 1
ATOM 2942 O O . ALA A 1 369 ? -23.753 8.049 28.430 1.00 70.44 369 ALA A O 1
ATOM 2943 N N . ASP A 1 370 ? -24.658 9.595 29.800 1.00 71.81 370 ASP A N 1
ATOM 2944 C CA . ASP A 1 370 ? -26.008 9.573 29.223 1.00 71.81 370 ASP A CA 1
ATOM 2945 C C . ASP A 1 370 ? -26.057 10.126 27.787 1.00 71.81 370 ASP A C 1
ATOM 2947 O O . ASP A 1 370 ? -26.824 9.638 26.961 1.00 71.81 370 ASP A O 1
ATOM 2951 N N . ASN A 1 371 ? -25.168 11.071 27.449 1.00 74.62 371 ASN A N 1
ATOM 2952 C CA . ASN A 1 371 ? -25.123 11.748 26.142 1.00 74.62 371 ASN A CA 1
ATOM 2953 C C . ASN A 1 371 ? -23.831 11.437 25.365 1.00 74.62 371 ASN A C 1
ATOM 2955 O O . ASN A 1 371 ? -23.378 12.224 24.531 1.00 74.62 371 ASN A O 1
ATOM 2959 N N . LEU A 1 372 ? -23.189 10.298 25.647 1.00 80.31 372 LEU A N 1
ATOM 2960 C CA . LEU A 1 372 ? -21.890 9.939 25.069 1.00 80.31 372 LEU A CA 1
ATOM 2961 C C . LEU A 1 372 ? -21.935 9.863 23.535 1.00 80.31 372 LEU A C 1
ATOM 2963 O O . LEU A 1 372 ? -21.060 10.402 22.857 1.00 80.31 372 LEU A O 1
ATOM 2967 N N . LEU A 1 373 ? -22.953 9.195 22.988 1.00 79.56 373 LEU A N 1
ATOM 2968 C CA . LEU A 1 373 ? -23.119 9.029 21.541 1.00 79.56 373 LEU A CA 1
ATOM 2969 C C . LEU A 1 373 ? -23.472 10.354 20.857 1.00 79.56 373 LEU A C 1
ATOM 2971 O O . LEU A 1 373 ? -22.943 10.644 19.787 1.00 79.56 373 LEU A O 1
ATOM 2975 N N . GLU A 1 374 ? -24.293 11.181 21.503 1.00 82.31 374 GLU A N 1
ATOM 2976 C CA . GLU A 1 374 ? -24.691 12.488 20.981 1.00 82.31 374 GLU A CA 1
ATOM 2977 C C . GLU A 1 374 ? -23.492 13.442 20.898 1.00 82.31 374 GLU A C 1
ATOM 2979 O O . GLU A 1 374 ? -23.234 14.014 19.840 1.00 82.31 374 GLU A O 1
ATOM 2984 N N . ASN A 1 375 ? -22.679 13.520 21.957 1.00 85.25 375 ASN A N 1
ATOM 2985 C CA . ASN A 1 375 ? -21.455 14.324 21.973 1.00 85.25 375 ASN A CA 1
ATOM 2986 C C . ASN A 1 375 ? -20.469 13.893 20.871 1.00 85.25 375 ASN A C 1
ATOM 2988 O O . ASN A 1 375 ? -19.940 14.735 20.150 1.00 85.25 375 ASN A O 1
ATOM 2992 N N . ARG A 1 376 ? -20.261 12.582 20.679 1.00 87.31 376 ARG A N 1
ATOM 2993 C CA . ARG A 1 376 ? -19.402 12.069 19.595 1.00 87.31 376 ARG A CA 1
ATOM 2994 C C . ARG A 1 376 ? -19.948 12.418 18.214 1.00 87.31 376 ARG A C 1
ATOM 2996 O O . ARG A 1 376 ? -19.192 12.856 17.352 1.00 87.31 376 ARG A O 1
ATOM 3003 N N . SER A 1 377 ? -21.253 12.244 18.014 1.00 85.06 377 SER A N 1
ATOM 3004 C CA . SER A 1 377 ? -21.908 12.562 16.743 1.00 85.06 377 SER A CA 1
ATOM 3005 C C . SER A 1 377 ? -21.873 14.062 16.427 1.00 85.06 377 SER A C 1
ATOM 3007 O O . SER A 1 377 ? -21.726 14.432 15.267 1.00 85.06 377 SER A O 1
ATOM 3009 N N . SER A 1 378 ? -21.923 14.922 17.450 1.00 87.81 378 SER A N 1
ATOM 3010 C CA . SER A 1 378 ? -21.834 16.378 17.310 1.00 87.81 378 SER A CA 1
ATOM 3011 C C . SER A 1 378 ? -20.452 16.816 16.814 1.00 87.81 378 SER A C 1
ATOM 3013 O O . SER A 1 378 ? -20.364 17.538 15.823 1.00 87.81 378 SER A O 1
ATOM 3015 N N . ASP A 1 379 ? -19.373 16.294 17.406 1.00 90.06 379 ASP A N 1
ATOM 3016 C CA . ASP A 1 379 ? -17.997 16.548 16.947 1.00 90.06 379 ASP A CA 1
ATOM 3017 C C . ASP A 1 379 ? -17.782 16.109 15.482 1.00 90.06 379 ASP A C 1
ATOM 3019 O O . ASP A 1 379 ? -17.160 16.814 14.685 1.00 90.06 379 ASP A O 1
ATOM 3023 N N . LEU A 1 380 ? -18.331 14.951 15.104 1.00 90.19 380 LEU A N 1
ATOM 3024 C CA . LEU A 1 380 ? -18.234 14.420 13.741 1.00 90.19 380 LEU A CA 1
ATOM 3025 C C . LEU A 1 380 ? -19.097 15.194 12.738 1.00 90.19 380 LEU A C 1
ATOM 3027 O O . LEU A 1 380 ? -18.688 15.387 11.593 1.00 90.19 380 LEU A O 1
ATOM 3031 N N . SER A 1 381 ? -20.258 15.690 13.166 1.00 89.00 381 SER A N 1
ATOM 3032 C CA . SER A 1 381 ? -21.093 16.574 12.354 1.00 89.00 381 SER A CA 1
ATOM 3033 C C . SER A 1 381 ? -20.403 17.910 12.092 1.00 89.00 381 SER A C 1
ATOM 3035 O O . SER A 1 381 ? -20.443 18.393 10.960 1.00 89.00 381 SER A O 1
ATOM 3037 N N . GLN A 1 382 ? -19.723 18.474 13.094 1.00 90.50 382 GLN A N 1
ATOM 3038 C CA . GLN A 1 382 ? -18.911 19.682 12.938 1.00 90.50 382 GLN A CA 1
ATOM 3039 C C . GLN A 1 382 ? -17.762 19.466 11.939 1.00 90.50 382 GLN A C 1
ATOM 3041 O O . GLN A 1 382 ? -17.586 20.275 11.027 1.00 90.50 382 GLN A O 1
ATOM 3046 N N . LEU A 1 383 ? -17.063 18.326 12.017 1.00 91.50 383 LEU A N 1
ATOM 3047 C CA . LEU A 1 383 ? -16.076 17.933 11.005 1.00 91.50 383 LEU A CA 1
ATOM 3048 C C . LEU A 1 383 ? -16.697 17.814 9.602 1.00 91.50 383 LEU A C 1
ATOM 3050 O O . LEU A 1 383 ? -16.104 18.267 8.626 1.00 91.50 383 LEU A O 1
ATOM 3054 N N . GLY A 1 384 ? -17.908 17.261 9.492 1.00 89.62 384 GLY A N 1
ATOM 3055 C CA . GLY A 1 384 ? -18.660 17.204 8.236 1.00 89.62 384 GLY A CA 1
ATOM 3056 C C . GLY A 1 384 ? -18.872 18.585 7.607 1.00 89.62 384 GLY A C 1
ATOM 3057 O O . GLY A 1 384 ? -18.646 18.748 6.410 1.00 89.62 384 GLY A O 1
ATOM 3058 N N . PHE A 1 385 ? -19.221 19.596 8.408 1.00 89.31 385 PHE A N 1
ATOM 3059 C CA . PHE A 1 385 ? -19.370 20.975 7.926 1.00 89.31 385 PHE A CA 1
ATOM 3060 C C . PHE A 1 385 ? -18.052 21.587 7.445 1.00 89.31 385 PHE A C 1
ATOM 3062 O O . PHE A 1 385 ? -18.032 22.267 6.417 1.00 89.31 385 PHE A O 1
ATOM 3069 N N . VAL A 1 386 ? -16.944 21.314 8.141 1.00 91.06 386 VAL A N 1
ATOM 3070 C CA . VAL A 1 386 ? -15.607 21.742 7.700 1.00 91.06 386 VAL A CA 1
ATOM 3071 C C . VAL A 1 386 ? -15.255 21.113 6.352 1.00 91.06 386 VAL A C 1
ATOM 3073 O O . VAL A 1 386 ? -14.834 21.815 5.434 1.00 91.06 386 VAL A O 1
ATOM 3076 N N . LEU A 1 387 ? -15.454 19.802 6.210 1.00 90.31 387 LEU A N 1
ATOM 3077 C CA . LEU A 1 387 ? -15.122 19.073 4.985 1.00 90.31 387 LEU A CA 1
ATOM 3078 C C . LEU A 1 387 ? -16.018 19.463 3.814 1.00 90.31 387 LEU A C 1
ATOM 3080 O O . LEU A 1 387 ? -15.538 19.518 2.687 1.00 90.31 387 LEU A O 1
ATOM 3084 N N . PHE A 1 388 ? -17.287 19.790 4.070 1.00 89.06 388 PHE A N 1
ATOM 3085 C CA . PHE A 1 388 ? -18.164 20.348 3.047 1.00 89.06 388 PHE A CA 1
ATOM 3086 C C . PHE A 1 388 ? -17.558 21.617 2.452 1.00 89.06 388 PHE A C 1
ATOM 3088 O O . PHE A 1 388 ? -17.362 21.677 1.242 1.00 89.06 388 PHE A O 1
ATOM 3095 N N . ARG A 1 389 ? -17.162 22.572 3.305 1.00 88.38 389 ARG A N 1
ATOM 3096 C CA . ARG A 1 389 ? -16.497 23.807 2.870 1.00 88.38 389 ARG A CA 1
ATOM 3097 C C . ARG A 1 389 ? -15.174 23.527 2.153 1.00 88.38 389 ARG A C 1
ATOM 3099 O O . ARG A 1 389 ? -14.857 24.215 1.192 1.00 88.38 389 ARG A O 1
ATOM 3106 N N . CYS A 1 390 ? -14.425 22.500 2.564 1.00 89.12 390 CYS A N 1
ATOM 3107 C CA . CYS A 1 390 ? -13.208 22.084 1.859 1.00 89.12 390 CYS A CA 1
ATOM 3108 C C . CYS A 1 390 ? -13.501 21.571 0.441 1.00 89.12 390 CYS A C 1
ATOM 3110 O O . CYS A 1 390 ? -12.762 21.906 -0.472 1.00 89.12 390 CYS A O 1
ATOM 3112 N N . LEU A 1 391 ? -14.565 20.791 0.232 1.00 88.12 391 LEU A N 1
ATOM 3113 C CA . LEU A 1 391 ? -14.893 20.217 -1.081 1.00 88.12 391 LEU A CA 1
ATOM 3114 C C . LEU A 1 391 ? -15.602 21.196 -2.022 1.00 88.12 391 LEU A C 1
ATOM 3116 O O . LEU A 1 391 ? -15.494 21.057 -3.238 1.00 88.12 391 LEU A O 1
ATOM 3120 N N . THR A 1 392 ? -16.371 22.143 -1.485 1.00 84.12 392 THR A N 1
ATOM 3121 C CA . THR A 1 392 ? -17.213 23.041 -2.290 1.00 84.12 392 THR A CA 1
ATOM 3122 C C . THR A 1 392 ? -16.685 24.470 -2.354 1.00 84.12 392 THR A C 1
ATOM 3124 O O . THR A 1 392 ? -17.035 25.186 -3.285 1.00 84.12 392 THR A O 1
ATOM 3127 N N . GLY A 1 393 ? -15.859 24.889 -1.391 1.00 81.19 393 GLY A N 1
ATOM 3128 C CA . GLY A 1 393 ? -15.461 26.286 -1.184 1.00 81.19 393 GLY A CA 1
ATOM 3129 C C . GLY A 1 393 ? -16.496 27.118 -0.413 1.00 81.19 393 GLY A C 1
ATOM 3130 O O . GLY A 1 393 ? -16.147 28.148 0.166 1.00 81.19 393 GLY A O 1
ATOM 3131 N N . ASP A 1 394 ? -17.737 26.633 -0.319 1.00 79.56 394 ASP A N 1
ATOM 3132 C CA . ASP A 1 394 ? -18.886 27.357 0.220 1.00 79.56 394 ASP A CA 1
ATOM 3133 C C . ASP A 1 394 ? -19.388 26.773 1.547 1.00 79.56 394 ASP A C 1
ATOM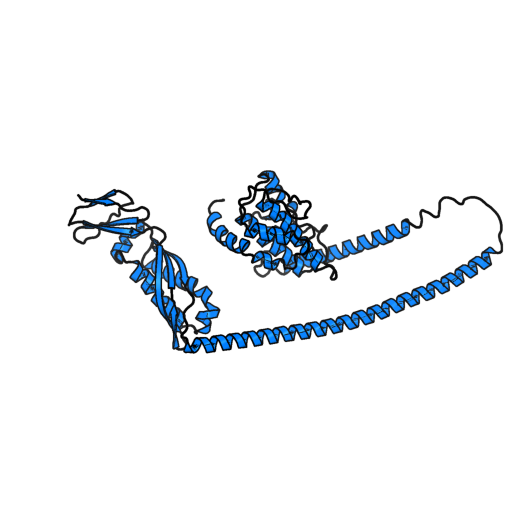 3135 O O . ASP A 1 394 ? -19.254 25.584 1.850 1.00 79.56 394 ASP A O 1
ATOM 3139 N N . SER A 1 395 ? -20.036 27.621 2.345 1.00 76.38 395 SER A N 1
ATOM 3140 C CA . SER A 1 395 ? -20.780 27.169 3.522 1.00 76.38 395 SER A CA 1
ATOM 3141 C C . SER A 1 395 ? -22.041 26.393 3.103 1.00 76.38 395 SER A C 1
ATOM 3143 O O . SER A 1 395 ? -22.694 26.763 2.126 1.00 76.38 395 SER A O 1
ATOM 3145 N N . PRO A 1 396 ? -22.433 25.340 3.841 1.00 74.50 396 PRO A N 1
ATOM 3146 C CA . PRO A 1 396 ? -23.579 24.516 3.479 1.00 74.50 396 PRO A CA 1
ATOM 3147 C C . PRO A 1 396 ? -24.884 25.307 3.557 1.00 74.50 396 PRO A C 1
ATOM 3149 O O . PRO A 1 396 ? -25.239 25.847 4.606 1.00 74.50 396 PRO A O 1
ATOM 3152 N N . ALA A 1 397 ? -25.617 25.340 2.445 1.00 71.81 397 ALA A N 1
ATOM 3153 C CA . ALA A 1 397 ? -26.977 25.852 2.388 1.00 71.81 397 ALA A CA 1
ATOM 3154 C C . ALA A 1 397 ? -27.965 24.682 2.502 1.00 71.81 397 ALA A C 1
ATOM 3156 O O . ALA A 1 397 ? -27.879 23.690 1.777 1.00 71.81 397 ALA A O 1
ATOM 3157 N N . PHE A 1 398 ? -28.904 24.786 3.438 1.00 68.56 398 PHE A N 1
ATOM 3158 C CA . PHE A 1 398 ? -29.908 23.751 3.671 1.00 68.56 398 PHE A CA 1
ATOM 3159 C C . PHE A 1 398 ? -31.178 24.058 2.880 1.00 68.56 398 PHE A C 1
ATOM 3161 O O . PHE A 1 398 ? -31.713 25.167 2.944 1.00 68.56 398 PHE A O 1
ATOM 3168 N N . LEU A 1 399 ? -31.673 23.065 2.147 1.00 63.78 399 LEU A N 1
ATOM 3169 C CA . LEU A 1 399 ? -32.983 23.116 1.510 1.00 63.78 399 LEU A CA 1
ATOM 3170 C C . LEU A 1 399 ? -34.082 23.001 2.572 1.00 63.78 399 LEU A C 1
ATOM 3172 O O . LEU A 1 399 ? -33.866 22.482 3.667 1.00 63.78 399 LEU A O 1
ATOM 3176 N N . GLN A 1 400 ? -35.302 23.422 2.230 1.00 56.53 400 GLN A N 1
ATOM 3177 C CA . GLN A 1 400 ? -36.472 23.271 3.108 1.00 56.53 400 GLN A CA 1
ATOM 3178 C C . GLN A 1 400 ? -36.762 21.800 3.479 1.00 56.53 400 GLN A C 1
ATOM 3180 O O . GLN A 1 400 ? -37.425 21.552 4.482 1.00 56.53 400 GLN A O 1
ATOM 3185 N N . SER A 1 401 ? -36.235 20.830 2.716 1.00 53.69 401 SER A N 1
ATOM 3186 C CA . SER A 1 401 ? -36.294 19.390 3.013 1.00 53.69 401 SER A CA 1
ATOM 3187 C C . SER A 1 401 ? -35.320 18.930 4.108 1.00 53.69 401 SER A C 1
ATOM 3189 O O . SER A 1 401 ? -35.419 17.796 4.568 1.00 53.69 401 SER A O 1
ATOM 3191 N N . GLY A 1 402 ? -34.381 19.784 4.531 1.00 59.78 402 GLY A N 1
ATOM 3192 C CA . GLY A 1 402 ? -33.277 19.424 5.426 1.00 59.78 402 GLY A CA 1
ATOM 3193 C C . GLY A 1 402 ? -32.051 18.846 4.709 1.00 59.78 402 GLY A C 1
ATOM 3194 O O . GLY A 1 402 ? -31.031 18.621 5.360 1.00 59.78 402 GLY A O 1
ATOM 3195 N N . ASP A 1 403 ? -32.116 18.652 3.389 1.00 60.91 403 ASP A N 1
ATOM 3196 C CA . ASP A 1 403 ? -30.980 18.200 2.582 1.00 60.91 403 ASP A CA 1
ATOM 3197 C C . ASP A 1 403 ? -30.032 19.355 2.244 1.00 60.91 403 ASP A C 1
ATOM 3199 O O . ASP A 1 403 ? -30.453 20.490 2.008 1.00 60.91 403 ASP A O 1
ATOM 3203 N N . VAL A 1 404 ? -28.732 19.062 2.185 1.00 70.00 404 VAL A N 1
ATOM 3204 C CA . VAL A 1 404 ? -27.704 20.048 1.823 1.00 70.00 404 VAL A CA 1
ATOM 3205 C C . VAL A 1 404 ? -27.666 20.234 0.306 1.00 70.00 404 VAL A C 1
ATOM 3207 O O . VAL A 1 404 ? -27.496 19.260 -0.438 1.00 70.00 404 VAL A O 1
ATOM 3210 N N . SER A 1 405 ? -27.800 21.481 -0.158 1.00 69.44 405 SER A N 1
ATOM 3211 C CA . SER A 1 405 ? -27.638 21.818 -1.573 1.00 69.44 405 SER A CA 1
ATOM 3212 C C . SER A 1 405 ? -26.159 21.765 -1.959 1.00 69.44 405 SER A C 1
ATOM 3214 O O . SER A 1 405 ? -25.291 22.279 -1.257 1.00 69.44 405 SER A O 1
ATOM 3216 N N . ILE A 1 406 ? -25.859 21.099 -3.075 1.00 68.94 406 ILE A N 1
ATOM 3217 C CA . ILE A 1 406 ? -24.498 21.019 -3.613 1.00 68.94 406 ILE A CA 1
ATOM 3218 C C . ILE A 1 406 ? -24.405 21.946 -4.822 1.00 68.94 406 ILE A C 1
ATOM 3220 O O . ILE A 1 406 ? -25.277 21.859 -5.693 1.00 68.94 406 ILE A O 1
ATOM 3224 N N . PRO A 1 407 ? -23.382 22.815 -4.908 1.00 68.25 407 PRO A N 1
ATOM 3225 C CA . PRO A 1 407 ? -23.180 23.662 -6.075 1.00 68.25 407 PRO A CA 1
ATOM 3226 C C . PRO A 1 407 ? -23.038 22.804 -7.334 1.00 68.25 407 PRO A C 1
ATOM 3228 O O . PRO A 1 407 ? -22.234 21.878 -7.366 1.00 68.25 407 PRO A O 1
ATOM 3231 N N . SER A 1 408 ? -23.766 23.125 -8.401 1.00 55.94 408 SER A N 1
ATOM 3232 C CA . SER A 1 408 ? -23.798 22.340 -9.646 1.00 55.94 408 SER A CA 1
ATOM 3233 C C . SER A 1 408 ? -22.454 22.242 -10.388 1.00 55.94 408 SER A C 1
ATOM 3235 O O . SER A 1 408 ? -22.358 21.502 -11.359 1.00 55.94 408 SER A O 1
ATOM 3237 N N . ASN A 1 409 ? -21.428 22.976 -9.944 1.00 60.25 409 ASN A N 1
ATOM 3238 C CA . ASN A 1 409 ? -20.104 23.058 -10.562 1.00 60.25 409 ASN A CA 1
ATOM 3239 C C . ASN A 1 409 ? -18.992 22.380 -9.728 1.00 60.25 409 ASN A C 1
ATOM 3241 O O . ASN A 1 409 ? -17.824 22.736 -9.861 1.00 60.25 409 ASN A O 1
ATOM 3245 N N . THR A 1 410 ? -19.331 21.456 -8.817 1.00 65.56 410 THR A N 1
ATOM 3246 C CA . THR A 1 410 ? -18.317 20.774 -7.991 1.00 65.56 410 THR A CA 1
ATOM 3247 C C . THR A 1 410 ? -17.588 19.688 -8.783 1.00 65.56 410 THR A C 1
ATOM 3249 O O . THR A 1 410 ? -18.218 18.795 -9.343 1.00 65.56 410 THR A O 1
ATOM 3252 N N . THR A 1 411 ? -16.254 19.719 -8.773 1.00 67.75 411 THR A N 1
ATOM 3253 C CA . THR A 1 411 ? -15.383 18.675 -9.349 1.00 67.75 411 THR A CA 1
ATOM 3254 C C . THR A 1 411 ? -14.962 17.605 -8.333 1.00 67.75 411 THR A C 1
ATOM 3256 O O . THR A 1 411 ? -14.071 16.812 -8.621 1.00 67.75 411 THR A O 1
ATOM 3259 N N . ALA A 1 412 ? -15.546 17.624 -7.133 1.00 71.06 412 ALA A N 1
ATOM 3260 C CA . ALA A 1 412 ? -15.181 16.755 -6.018 1.00 71.06 412 ALA A CA 1
ATOM 3261 C C . ALA A 1 412 ? -15.640 15.301 -6.228 1.00 71.06 412 ALA A C 1
ATOM 3263 O O . ALA A 1 412 ? -16.694 15.051 -6.819 1.00 71.06 412 ALA A O 1
ATOM 3264 N N . ASP A 1 413 ? -14.872 14.349 -5.689 1.00 79.25 413 ASP A N 1
ATOM 3265 C CA . ASP A 1 413 ? -15.194 12.918 -5.725 1.00 79.25 413 ASP A CA 1
ATOM 3266 C C . ASP A 1 413 ? -16.614 12.643 -5.164 1.00 79.25 413 ASP A C 1
ATOM 3268 O O . ASP A 1 413 ? -16.915 13.004 -4.015 1.00 79.25 413 ASP A O 1
ATOM 3272 N N . PRO A 1 414 ? -17.498 11.966 -5.928 1.00 81.19 414 PRO A N 1
ATOM 3273 C CA . PRO A 1 414 ? -18.829 11.570 -5.468 1.00 81.19 414 PRO A CA 1
ATOM 3274 C C . PRO A 1 414 ? -18.828 10.814 -4.130 1.00 81.19 414 PRO A C 1
ATOM 3276 O O . PRO A 1 414 ? -19.741 10.986 -3.316 1.00 81.19 414 PRO A O 1
ATOM 3279 N N . SER A 1 415 ? -17.788 10.018 -3.870 1.00 82.25 415 SER A N 1
ATOM 3280 C CA . SER A 1 415 ? -17.619 9.245 -2.635 1.00 82.25 415 SER A CA 1
ATOM 3281 C C . SER A 1 415 ? -17.376 10.151 -1.424 1.00 82.25 415 SER A C 1
ATOM 3283 O O . SER A 1 415 ? -17.894 9.898 -0.334 1.00 82.25 415 SER A O 1
ATOM 3285 N N . ALA A 1 416 ? -16.620 11.238 -1.612 1.00 82.31 416 ALA A N 1
ATOM 3286 C CA . ALA A 1 416 ? -16.348 12.234 -0.578 1.00 82.31 416 ALA A CA 1
ATOM 3287 C C . ALA A 1 416 ? -17.614 13.023 -0.229 1.00 82.31 416 ALA A C 1
ATOM 3289 O O . ALA A 1 416 ? -17.946 13.213 0.942 1.00 82.31 416 ALA A O 1
ATOM 3290 N N . ILE A 1 417 ? -18.375 13.408 -1.255 1.00 83.06 417 ILE A N 1
ATOM 3291 C CA . ILE A 1 417 ? -19.658 14.095 -1.105 1.00 83.06 417 ILE A CA 1
ATOM 3292 C C . ILE A 1 417 ? -20.661 13.231 -0.328 1.00 83.06 417 ILE A C 1
ATOM 3294 O O . ILE A 1 417 ? -21.358 13.725 0.564 1.00 83.06 417 ILE A O 1
ATOM 3298 N N . GLN A 1 418 ? -20.742 11.935 -0.642 1.00 85.69 418 GLN A N 1
ATOM 3299 C CA . GLN A 1 418 ? -21.620 11.005 0.067 1.00 85.69 418 GLN A CA 1
ATOM 3300 C C . GLN A 1 418 ? -21.226 10.862 1.544 1.00 85.69 418 GLN A C 1
ATOM 3302 O O . GLN A 1 418 ? -22.101 10.880 2.414 1.00 85.69 418 GLN A O 1
ATOM 3307 N N . LEU A 1 419 ? -19.925 10.775 1.837 1.00 87.56 419 LEU A N 1
ATOM 3308 C CA . LEU A 1 419 ? -19.419 10.720 3.207 1.00 87.56 419 LEU A CA 1
ATOM 3309 C C . LEU A 1 419 ? -19.769 11.987 3.994 1.00 87.56 419 LEU A C 1
ATOM 3311 O O . LEU A 1 419 ? -20.282 11.899 5.107 1.00 87.56 419 LEU A O 1
ATOM 3315 N N . VAL A 1 420 ? -19.531 13.163 3.416 1.00 87.00 420 VAL A N 1
ATOM 3316 C CA . VAL A 1 420 ? -19.811 14.449 4.066 1.00 87.00 420 VAL A CA 1
ATOM 3317 C C . VAL A 1 420 ? -21.305 14.607 4.353 1.00 87.0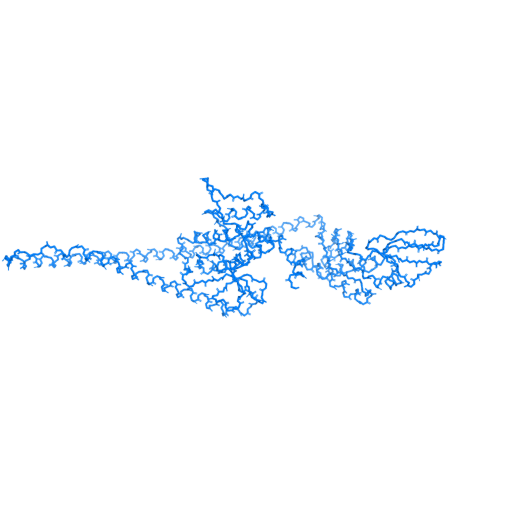0 420 VAL A C 1
ATOM 3319 O O . VAL A 1 420 ? -21.675 14.985 5.464 1.00 87.00 420 VAL A O 1
ATOM 3322 N N . ARG A 1 421 ? -22.185 14.210 3.422 1.00 84.12 421 ARG A N 1
ATOM 3323 C CA . ARG A 1 421 ? -23.638 14.146 3.674 1.00 84.12 421 ARG A CA 1
ATOM 3324 C C . ARG A 1 421 ? -23.985 13.231 4.849 1.00 84.12 421 ARG A C 1
ATOM 3326 O O . ARG A 1 421 ? -24.821 13.595 5.672 1.00 84.12 421 ARG A O 1
ATOM 3333 N N . LYS A 1 422 ? -23.336 12.066 4.946 1.00 85.75 422 LYS A N 1
ATOM 3334 C CA . LYS A 1 422 ? -23.535 11.117 6.053 1.00 85.75 422 LYS A CA 1
ATOM 3335 C C . LYS A 1 422 ? -23.069 11.708 7.390 1.00 85.75 422 LYS A C 1
ATOM 3337 O O . LYS A 1 422 ? -23.760 11.536 8.388 1.00 85.75 422 LYS A O 1
ATOM 3342 N N . LEU A 1 423 ? -21.941 12.422 7.406 1.00 85.06 423 LEU A N 1
ATOM 3343 C CA . LEU A 1 423 ? -21.393 13.074 8.602 1.00 85.06 423 LEU A CA 1
ATOM 3344 C C . LEU A 1 423 ? -22.263 14.230 9.101 1.00 85.06 423 LEU A C 1
ATOM 3346 O O . LEU A 1 423 ? -22.468 14.364 10.301 1.00 85.06 423 LEU A O 1
ATOM 3350 N N . MET A 1 424 ? -22.804 15.044 8.193 1.00 82.00 424 MET A N 1
ATOM 3351 C CA . MET A 1 424 ? -23.678 16.172 8.544 1.00 82.00 424 MET A CA 1
ATOM 3352 C C . MET A 1 424 ? -25.088 15.740 8.984 1.00 82.00 424 MET A C 1
ATOM 3354 O O . MET A 1 424 ? -25.866 16.566 9.463 1.00 82.00 424 MET A O 1
ATOM 3358 N N . ALA A 1 425 ? -25.448 14.462 8.833 1.00 76.94 425 ALA A N 1
ATOM 3359 C CA . ALA A 1 425 ? -26.723 13.948 9.312 1.00 76.94 425 ALA A CA 1
ATOM 3360 C C . ALA A 1 425 ? -26.734 13.855 10.849 1.00 76.94 425 ALA A C 1
ATOM 3362 O O . ALA A 1 425 ? -25.792 13.365 11.467 1.00 76.94 425 ALA A O 1
ATOM 3363 N N . ARG A 1 426 ? -27.856 14.231 11.482 1.00 59.62 426 ARG A N 1
ATOM 3364 C CA . ARG A 1 426 ? -28.040 14.281 12.954 1.00 59.62 426 ARG A CA 1
ATOM 3365 C C . ARG A 1 426 ? -27.826 12.954 13.713 1.00 59.62 426 ARG A C 1
ATOM 3367 O O . ARG A 1 426 ? -27.984 12.931 14.928 1.00 59.62 426 ARG A O 1
ATOM 3374 N N . LYS A 1 427 ? -27.537 11.837 13.036 1.00 62.38 427 LYS A N 1
ATOM 3375 C CA . LYS A 1 427 ? -27.435 10.490 13.630 1.00 62.38 427 LYS A CA 1
ATOM 3376 C C . LYS A 1 427 ? -26.258 9.689 13.069 1.00 62.38 427 LYS A C 1
ATOM 3378 O O . LYS A 1 427 ? -26.426 8.545 12.650 1.00 62.38 427 LYS A O 1
ATOM 3383 N N . PHE A 1 428 ? -25.066 10.276 13.037 1.00 68.25 428 PHE A N 1
ATOM 3384 C CA . PHE A 1 428 ? -23.860 9.520 12.706 1.00 68.25 428 PHE A CA 1
ATOM 3385 C C . PHE A 1 428 ? -23.445 8.630 13.891 1.00 68.25 428 PHE A C 1
ATOM 3387 O O . PHE A 1 428 ? -23.095 9.134 14.957 1.00 68.25 428 PHE A O 1
ATOM 3394 N N . SER A 1 429 ? -23.522 7.306 13.723 1.00 63.88 429 SER A N 1
ATOM 3395 C CA . SER A 1 429 ? -23.323 6.320 14.801 1.00 63.88 429 SER A CA 1
ATOM 3396 C C . SER A 1 429 ? -21.936 5.666 14.827 1.00 63.88 429 SER A C 1
ATOM 3398 O O . SER A 1 429 ? -21.662 4.864 15.718 1.00 63.88 429 SER A O 1
ATOM 3400 N N . GLU A 1 430 ? -21.072 5.947 13.850 1.00 74.31 430 GLU A N 1
ATOM 3401 C CA . GLU A 1 430 ? -19.755 5.307 13.731 1.00 74.31 430 GLU A CA 1
ATOM 3402 C C . GLU A 1 430 ? -18.675 6.071 14.520 1.00 74.31 430 GLU A C 1
ATOM 3404 O O . GLU A 1 430 ? -18.803 7.255 14.828 1.00 74.31 430 GLU A O 1
ATOM 3409 N N . SER A 1 431 ? -17.588 5.378 14.872 1.00 77.38 431 SER A N 1
ATOM 3410 C CA . SER A 1 431 ? -16.437 5.987 15.551 1.00 77.38 431 SER A CA 1
ATOM 3411 C C . SER A 1 431 ? -15.586 6.803 14.576 1.00 77.38 431 SER A C 1
ATOM 3413 O O . SER A 1 431 ? -15.389 6.389 13.435 1.00 77.38 431 SER A O 1
ATOM 3415 N N . ALA A 1 432 ? -14.979 7.895 15.057 1.00 78.25 432 ALA A N 1
ATOM 3416 C CA . ALA A 1 432 ? -14.026 8.708 14.297 1.00 78.25 432 ALA A CA 1
ATOM 3417 C C . ALA A 1 432 ? -12.883 7.885 13.660 1.00 78.25 432 ALA A C 1
ATOM 3419 O O . ALA A 1 432 ? -12.416 8.217 12.577 1.00 78.25 432 ALA A O 1
ATOM 3420 N N . ASN A 1 433 ? -12.477 6.761 14.268 1.00 78.00 433 ASN A N 1
ATOM 3421 C CA . ASN A 1 433 ? -11.461 5.861 13.699 1.00 78.00 433 ASN A CA 1
ATOM 3422 C C . ASN A 1 433 ? -11.840 5.280 12.331 1.00 78.00 433 ASN A C 1
ATOM 3424 O O . ASN A 1 433 ? -10.964 5.042 11.506 1.00 78.00 433 ASN A O 1
ATOM 3428 N N . VAL A 1 434 ? -13.131 5.038 12.092 1.00 79.19 434 VAL A N 1
ATOM 3429 C CA . VAL A 1 434 ? -13.618 4.433 10.842 1.00 79.19 434 VAL A CA 1
ATOM 3430 C C . VAL A 1 434 ? -13.433 5.400 9.670 1.00 79.19 434 VAL A C 1
ATOM 3432 O O . VAL A 1 434 ? -13.200 4.978 8.541 1.00 79.19 434 VAL A O 1
ATOM 3435 N N . LEU A 1 435 ? -13.453 6.707 9.945 1.00 80.88 435 LEU A N 1
ATOM 3436 C CA . LEU A 1 435 ? -13.294 7.755 8.939 1.00 80.88 435 LEU A CA 1
ATOM 3437 C C . LEU A 1 435 ? -11.880 7.816 8.360 1.00 80.88 435 LEU A C 1
ATOM 3439 O O . LEU A 1 435 ? -11.722 8.084 7.172 1.00 80.88 435 LEU A O 1
ATOM 3443 N N . ALA A 1 436 ? -10.860 7.505 9.164 1.00 72.94 436 ALA A N 1
ATOM 3444 C CA . ALA A 1 436 ? -9.474 7.444 8.700 1.00 72.94 436 ALA A CA 1
ATOM 3445 C C . ALA A 1 436 ? -9.227 6.285 7.712 1.00 72.94 436 ALA A C 1
ATOM 3447 O O . ALA A 1 436 ? -8.299 6.355 6.912 1.00 72.94 436 ALA A O 1
ATOM 3448 N N . ALA A 1 437 ? -10.067 5.244 7.744 1.00 77.00 437 ALA A N 1
ATOM 3449 C CA . ALA A 1 437 ? -10.001 4.089 6.847 1.00 77.00 437 ALA A CA 1
ATOM 3450 C C . ALA A 1 437 ? -10.979 4.187 5.658 1.00 77.00 437 ALA A C 1
ATOM 3452 O O . ALA A 1 437 ? -11.141 3.226 4.907 1.00 77.00 437 ALA A O 1
ATOM 3453 N N . HIS A 1 438 ? -11.662 5.324 5.485 1.00 83.38 438 HIS A N 1
ATOM 3454 C CA . HIS A 1 438 ? -12.652 5.483 4.426 1.00 83.38 438 HIS A CA 1
ATOM 3455 C C . HIS A 1 438 ? -11.994 5.418 3.029 1.00 83.38 438 HIS A C 1
ATOM 3457 O O . HIS A 1 438 ? -10.923 6.003 2.850 1.00 83.38 438 HIS A O 1
ATOM 3463 N N . PRO A 1 439 ? -12.630 4.798 2.009 1.00 81.56 439 PRO A N 1
ATOM 3464 C CA . PRO A 1 439 ? -12.058 4.652 0.664 1.00 81.56 439 PRO A CA 1
ATOM 3465 C C . PRO A 1 439 ? -11.532 5.953 0.046 1.00 81.56 439 PRO A C 1
ATOM 3467 O O . PRO A 1 439 ? -10.474 5.946 -0.571 1.00 81.56 439 PRO A O 1
ATOM 3470 N N . PHE A 1 440 ? -12.218 7.077 0.278 1.00 82.31 440 PHE A N 1
ATOM 3471 C CA . PHE A 1 440 ? -11.759 8.411 -0.137 1.00 82.31 440 PHE A CA 1
ATOM 3472 C C . PHE A 1 440 ? -10.380 8.781 0.446 1.00 82.31 440 PHE A C 1
ATOM 3474 O O . PHE A 1 440 ? -9.511 9.266 -0.272 1.00 82.31 440 PHE A O 1
ATOM 3481 N N . VAL A 1 441 ? -10.149 8.503 1.735 1.00 81.00 441 VAL A N 1
ATOM 3482 C CA . VAL A 1 441 ? -8.865 8.770 2.407 1.00 81.00 441 VAL A CA 1
ATOM 3483 C C . VAL A 1 441 ? -7.774 7.844 1.872 1.00 81.00 441 VAL A C 1
ATOM 3485 O O . VAL A 1 441 ? -6.660 8.288 1.598 1.00 81.00 441 VAL A O 1
ATOM 3488 N N . VAL A 1 442 ? -8.103 6.565 1.670 1.00 77.19 442 VAL A N 1
ATOM 3489 C CA . VAL A 1 442 ? -7.171 5.559 1.139 1.00 77.19 442 VAL A CA 1
ATOM 3490 C C . VAL A 1 442 ? -6.761 5.895 -0.299 1.00 77.19 442 VAL A C 1
ATOM 3492 O O . VAL A 1 442 ? -5.568 5.919 -0.602 1.00 77.19 442 VAL A O 1
ATOM 3495 N N . ALA A 1 443 ? -7.714 6.245 -1.165 1.00 68.00 443 ALA A N 1
ATOM 3496 C CA . ALA A 1 443 ? -7.460 6.633 -2.553 1.00 68.00 443 ALA A CA 1
ATOM 3497 C C . ALA A 1 443 ? -6.605 7.911 -2.657 1.00 68.00 443 ALA A C 1
ATOM 3499 O O . ALA A 1 443 ? -5.670 7.984 -3.454 1.00 68.00 443 ALA A O 1
ATOM 3500 N N . ALA A 1 444 ? -6.866 8.901 -1.803 1.00 60.81 444 ALA A N 1
ATOM 3501 C CA . ALA A 1 444 ? -6.105 10.145 -1.751 1.00 60.81 444 ALA A CA 1
ATOM 3502 C C . ALA A 1 444 ? -4.689 9.977 -1.161 1.00 60.81 444 ALA A C 1
ATOM 3504 O O . ALA A 1 444 ? -3.759 10.671 -1.579 1.00 60.81 444 ALA A O 1
ATOM 3505 N N . SER A 1 445 ? -4.490 9.029 -0.236 1.00 58.38 445 SER A N 1
ATOM 3506 C CA . SER A 1 445 ? -3.165 8.712 0.323 1.00 58.38 445 SER A CA 1
ATOM 3507 C C . SER A 1 445 ? -2.189 8.163 -0.729 1.00 58.38 445 SER A C 1
ATOM 3509 O O . SER A 1 445 ? -0.993 8.439 -0.665 1.00 58.38 445 SER A O 1
ATOM 3511 N N . GLN A 1 446 ? -2.699 7.486 -1.765 1.00 52.00 446 GLN A N 1
ATOM 3512 C CA . GLN A 1 446 ? -1.901 7.041 -2.914 1.00 52.00 446 GLN A CA 1
ATOM 3513 C C . GLN A 1 446 ? -1.460 8.212 -3.814 1.00 52.00 446 GLN A C 1
ATOM 3515 O O . GLN A 1 446 ? -0.398 8.145 -4.431 1.00 52.00 446 GLN A O 1
ATOM 3520 N N . GLN A 1 447 ? -2.225 9.313 -3.852 1.00 50.56 447 GLN A N 1
ATOM 3521 C CA . GLN A 1 447 ? -1.884 10.529 -4.606 1.00 50.56 447 GLN A CA 1
ATOM 3522 C C . GLN A 1 447 ? -0.918 11.470 -3.860 1.00 50.56 447 GLN A C 1
ATOM 3524 O O . GLN A 1 447 ? -0.202 12.239 -4.508 1.00 50.56 447 GLN A O 1
ATOM 3529 N N . GLN A 1 448 ? -0.862 11.416 -2.518 1.00 48.84 448 GLN A N 1
ATOM 3530 C CA . GLN A 1 448 ? 0.086 12.214 -1.720 1.00 48.84 448 GLN A CA 1
ATOM 3531 C C . GLN A 1 448 ? 1.544 11.942 -2.118 1.00 48.84 448 GLN A C 1
ATOM 3533 O O . GLN A 1 448 ? 2.331 12.878 -2.233 1.00 48.84 448 GLN A O 1
ATOM 3538 N N . LEU A 1 449 ? 1.891 10.686 -2.411 1.00 42.75 449 LEU A N 1
ATOM 3539 C CA . LEU A 1 449 ? 3.245 10.296 -2.821 1.00 42.75 449 LEU A CA 1
ATOM 3540 C C . LEU A 1 449 ? 3.669 10.883 -4.178 1.00 42.75 449 LEU A C 1
ATOM 3542 O O . LEU A 1 449 ? 4.854 11.099 -4.403 1.00 42.75 449 LEU A O 1
ATOM 3546 N N . THR A 1 450 ? 2.725 11.176 -5.078 1.00 40.00 450 THR A N 1
ATOM 3547 C CA . THR A 1 450 ? 3.037 11.608 -6.452 1.00 40.00 450 THR A CA 1
ATOM 3548 C C . THR A 1 450 ? 3.138 13.125 -6.615 1.00 40.00 450 THR A C 1
ATOM 3550 O O . THR A 1 450 ? 3.804 13.590 -7.535 1.00 40.00 450 THR A O 1
ATOM 3553 N N . ARG A 1 451 ? 2.482 13.919 -5.756 1.00 45.88 451 ARG A N 1
ATOM 3554 C CA . ARG A 1 451 ? 2.389 15.386 -5.925 1.00 45.88 451 ARG A CA 1
ATOM 3555 C C . ARG A 1 451 ? 3.153 16.215 -4.892 1.00 45.88 451 ARG A C 1
ATOM 3557 O O . ARG A 1 451 ? 3.391 17.393 -5.146 1.00 45.88 451 ARG A O 1
ATOM 3564 N N . PHE A 1 452 ? 3.611 15.619 -3.790 1.00 44.91 452 PHE A N 1
ATOM 3565 C CA . PHE A 1 452 ? 4.463 16.316 -2.815 1.00 44.91 452 PHE A CA 1
ATOM 3566 C C . PHE A 1 452 ? 5.863 16.677 -3.348 1.00 44.91 452 PHE A C 1
ATOM 3568 O O . PHE A 1 452 ? 6.526 17.520 -2.755 1.00 44.91 452 PHE A O 1
ATOM 3575 N N . LEU A 1 453 ? 6.285 16.129 -4.495 1.00 40.19 453 LEU A N 1
ATOM 3576 C CA . LEU A 1 453 ? 7.516 16.532 -5.194 1.00 40.19 453 LEU A CA 1
ATOM 3577 C C . LEU A 1 453 ? 7.417 17.891 -5.919 1.00 40.19 453 LEU A C 1
ATOM 3579 O O . LEU A 1 453 ? 8.416 18.345 -6.464 1.00 40.19 453 LEU A O 1
ATOM 3583 N N . HIS A 1 454 ? 6.243 18.535 -5.959 1.00 37.91 454 HIS A N 1
ATOM 3584 C CA . HIS A 1 454 ? 6.015 19.721 -6.800 1.00 37.91 454 HIS A CA 1
ATOM 3585 C C . HIS A 1 454 ? 5.439 20.955 -6.087 1.00 37.91 454 HIS A C 1
ATOM 3587 O O . HIS A 1 454 ? 5.108 21.930 -6.758 1.00 37.91 454 HIS A O 1
ATOM 3593 N N . LEU A 1 455 ? 5.305 20.945 -4.757 1.00 46.06 455 LEU A N 1
ATOM 3594 C CA . LEU A 1 455 ? 4.752 22.082 -3.999 1.00 46.06 455 LEU A CA 1
ATOM 3595 C C . LEU A 1 455 ? 5.740 22.741 -3.020 1.00 46.06 455 LEU A C 1
ATOM 3597 O O . LEU A 1 455 ? 5.342 23.663 -2.309 1.00 46.06 455 LEU A O 1
ATOM 3601 N N . PHE A 1 456 ? 7.013 22.335 -3.052 1.00 41.28 456 PHE A N 1
ATOM 3602 C CA . PHE A 1 456 ? 8.146 23.074 -2.488 1.00 41.28 456 PHE A CA 1
ATOM 3603 C C . PHE A 1 456 ? 9.287 23.158 -3.494 1.00 41.28 456 PHE A C 1
ATOM 3605 O O . PHE A 1 456 ? 9.567 22.119 -4.136 1.00 41.28 456 PHE A O 1
#

InterPro domains:
  IPR001107 Band 7 domain [PF01145] (5-181)
  IPR001107 Band 7 domain [SM00244] (1-167)
  IPR011009 Protein kinase-like domain superfamily [SSF56112] (286-430)
  IPR033294 Erlin1/2 [PTHR15351] (2-231)
  IPR036013 Band 7/SPFH domain superfamily [G3DSA:3.30.479.30] (30-168)
  IPR036013 Band 7/SPFH domain superfamily [SSF117892] (33-169)

Foldseek 3Di:
DDKDFAAAQKKKWKDFQNHTDPDIHHGGIDDDDPPGMDIDIAGQDWDKDKDAFQWAQALVRFIWTFGIKIWIKGADPVQVSVQCVVCNSVNCVVLPRVLLSVLRRVVRNHHHPCCCQPVCVVVSWVSSQVSSQVVCVPVRNRMHTDTMDTDHIDGDPVCVVVVVVVVVVVVVVVVVVVVVVVVVVVVVVVVVVVVVVVVVVVVVVVVVVVVVVVVVVVVVVVVVVVVVVVPDDDDDDDPDPDPPPVVVVVVVVVVVVVVVVQLVVFLVLVVVLVVVVVVPPPDPDDAQADADCPQFDAFQVVVCVVVHLDAAPLLVLLQQLQSVLVNLLSCLVSQKQQQDLASRQWTQGPPDRHIHGHRYSVGIGGHDPVCSQQSQLNNLLNSLQVSLSNQQSDGWDADPVRFTDGPPPTPDDPQSVVVSRLSNDSHNRDGSNVSNVRPSSVVSVVVCVVPVVPPD

Sequence (456 aa):
MSLHKIEEGHVGVYYRGGALLSEVSQPGYHMAIPYLTTVKSVQITLQTDEATNVPCGTSGGVMIHFDRIEVVNILAASSVYNIVKNYTVDYDRPLIFNKVHHEVNQFCSSHTLQEVYIDLFDKIDEEIKKALQEDLTIMAPGLFVLAVRVTKPKIPEAIRQSYENMEAEKTRLLVAIEHQKVVEKLAETERKKAVIEAEKIAEVAAIHQKQKIAEKETEKLVNQMEAESNLELTTPGKQQILTSSLCNRKSLNETMIMDHNQLDENLDFVRHAIKNERRDSHANATSHVIVSTCDTWMSLDEYFRRYGPFALPDWLTALILKDVSSALSQLHRRQIFHGAVTPDNIYFMNNSHTVCLLTSKMQARKMNADNLLENRSSDLSQLGFVLFRCLTGDSPAFLQSGDVSIPSNTTADPSAIQLVRKLMARKFSESANVLAAHPFVVAASQQQLTRFLHLF

pLDDT: mean 80.84, std 17.36, range [33.31, 97.06]

Radius of gyration: 36.85 Å; chains: 1; bounding box: 81×82×119 Å

Secondary structure (DSSP, 8-state):
-EEEEEPTTEEEEEEETTEEPSPPBPSEEEEE-TTTEEEEEEE-S-EEEEEEEEEEE-TTS-EEEEEEEEEEEEE-TTTHHHHHHHH-S--HIIIIIHHHHHHHHHHHHHS-HHIIIIISHHHHHHHHHHHHHHHHHHHSTTEEEEEEEEPPEEPPHHHHHHHHHHHHHHHHHHHHHHHHHHHHHHHHHHHHHHHHHHHHHHHHHHHHHHHHHHHHHHHHHHHHHHHHTTS--------SSSSSSSHHHHHHHHHHHHHHHHHHHHHHHHHHHHHHHTTSTTS-----EES--TTEEEEHHHHHHHH-SPPPPHHHHHHHHHHHHHHHHHHHHTTEE-----GGGEEEESSSS-EEEE--TTT-EEPPGGGHHHHHHHHHHHHHHHHHHHHHSSPPEEPTTSPEE--TT--S-HHHHHHHHHHHSTT--S-HHHHHT-HHHHHHHHHHHHHGGG--